Protein AF-A0AAW1UUK9-F1 (afdb_monomer)

Radius of gyration: 45.14 Å; Cα contacts (8 Å, |Δi|>4): 502; chains: 1; bounding box: 124×62×119 Å

Secondary structure (DSSP, 8-state):
-----SS------------------------------------SS---EEE--GGG--S-HHHHHHHHTTS--------EEEE-S---HHHHHHHHTTT--EEEESS--HHHHHHHHTT--------TTT--SS---TT------THHHHTT-EEEEEEE-S-TT---SHHHHHHHHHHHHHT-EEEEEE--TT-GGG-SEEEEE---GGGGGTEEEPPP-EEEEEEEEEEPPPB---TTHHHHTS-HHHHHHHHHHHHHHHHHHHHHHHHH-S---HHHHHHHHHHHHHHHTT--------SHHHHHHHHHHHHHHHHHHHHHHHHHHHHHHS--BSS---SHHHHHHTT-EEEEETTTS-HHHHHTT-S-EEEESSHHHHHHHHHH-TTEEEEEEHHHHHHHGGGSB-TTS-B-EEE-SS-SEEEEEEEEEETT-THHHHHHHHHHHHHHTTHHHHHHHHHS-------------HHHHHHHHHHHHHHHHHHHHHHHHHHHHHHHHHHHTT-

Mean predicted aligned error: 16.41 Å

Foldseek 3Di:
DWDDDQDFDWDWDDDDDDDDDPDDDDDDDDDDDDDDDTDTDGDRDTADEDADDPPPDDDDVVVVVVVVVVPDPDLDQHAEYEDEDDDDPVVVVVVVVRPYAEYAYPADDPPVVVVVVVPDDHDYPDDPPDPPPPDPDDDDDPPPCPLVVQAAAEFEEEEADPDPPDCDDLVSVLVVVLCVVSNHHYDYDYDDVVCPVVHQKYWDWDDDPVCVVWKDWFPFLDKKFKFKKAFQFDQPLDLCVLVVLDDPVVVVVVVVVLVVLLVVVVVVCVVPDVDDDPVVSVVVSVVLVCLLVVHDDPPPDPDPVSVVSVVVSNVVSVVVVVSSVVSVVCPVLDRPGPDDDQDPVSLQVLQAEEEEACVRDDPVVVVVVVGRYDYDPDPLVLLVCSLVDNSYMYTDMPRSCLVNQVVQADPVRDHGIDTHDDTPDMITIIMIGTVPSPCSVVVSVSSVVCSVVCVSVVSVVVSPPPPPVVSPPPPPDCSSCPVVVVVVVVVVVVVVVVVVVVVVVVVVVVVVVVD

Sequence (515 aa):
MEIGGDNLSTVFITGTYEVDYPSLRANNIEFIHDLNFNIRLDYKHSFRVLLINHNEMNPDPLTYLGKLRNIWFLNITAEYIFISQNISLDLIEATEFFGLKHVIFLQPYSELISRLNEKQNLEIIGNFTDNLQTLNTSNYLIEYTYSSYWKNSNITICYRLNCENCLDGPEYKLFEIIFSFLNIKRKYSLLTQQNSTLCDVIYGRVISANYQNYHQYTVPYLDDHTWWFVPLTDPKNNGWFFFKIFSVMLWTLVLLSTAAISLLWLVIHISTSRKCGFTNVFQKTINIFSLAIEQSINLNTAKTSETILSTLVIFLTFMMNTVYKIKLLQVLIGKEYDYSINSLYDMIDRGMILGYPSSDFSPKAMQQMKTKTRACVNSFECLKRAALHHEFGVLVHGNDEKRYRRYLINENGKYLLRKLTPAFFNSKYVAMLYKGHPFYHVLNRYLTYLIEHGFVKHVNTDSDINYELELDNEVLNMDHFRILFALWLIMIILSTLVFIKEYLQVELSKKLKKF

pLDDT: mean 73.15, std 24.08, range [23.27, 98.06]

Structure (mmCIF, N/CA/C/O backbone):
data_AF-A0AAW1UUK9-F1
#
_entry.id   AF-A0AAW1UUK9-F1
#
loop_
_atom_site.group_PDB
_atom_site.id
_atom_site.type_symbol
_atom_site.label_atom_id
_atom_site.label_alt_id
_atom_site.label_comp_id
_atom_site.label_asym_id
_atom_site.label_entity_id
_atom_site.label_seq_id
_atom_site.pdbx_PDB_ins_code
_atom_site.Cartn_x
_atom_site.Cartn_y
_atom_site.Cartn_z
_atom_site.occupancy
_atom_site.B_iso_or_equiv
_atom_site.auth_seq_id
_atom_site.auth_comp_id
_atom_site.auth_asym_id
_atom_site.auth_atom_id
_atom_site.pdbx_PDB_model_num
ATOM 1 N N . MET A 1 1 ? 51.961 21.512 -55.016 1.00 31.84 1 MET A N 1
ATOM 2 C CA . MET A 1 1 ? 50.948 22.267 -55.782 1.00 31.84 1 MET A CA 1
ATOM 3 C C . MET A 1 1 ? 51.337 23.734 -55.704 1.00 31.84 1 MET A C 1
ATOM 5 O O . MET A 1 1 ? 51.616 24.188 -54.602 1.00 31.84 1 MET A O 1
ATOM 9 N N . GLU A 1 2 ? 51.452 24.435 -56.829 1.00 27.52 2 GLU A N 1
ATOM 10 C CA . GLU A 1 2 ? 51.777 25.866 -56.857 1.00 27.52 2 GLU A CA 1
ATOM 11 C C . GLU A 1 2 ? 50.558 26.600 -57.413 1.00 27.52 2 GLU A C 1
ATOM 13 O O . GLU A 1 2 ? 50.066 26.251 -58.485 1.00 27.52 2 GLU A O 1
ATOM 18 N N . ILE A 1 3 ? 50.004 27.529 -56.636 1.00 38.62 3 ILE A N 1
ATOM 19 C CA . ILE A 1 3 ? 48.791 28.264 -56.992 1.00 38.62 3 ILE A CA 1
ATOM 20 C C . ILE A 1 3 ? 49.165 29.743 -57.001 1.00 38.62 3 ILE A C 1
ATOM 22 O O . ILE A 1 3 ? 49.528 30.294 -55.963 1.00 38.62 3 ILE A O 1
ATOM 26 N N . GLY A 1 4 ? 49.123 30.362 -58.180 1.00 29.75 4 GLY A N 1
ATOM 27 C CA . GLY A 1 4 ? 49.391 31.785 -58.375 1.00 29.75 4 GLY A CA 1
ATOM 28 C C . GLY A 1 4 ? 48.144 32.509 -58.873 1.00 29.75 4 GLY A C 1
ATOM 29 O O . GLY A 1 4 ? 47.540 32.086 -59.857 1.00 29.75 4 GLY A O 1
ATOM 30 N N . GLY A 1 5 ? 47.770 33.599 -58.202 1.00 31.72 5 GLY A N 1
ATOM 31 C CA . GLY A 1 5 ? 46.700 34.495 -58.633 1.00 31.72 5 GLY A CA 1
ATOM 32 C C . GLY A 1 5 ? 46.596 35.732 -57.738 1.00 31.72 5 GLY A C 1
ATOM 33 O O . GLY A 1 5 ? 46.407 35.608 -56.533 1.00 31.72 5 GLY A O 1
ATOM 34 N N . ASP A 1 6 ? 46.689 36.923 -58.334 1.00 33.19 6 ASP A N 1
ATOM 35 C CA . ASP A 1 6 ? 46.712 38.224 -57.639 1.00 33.19 6 ASP A CA 1
ATOM 36 C C . ASP A 1 6 ? 45.322 38.773 -57.251 1.00 33.19 6 ASP A C 1
ATOM 38 O O . ASP A 1 6 ? 45.167 39.963 -56.992 1.00 33.19 6 ASP A O 1
ATOM 42 N N . ASN A 1 7 ? 44.288 37.933 -57.166 1.00 32.66 7 ASN A N 1
ATOM 43 C CA . ASN A 1 7 ? 42.964 38.339 -56.686 1.00 32.66 7 ASN A CA 1
ATOM 44 C C . ASN A 1 7 ? 42.383 37.276 -55.751 1.00 32.66 7 ASN A C 1
ATOM 46 O O . ASN A 1 7 ? 42.594 36.091 -55.981 1.00 32.66 7 ASN A O 1
ATOM 50 N N . LEU A 1 8 ? 41.646 37.713 -54.717 1.00 35.03 8 LEU A N 1
ATOM 51 C CA . LEU A 1 8 ? 40.963 36.871 -53.719 1.00 35.03 8 LEU A CA 1
ATOM 52 C C . LEU A 1 8 ? 40.116 35.785 -54.400 1.00 35.03 8 LEU A C 1
ATOM 54 O O . LEU A 1 8 ? 38.946 35.989 -54.719 1.00 35.03 8 LEU A O 1
ATOM 58 N N . SER A 1 9 ? 40.718 34.623 -54.618 1.00 28.83 9 SER A N 1
ATOM 59 C CA . SER A 1 9 ? 40.053 33.424 -55.100 1.00 28.83 9 SER A CA 1
ATOM 60 C C . SER A 1 9 ? 40.040 32.403 -53.977 1.00 28.83 9 SER A C 1
ATOM 62 O O . SER A 1 9 ? 41.090 31.998 -53.480 1.00 28.83 9 SER A O 1
ATOM 64 N N . THR A 1 10 ? 38.846 31.972 -53.587 1.00 30.08 10 THR A N 1
ATOM 65 C CA . THR A 1 10 ? 38.659 30.822 -52.704 1.00 30.08 10 THR A CA 1
ATOM 66 C C . THR A 1 10 ? 39.128 29.577 -53.452 1.00 30.08 10 THR A C 1
ATOM 68 O O . THR A 1 10 ? 38.539 29.211 -54.468 1.00 30.08 10 THR A O 1
ATOM 71 N N . VAL A 1 11 ? 40.200 28.939 -52.986 1.00 29.62 11 VAL A N 1
ATOM 72 C CA . VAL A 1 11 ? 40.704 27.703 -53.593 1.00 29.62 11 VAL A CA 1
ATOM 73 C C . VAL A 1 11 ? 40.195 26.518 -52.786 1.00 29.62 11 VAL A C 1
ATOM 75 O O . VAL A 1 11 ? 40.524 26.368 -51.613 1.00 29.62 11 VAL A O 1
ATOM 78 N N . PHE A 1 12 ? 39.393 25.669 -53.425 1.00 28.12 12 PHE A N 1
ATOM 79 C CA . PHE A 1 12 ? 39.004 24.373 -52.882 1.00 28.12 12 PHE A CA 1
ATOM 80 C C . PHE A 1 12 ? 39.997 23.329 -53.381 1.00 28.12 12 PHE A C 1
ATOM 82 O O . PHE A 1 12 ? 40.020 23.011 -54.568 1.00 28.12 12 PHE A O 1
ATOM 89 N N . ILE A 1 13 ? 40.826 22.802 -52.484 1.00 29.25 13 ILE A N 1
ATOM 90 C CA . ILE A 1 13 ? 41.693 21.668 -52.800 1.00 29.25 13 ILE A CA 1
ATOM 91 C C . ILE A 1 13 ? 40.949 20.411 -52.361 1.00 29.25 13 ILE A C 1
ATOM 93 O O . ILE A 1 13 ? 40.814 20.146 -51.171 1.00 29.25 13 ILE A O 1
ATOM 97 N N . THR A 1 14 ? 40.442 19.658 -53.332 1.00 27.38 14 THR A N 1
ATOM 98 C CA . THR A 1 14 ? 39.965 18.286 -53.132 1.00 27.38 14 THR A CA 1
ATOM 99 C C . THR A 1 14 ? 40.967 17.369 -53.816 1.00 27.38 14 THR A C 1
ATOM 101 O O . THR A 1 14 ? 41.331 17.592 -54.969 1.00 27.38 14 THR A O 1
ATOM 104 N N . GLY A 1 15 ? 41.483 16.391 -53.082 1.00 28.55 15 GLY A N 1
ATOM 105 C CA . GLY A 1 15 ? 42.422 15.410 -53.607 1.00 28.55 15 GLY A CA 1
ATOM 106 C C . GLY A 1 15 ? 41.965 14.018 -53.213 1.00 28.55 15 GLY A C 1
ATOM 107 O O . GLY A 1 15 ? 41.784 13.748 -52.031 1.00 28.55 15 GLY A O 1
ATOM 108 N N . THR A 1 16 ? 41.791 13.153 -54.203 1.00 27.08 16 THR A N 1
ATOM 109 C CA . THR A 1 16 ? 41.654 11.706 -54.035 1.00 27.08 16 THR A CA 1
ATOM 110 C C . THR A 1 16 ? 42.979 11.072 -54.439 1.00 27.08 16 THR A C 1
ATOM 112 O O . THR A 1 16 ? 43.462 11.328 -55.543 1.00 27.08 16 THR A O 1
ATOM 115 N N . TYR A 1 17 ? 43.580 10.275 -53.559 1.00 29.25 17 TYR A N 1
ATOM 116 C CA . TYR A 1 17 ? 44.737 9.452 -53.907 1.00 29.25 17 TYR A CA 1
ATOM 117 C C . TYR A 1 17 ? 44.247 8.049 -54.262 1.00 29.25 17 TYR A C 1
ATOM 119 O O . TYR A 1 17 ? 43.593 7.402 -53.452 1.00 29.25 17 TYR A O 1
ATOM 127 N N . GLU A 1 18 ? 44.575 7.585 -55.464 1.00 25.16 18 GLU A N 1
ATOM 128 C CA . GLU A 1 18 ? 44.408 6.192 -55.869 1.00 25.16 18 GLU A CA 1
ATOM 129 C C . GLU A 1 18 ? 45.808 5.567 -55.897 1.00 25.16 18 GLU A C 1
ATOM 131 O O . GLU A 1 18 ? 46.704 6.068 -56.582 1.00 25.16 18 GLU A O 1
ATOM 136 N N . VAL A 1 19 ? 46.037 4.538 -55.077 1.00 29.16 19 VAL A N 1
ATOM 137 C CA . VAL A 1 19 ? 47.330 3.846 -54.998 1.00 29.16 19 VAL A CA 1
ATOM 138 C C . VAL A 1 19 ? 47.231 2.551 -55.796 1.00 29.16 19 VAL A C 1
ATOM 140 O O . VAL A 1 19 ? 46.575 1.602 -55.373 1.00 29.16 19 VAL A O 1
ATOM 143 N N . ASP A 1 20 ? 47.899 2.509 -56.946 1.00 24.45 20 ASP A N 1
ATOM 144 C CA . ASP A 1 20 ? 48.023 1.303 -57.764 1.00 24.45 20 ASP A CA 1
ATOM 145 C C . ASP A 1 20 ? 49.100 0.375 -57.170 1.00 24.45 20 ASP A C 1
ATOM 147 O O . ASP A 1 20 ? 50.289 0.710 -57.147 1.00 24.45 20 ASP A O 1
ATOM 151 N N . TYR A 1 21 ? 48.701 -0.814 -56.708 1.00 27.50 21 TYR A N 1
ATOM 152 C CA . TYR A 1 21 ? 49.623 -1.892 -56.333 1.00 27.50 21 TYR A CA 1
ATOM 153 C C . TYR A 1 21 ? 49.547 -3.045 -57.342 1.00 27.50 21 TYR A C 1
ATOM 155 O O . TYR A 1 21 ? 48.450 -3.486 -57.694 1.00 27.50 21 TYR A O 1
ATOM 163 N N . PRO A 1 22 ? 50.688 -3.621 -57.771 1.00 28.44 22 PRO A N 1
ATOM 164 C CA . PRO A 1 22 ? 50.668 -4.818 -58.591 1.00 28.44 22 PRO A CA 1
ATOM 165 C C . PRO A 1 22 ? 50.217 -6.021 -57.748 1.00 28.44 22 PRO A C 1
ATOM 167 O O . PRO A 1 22 ? 50.755 -6.318 -56.684 1.00 28.44 22 PRO A O 1
ATOM 170 N N . SER A 1 23 ? 49.201 -6.699 -58.272 1.00 30.91 23 SER A N 1
ATOM 171 C CA . SER A 1 23 ? 48.486 -7.870 -57.760 1.00 30.91 23 SER A CA 1
ATOM 172 C C . SER A 1 23 ? 49.280 -8.878 -56.913 1.00 30.91 23 SER A C 1
ATOM 174 O O . SER A 1 23 ? 50.211 -9.512 -57.411 1.00 30.91 23 SER A O 1
ATOM 176 N N . LEU A 1 24 ? 48.755 -9.195 -55.724 1.00 24.88 24 LEU A N 1
ATOM 177 C CA . LEU A 1 24 ? 48.902 -10.500 -55.069 1.00 24.88 24 LEU A CA 1
ATOM 178 C C . LEU A 1 24 ? 47.555 -10.904 -54.446 1.00 24.88 24 LEU A C 1
ATOM 180 O O . LEU A 1 24 ? 47.022 -10.233 -53.569 1.00 24.88 24 LEU A O 1
ATOM 184 N N . ARG A 1 25 ? 46.977 -11.999 -54.952 1.00 29.59 25 ARG A N 1
ATOM 185 C CA . ARG A 1 25 ? 45.722 -12.591 -54.467 1.00 29.59 25 ARG A CA 1
ATOM 186 C C . ARG A 1 25 ? 45.929 -13.260 -53.105 1.00 29.59 25 ARG A C 1
ATOM 188 O O . ARG A 1 25 ? 46.683 -14.224 -53.040 1.00 29.59 25 ARG A O 1
ATOM 195 N N . ALA A 1 26 ? 45.140 -12.871 -52.105 1.00 25.73 26 ALA A N 1
ATOM 196 C CA . ALA A 1 26 ? 44.414 -13.793 -51.224 1.00 25.73 26 ALA A CA 1
ATOM 197 C C . ALA A 1 26 ? 43.356 -13.028 -50.407 1.00 25.73 26 ALA A C 1
ATOM 199 O O . ALA A 1 26 ? 43.651 -12.015 -49.790 1.00 25.73 26 ALA A O 1
ATOM 200 N N . ASN A 1 27 ? 42.128 -13.543 -50.456 1.00 34.19 27 ASN A N 1
ATOM 201 C CA . ASN A 1 27 ? 40.904 -13.148 -49.755 1.00 34.19 27 ASN A CA 1
ATOM 202 C C . ASN A 1 27 ? 41.082 -12.313 -48.473 1.00 34.19 27 ASN A C 1
ATOM 204 O O . ASN A 1 27 ? 41.494 -12.857 -47.454 1.00 34.19 27 ASN A O 1
ATOM 208 N N . ASN A 1 28 ? 40.655 -11.048 -48.515 1.00 26.53 28 ASN A N 1
ATOM 209 C CA . ASN A 1 28 ? 39.825 -10.385 -47.504 1.00 26.53 28 ASN A CA 1
ATOM 210 C C . ASN A 1 28 ? 39.359 -9.030 -48.059 1.00 26.53 28 ASN A C 1
ATOM 212 O O . ASN A 1 28 ? 40.103 -8.339 -48.746 1.00 26.53 28 ASN A O 1
ATOM 216 N N . ILE A 1 29 ? 38.090 -8.700 -47.824 1.00 27.31 29 ILE A N 1
ATOM 217 C CA . ILE A 1 29 ? 37.471 -7.435 -48.231 1.00 27.31 29 ILE A CA 1
ATOM 218 C C . ILE A 1 29 ? 37.861 -6.391 -47.181 1.00 27.31 29 ILE A C 1
ATOM 220 O O . ILE A 1 29 ? 37.410 -6.490 -46.042 1.00 27.31 29 ILE A O 1
ATOM 224 N N . GLU A 1 30 ? 38.675 -5.406 -47.555 1.00 24.48 30 GLU A N 1
ATOM 225 C CA . GLU A 1 30 ? 38.914 -4.201 -46.753 1.00 24.48 30 GLU A CA 1
ATOM 226 C C . GLU A 1 30 ? 38.158 -3.016 -47.360 1.00 24.48 30 GLU A C 1
ATOM 228 O O . GLU A 1 30 ? 38.200 -2.774 -48.567 1.00 24.48 30 GLU A O 1
ATOM 233 N N . PHE A 1 31 ? 37.424 -2.298 -46.509 1.00 24.17 31 PHE A N 1
ATOM 234 C CA . PHE A 1 31 ? 36.759 -1.050 -46.864 1.00 24.17 31 PHE A CA 1
ATOM 235 C C . PHE A 1 31 ? 37.756 0.105 -46.753 1.00 24.17 31 PHE A C 1
ATOM 237 O O . PHE A 1 31 ? 38.346 0.327 -45.698 1.00 24.17 31 PHE A O 1
ATOM 244 N N . ILE A 1 32 ? 37.896 0.853 -47.844 1.00 23.27 32 ILE A N 1
ATOM 245 C CA . ILE A 1 32 ? 38.636 2.114 -47.912 1.00 23.27 32 ILE A CA 1
ATOM 246 C C . ILE A 1 32 ? 37.775 3.206 -47.259 1.00 23.27 32 ILE A C 1
ATOM 248 O O . ILE A 1 32 ? 36.593 3.342 -47.583 1.00 23.27 32 ILE A O 1
ATOM 252 N N . HIS A 1 33 ? 38.351 3.986 -46.342 1.00 29.19 33 HIS A N 1
ATOM 253 C CA . HIS A 1 33 ? 37.730 5.203 -45.821 1.00 29.19 33 HIS A CA 1
ATOM 254 C C . HIS A 1 33 ? 38.438 6.434 -46.390 1.00 29.19 33 HIS A C 1
ATOM 256 O O . HIS A 1 33 ? 39.578 6.721 -46.032 1.00 29.19 33 HIS A O 1
ATOM 262 N N . ASP A 1 34 ? 37.727 7.179 -47.235 1.00 25.94 34 ASP A N 1
ATOM 263 C CA . ASP A 1 34 ? 38.125 8.510 -47.691 1.00 25.94 34 ASP A CA 1
ATOM 264 C C . ASP A 1 34 ? 38.100 9.504 -46.520 1.00 25.94 34 ASP A C 1
ATOM 266 O O . ASP A 1 34 ? 37.060 9.734 -45.894 1.00 25.94 34 ASP A O 1
ATOM 270 N N . LEU A 1 35 ? 39.239 10.133 -46.230 1.00 27.28 35 LEU A N 1
ATOM 271 C CA . LEU A 1 35 ? 39.322 11.272 -45.317 1.00 27.28 35 LEU A CA 1
ATOM 272 C C . LEU A 1 35 ? 39.309 12.573 -46.127 1.00 27.28 35 LEU A C 1
ATOM 274 O O . LEU A 1 35 ? 40.319 12.974 -46.697 1.00 27.28 35 LEU A O 1
ATOM 278 N N . ASN A 1 36 ? 38.165 13.260 -46.139 1.00 26.92 36 ASN A N 1
ATOM 279 C CA . ASN A 1 36 ? 38.059 14.620 -46.666 1.00 26.92 36 ASN A CA 1
ATOM 280 C C . ASN A 1 36 ? 38.299 15.639 -45.545 1.00 26.92 36 ASN A C 1
ATOM 282 O O . ASN A 1 36 ? 37.525 15.710 -44.589 1.00 26.92 36 ASN A O 1
ATOM 286 N N . PHE A 1 37 ? 39.331 16.470 -45.687 1.00 30.97 37 PHE A N 1
ATOM 287 C CA . PHE A 1 37 ? 39.549 17.637 -44.833 1.00 30.97 37 PHE A CA 1
ATOM 288 C C . PHE A 1 37 ? 39.294 18.916 -45.632 1.00 30.97 37 PHE A C 1
ATOM 290 O O . PHE A 1 37 ? 39.818 19.077 -46.729 1.00 30.97 37 PHE A O 1
ATOM 297 N N . ASN A 1 38 ? 38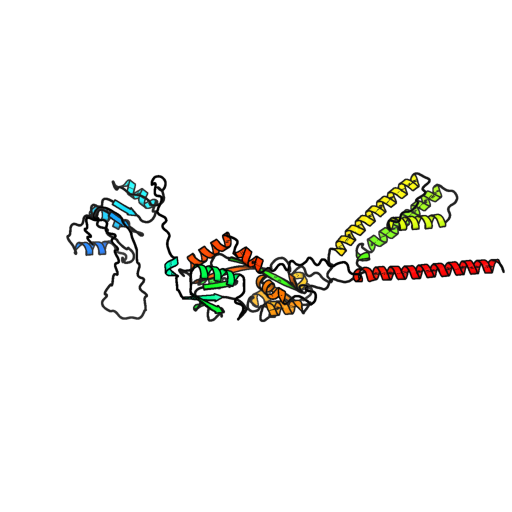.522 19.846 -45.063 1.00 28.03 38 ASN A N 1
ATOM 298 C CA . ASN A 1 38 ? 38.335 21.186 -45.617 1.00 28.03 38 ASN A CA 1
ATOM 299 C C . ASN A 1 38 ? 39.091 22.192 -44.750 1.00 28.03 38 ASN A C 1
ATOM 301 O O . ASN A 1 38 ? 38.718 22.421 -43.601 1.00 28.03 38 ASN A O 1
ATOM 305 N N . ILE A 1 39 ? 40.134 22.807 -45.306 1.00 35.09 39 ILE A N 1
ATOM 306 C CA . ILE A 1 39 ? 40.867 23.901 -44.663 1.00 35.09 39 ILE A CA 1
ATOM 307 C C . ILE A 1 39 ? 40.598 25.173 -45.467 1.00 35.09 39 ILE A C 1
ATOM 309 O O . ILE A 1 39 ? 40.826 25.209 -46.674 1.00 35.09 39 ILE A O 1
ATOM 313 N N . ARG A 1 40 ? 40.100 26.219 -44.801 1.00 33.41 40 ARG A N 1
ATOM 314 C CA . ARG A 1 40 ? 39.884 27.541 -45.397 1.00 33.41 40 ARG A CA 1
ATOM 315 C C . ARG A 1 40 ? 40.982 28.480 -44.906 1.00 33.41 40 ARG A C 1
ATOM 317 O O . ARG A 1 40 ? 41.036 28.769 -43.716 1.00 33.41 40 ARG A O 1
ATOM 324 N N . LEU A 1 41 ? 41.844 28.935 -45.811 1.00 36.94 41 LEU A N 1
ATOM 325 C CA . LEU A 1 41 ? 42.908 29.898 -45.519 1.00 36.94 41 LEU A CA 1
ATOM 326 C C . LEU A 1 41 ? 42.694 31.138 -46.393 1.00 36.94 41 LEU A C 1
ATOM 328 O O . LEU A 1 41 ? 42.700 31.023 -47.615 1.00 36.94 41 LEU A O 1
ATOM 332 N N . ASP A 1 42 ? 42.499 32.302 -45.773 1.00 33.84 42 ASP A N 1
ATOM 333 C CA . ASP A 1 42 ? 42.416 33.595 -46.463 1.00 33.84 42 ASP A CA 1
ATOM 334 C C . ASP A 1 42 ? 43.733 34.350 -46.249 1.00 33.84 42 ASP A C 1
ATOM 336 O O . ASP A 1 42 ? 43.983 34.887 -45.170 1.00 33.84 42 ASP A O 1
ATOM 340 N N . TYR A 1 43 ? 44.590 34.390 -47.271 1.00 39.00 43 TYR A N 1
ATOM 341 C CA . TYR A 1 43 ? 45.859 35.123 -47.233 1.00 39.00 43 TYR A CA 1
ATOM 342 C C . TYR A 1 43 ? 46.185 35.748 -48.594 1.00 39.00 43 TYR A C 1
ATOM 344 O O . TYR A 1 43 ? 45.764 35.261 -49.640 1.00 39.00 43 TYR A O 1
ATOM 352 N N . LYS A 1 44 ? 46.949 36.848 -48.568 1.00 31.88 44 LYS A N 1
ATOM 353 C CA . LYS A 1 44 ? 47.232 37.716 -49.727 1.00 31.88 44 LYS A CA 1
ATOM 354 C C . LYS A 1 44 ? 48.571 37.432 -50.431 1.00 31.88 44 LYS A C 1
ATOM 356 O O . LYS A 1 44 ? 48.948 38.181 -51.327 1.00 31.88 44 LYS A O 1
ATOM 361 N N . HIS A 1 45 ? 49.292 36.383 -50.030 1.00 37.94 45 HIS A N 1
ATOM 362 C CA . HIS A 1 45 ? 50.599 36.004 -50.583 1.00 37.94 45 HIS A CA 1
ATOM 363 C C . HIS A 1 45 ? 50.668 34.498 -50.856 1.00 37.94 45 HIS A C 1
ATOM 365 O O . HIS A 1 45 ? 49.958 33.725 -50.221 1.00 37.94 45 HIS A O 1
ATOM 371 N N . SER A 1 46 ? 51.511 34.087 -51.806 1.00 35.59 46 SER A N 1
ATOM 372 C CA . SER A 1 46 ? 51.728 32.688 -52.189 1.00 35.59 46 SER A CA 1
ATOM 373 C C . SER A 1 46 ? 52.560 31.945 -51.141 1.00 35.59 46 SER A C 1
ATOM 375 O O . SER A 1 46 ? 53.680 32.359 -50.850 1.00 35.59 46 SER A O 1
ATOM 377 N N . PHE A 1 47 ? 52.062 30.824 -50.621 1.00 40.16 47 PHE A N 1
ATOM 378 C CA . PHE A 1 47 ? 52.790 29.948 -49.696 1.00 40.16 47 PHE A CA 1
ATOM 379 C C . PHE A 1 47 ? 52.766 28.500 -50.190 1.00 40.16 47 PHE A C 1
ATOM 381 O O . PHE A 1 47 ? 51.841 28.067 -50.878 1.00 40.16 47 PHE A O 1
ATOM 388 N N . ARG A 1 48 ? 53.803 27.737 -49.832 1.00 43.44 48 ARG A N 1
ATOM 389 C CA . ARG A 1 48 ? 53.885 26.293 -50.081 1.00 43.44 48 ARG A CA 1
ATOM 390 C C . ARG A 1 48 ? 53.664 25.562 -48.764 1.00 43.44 48 ARG A C 1
ATOM 392 O O . ARG A 1 48 ? 54.395 25.796 -47.808 1.00 43.44 48 ARG A O 1
ATOM 399 N N . VAL A 1 49 ? 52.664 24.685 -48.733 1.00 39.91 49 VAL A N 1
ATOM 400 C CA . VAL A 1 49 ? 52.328 23.864 -47.564 1.00 39.91 49 VAL A CA 1
ATOM 401 C C . VAL A 1 49 ? 52.740 22.425 -47.843 1.00 39.91 49 VAL A C 1
ATOM 403 O O . VAL A 1 49 ? 52.342 21.855 -48.861 1.00 39.91 49 VAL A O 1
ATOM 406 N N . LEU A 1 50 ? 53.525 21.842 -46.940 1.00 45.12 50 LEU A N 1
ATOM 407 C CA . LEU A 1 50 ? 53.809 20.412 -46.927 1.00 45.12 50 LEU A CA 1
ATOM 408 C C . LEU A 1 50 ? 52.924 19.756 -45.860 1.00 45.12 50 LEU A C 1
ATOM 410 O O . LEU A 1 50 ? 53.015 20.099 -44.683 1.00 45.12 50 LEU A O 1
ATOM 414 N N . LEU A 1 51 ? 52.060 18.833 -46.281 1.00 44.28 51 LEU A N 1
ATOM 415 C CA . LEU A 1 51 ? 51.220 18.030 -45.393 1.00 44.28 51 LEU A CA 1
ATOM 416 C C . LEU A 1 51 ? 51.818 16.628 -45.307 1.00 44.28 51 LEU A C 1
ATOM 418 O O . LEU A 1 51 ? 51.916 15.939 -46.320 1.00 44.28 51 LEU A O 1
ATOM 422 N N . ILE A 1 52 ? 52.223 16.215 -44.107 1.00 47.94 52 ILE A N 1
ATOM 423 C CA . ILE A 1 52 ? 52.756 14.875 -43.848 1.00 47.94 52 ILE A CA 1
ATOM 424 C C . ILE A 1 52 ? 51.739 14.125 -42.987 1.00 47.94 52 ILE A C 1
ATOM 426 O O . ILE A 1 52 ? 51.411 14.565 -41.885 1.00 47.94 52 ILE A O 1
ATOM 430 N N . ASN A 1 53 ? 51.235 13.000 -43.494 1.00 42.84 53 ASN A N 1
ATOM 431 C CA . ASN A 1 53 ? 50.366 12.091 -42.751 1.00 42.84 53 ASN A CA 1
ATOM 432 C C . ASN A 1 53 ? 51.201 10.908 -42.233 1.00 42.84 53 ASN A C 1
ATOM 434 O O . ASN A 1 53 ? 51.850 10.222 -43.018 1.00 42.84 53 ASN A O 1
ATOM 438 N N . 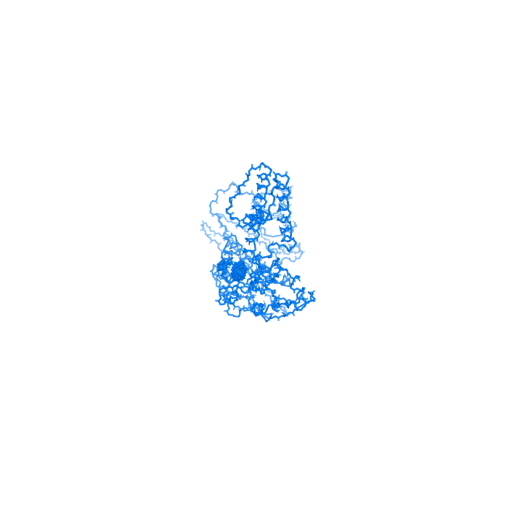HIS A 1 54 ? 51.207 10.680 -40.918 1.00 44.22 54 HIS A N 1
ATOM 439 C CA . HIS A 1 54 ? 52.074 9.685 -40.275 1.00 44.22 54 HIS A CA 1
ATOM 440 C C . HIS A 1 54 ? 51.519 8.244 -40.365 1.00 44.22 54 HIS A C 1
ATOM 442 O O . HIS A 1 54 ? 52.246 7.282 -40.118 1.00 44.22 54 HIS A O 1
ATOM 448 N N . ASN A 1 55 ? 50.254 8.052 -40.755 1.00 40.72 55 ASN A N 1
ATOM 449 C CA . ASN A 1 55 ? 49.602 6.737 -40.669 1.00 40.72 55 ASN A CA 1
ATOM 450 C C . ASN A 1 55 ? 50.072 5.689 -41.702 1.00 40.72 55 ASN A C 1
ATOM 452 O O . ASN A 1 55 ? 49.624 4.550 -41.632 1.00 40.72 55 ASN A O 1
ATOM 456 N N . GLU A 1 56 ? 51.001 6.020 -42.605 1.00 44.56 56 GLU A N 1
ATOM 457 C CA . GLU A 1 56 ? 51.521 5.095 -43.633 1.00 44.56 56 GLU A CA 1
ATOM 458 C C . GLU A 1 56 ? 53.037 4.814 -43.533 1.00 44.56 56 GLU A C 1
ATOM 460 O O . GLU A 1 56 ? 53.633 4.244 -44.448 1.00 44.56 56 GLU A O 1
ATOM 465 N N . MET A 1 57 ? 53.699 5.176 -42.426 1.00 42.16 57 MET A N 1
ATOM 466 C CA . MET A 1 57 ? 55.138 4.919 -42.257 1.00 42.16 57 MET A CA 1
ATOM 467 C C . MET A 1 57 ? 55.427 3.590 -41.536 1.00 42.16 57 MET A C 1
ATOM 469 O O . MET A 1 57 ? 55.082 3.403 -40.372 1.00 42.16 57 MET A O 1
ATOM 473 N N . ASN A 1 58 ? 56.123 2.677 -42.226 1.00 41.16 58 ASN A N 1
ATOM 474 C CA . ASN A 1 58 ? 56.779 1.493 -41.643 1.00 41.16 58 ASN A CA 1
ATOM 475 C C . ASN A 1 58 ? 57.916 1.946 -40.681 1.00 41.16 58 ASN A C 1
ATOM 477 O O . ASN A 1 58 ? 58.459 3.034 -40.884 1.00 41.16 58 ASN A O 1
ATOM 481 N N . PRO A 1 59 ? 58.332 1.165 -39.661 1.00 42.19 59 PRO A N 1
ATOM 482 C CA . PRO A 1 59 ? 58.903 1.693 -38.417 1.00 42.19 59 PRO A CA 1
ATOM 483 C C . PRO A 1 59 ? 60.390 2.089 -38.480 1.00 42.19 59 PRO A C 1
ATOM 485 O O . PRO A 1 59 ? 61.031 2.152 -37.437 1.00 42.19 59 PRO A O 1
ATOM 488 N N . ASP A 1 60 ? 60.955 2.364 -39.660 1.00 47.50 60 ASP A N 1
ATOM 489 C CA . ASP A 1 60 ? 62.370 2.741 -39.788 1.00 47.50 60 ASP A CA 1
ATOM 490 C C . ASP A 1 60 ? 62.554 4.053 -40.592 1.00 47.50 60 ASP A C 1
ATOM 492 O O . ASP A 1 60 ? 62.756 4.030 -41.815 1.00 47.50 60 ASP A O 1
ATOM 496 N N . PRO A 1 61 ? 62.429 5.223 -39.932 1.00 45.25 61 PRO A N 1
ATOM 497 C CA . PRO A 1 61 ? 62.367 6.539 -40.582 1.00 45.25 61 PRO A CA 1
ATOM 498 C C . PRO A 1 61 ? 63.656 6.932 -41.331 1.00 45.25 61 PRO A C 1
ATOM 500 O O . PRO A 1 61 ? 63.598 7.637 -42.343 1.00 45.25 61 PRO A O 1
ATOM 503 N N . LEU A 1 62 ? 64.819 6.418 -40.915 1.00 42.97 62 LEU A N 1
ATOM 504 C CA . LEU A 1 62 ? 66.116 6.674 -41.562 1.00 42.97 62 LEU A CA 1
ATOM 505 C C . LEU A 1 62 ? 66.212 6.053 -42.966 1.00 42.97 62 LEU A C 1
ATOM 507 O O . LEU A 1 62 ? 66.782 6.648 -43.885 1.00 42.97 62 LEU A O 1
ATOM 511 N N . THR A 1 63 ? 65.597 4.887 -43.168 1.00 47.66 63 THR A N 1
ATOM 512 C CA . THR A 1 63 ? 65.613 4.169 -44.452 1.00 47.66 63 THR A CA 1
ATOM 513 C C . THR A 1 63 ? 64.748 4.867 -45.511 1.00 47.66 63 THR A C 1
ATOM 515 O O . THR A 1 63 ? 65.061 4.826 -46.705 1.00 47.66 63 THR A O 1
ATOM 518 N N . TYR A 1 64 ? 63.686 5.563 -45.093 1.00 45.53 64 TYR A N 1
ATOM 519 C CA . TYR A 1 64 ? 62.810 6.324 -45.992 1.00 45.53 64 TYR A CA 1
ATOM 520 C C . TYR A 1 64 ? 63.433 7.668 -46.407 1.00 45.53 64 TYR A C 1
ATOM 522 O O . TYR A 1 64 ? 63.404 8.032 -47.585 1.00 45.53 64 TYR A O 1
ATOM 530 N N . LEU A 1 65 ? 64.112 8.351 -45.479 1.00 42.75 65 LEU A N 1
ATOM 531 C CA . LEU A 1 65 ? 64.888 9.566 -45.765 1.00 42.75 65 LEU A CA 1
ATOM 532 C C . LEU A 1 65 ? 66.085 9.287 -46.692 1.00 42.75 65 LEU A C 1
ATOM 534 O O . LEU A 1 65 ? 66.373 10.076 -47.595 1.00 42.75 65 LEU A O 1
ATOM 538 N N . GLY A 1 66 ? 66.720 8.118 -46.563 1.00 42.00 66 GLY A N 1
ATOM 539 C CA . GLY A 1 66 ? 67.740 7.645 -47.506 1.00 42.00 66 GLY A CA 1
ATOM 540 C C . GLY A 1 66 ? 67.216 7.398 -48.930 1.00 42.00 66 GLY A C 1
ATOM 541 O O . GLY A 1 66 ? 67.956 7.602 -49.892 1.00 42.00 66 GLY A O 1
ATOM 542 N N . LYS A 1 67 ? 65.939 7.017 -49.092 1.00 39.16 67 LYS A N 1
ATOM 543 C CA . LYS A 1 67 ? 65.288 6.869 -50.410 1.00 39.16 67 LYS A CA 1
ATOM 544 C C . LYS A 1 67 ? 64.876 8.208 -51.026 1.00 39.16 67 LYS A C 1
ATOM 546 O O . LYS A 1 67 ? 65.009 8.368 -52.237 1.00 39.16 67 LYS A O 1
ATOM 551 N N . LEU A 1 68 ? 64.460 9.180 -50.212 1.00 37.88 68 LEU A N 1
ATOM 552 C CA . LEU A 1 68 ? 64.185 10.552 -50.662 1.00 37.88 68 LEU A CA 1
ATOM 553 C C . LEU A 1 68 ? 65.459 11.289 -51.108 1.00 37.88 68 LEU A C 1
ATOM 555 O O . LEU A 1 68 ? 65.407 12.102 -52.022 1.00 37.88 68 LEU A O 1
ATOM 559 N N . ARG A 1 69 ? 66.630 10.943 -50.557 1.00 33.78 69 ARG A N 1
ATOM 560 C CA . ARG A 1 69 ? 67.928 11.514 -50.963 1.00 33.78 69 ARG A CA 1
ATOM 561 C C . ARG A 1 69 ? 68.301 11.252 -52.434 1.00 33.78 69 ARG A C 1
ATOM 563 O O . ARG A 1 69 ? 69.073 12.020 -53.000 1.00 33.78 69 ARG A O 1
ATOM 570 N N . ASN A 1 70 ? 67.771 10.195 -53.055 1.00 31.53 70 ASN A N 1
ATOM 571 C CA . ASN A 1 70 ? 68.116 9.816 -54.433 1.00 31.53 70 ASN A CA 1
ATOM 572 C C . ASN A 1 70 ? 67.080 10.239 -55.483 1.00 31.53 70 ASN A C 1
ATOM 574 O O . ASN A 1 70 ? 67.272 9.969 -56.667 1.00 31.53 70 ASN A O 1
ATOM 578 N N . ILE A 1 71 ? 65.997 10.909 -55.085 1.00 34.03 71 ILE A N 1
ATOM 579 C CA . ILE A 1 71 ? 64.954 11.358 -56.005 1.00 34.03 71 ILE A CA 1
ATOM 580 C C . ILE A 1 71 ? 64.657 12.820 -55.642 1.00 34.03 71 ILE A C 1
ATOM 582 O O . ILE A 1 71 ? 64.083 13.081 -54.595 1.00 34.03 71 ILE A O 1
ATOM 586 N N . TRP A 1 72 ? 65.027 13.743 -56.540 1.00 32.16 72 TRP A N 1
ATOM 587 C CA . TRP A 1 72 ? 64.879 15.213 -56.469 1.00 32.16 72 TRP A CA 1
ATOM 588 C C . TRP A 1 72 ? 66.000 15.985 -55.747 1.00 32.16 72 TRP A C 1
ATOM 590 O O . TRP A 1 72 ? 65.889 16.376 -54.592 1.00 32.16 72 TRP A O 1
ATOM 600 N N . PHE A 1 73 ? 67.040 16.359 -56.504 1.00 26.72 73 PHE A N 1
ATOM 601 C CA . PHE A 1 73 ? 67.729 17.633 -56.271 1.00 26.72 73 PHE A CA 1
ATOM 602 C C . PHE A 1 73 ? 66.839 18.754 -56.818 1.00 26.72 73 PHE A C 1
ATOM 604 O O . PHE A 1 73 ? 66.924 19.115 -57.990 1.00 26.72 73 PHE A O 1
ATOM 611 N N . LEU A 1 74 ? 65.959 19.290 -55.980 1.00 30.47 74 LEU A N 1
ATOM 612 C CA . LEU A 1 74 ? 65.294 20.563 -56.230 1.00 30.47 74 LEU A CA 1
ATOM 613 C C . LEU A 1 74 ? 65.245 21.330 -54.913 1.00 30.47 74 LEU A C 1
ATOM 615 O O . LEU A 1 74 ? 64.719 20.854 -53.913 1.00 30.47 74 LEU A O 1
ATOM 619 N N . ASN A 1 75 ? 65.866 22.506 -54.934 1.00 32.81 75 ASN A N 1
ATOM 620 C CA . ASN A 1 75 ? 65.951 23.455 -53.835 1.00 32.81 75 ASN A CA 1
ATOM 621 C C . ASN A 1 75 ? 64.524 23.903 -53.466 1.00 32.81 75 ASN A C 1
ATOM 623 O O . ASN A 1 75 ? 63.938 24.746 -54.148 1.00 32.81 75 ASN A O 1
ATOM 627 N N . ILE A 1 76 ? 63.929 23.300 -52.438 1.00 36.44 76 ILE A N 1
ATOM 628 C CA . ILE A 1 76 ? 62.614 23.690 -51.924 1.00 36.44 76 ILE A CA 1
ATOM 629 C C . ILE A 1 76 ? 62.823 24.304 -50.545 1.00 36.44 76 ILE A C 1
ATOM 631 O O . ILE A 1 76 ? 63.035 23.600 -49.566 1.00 36.44 76 ILE A O 1
ATOM 635 N N . THR A 1 77 ? 62.726 25.627 -50.475 1.00 39.16 77 THR A N 1
ATOM 636 C CA . THR A 1 77 ? 62.512 26.364 -49.229 1.00 39.16 77 THR A CA 1
ATOM 637 C C . THR A 1 77 ? 61.007 26.382 -48.953 1.00 39.16 77 THR A C 1
ATOM 639 O O . THR A 1 77 ? 60.256 27.048 -49.671 1.00 39.16 77 THR A O 1
ATOM 642 N N . ALA A 1 78 ? 60.536 25.617 -47.970 1.00 44.03 78 ALA A N 1
ATOM 643 C CA . ALA A 1 78 ? 59.184 25.771 -47.428 1.00 44.03 78 ALA A CA 1
ATOM 644 C C . ALA A 1 78 ? 59.245 26.732 -46.228 1.00 44.03 78 ALA A C 1
ATOM 646 O O . ALA A 1 78 ? 60.204 26.680 -45.466 1.00 44.03 78 ALA A O 1
ATOM 647 N N . GLU A 1 79 ? 58.262 27.624 -46.061 1.00 46.56 79 GLU A N 1
ATOM 648 C CA . GLU A 1 79 ? 58.235 28.557 -44.915 1.00 46.56 79 GLU A CA 1
ATOM 649 C C . GLU A 1 79 ? 57.435 28.027 -43.712 1.00 46.56 79 GLU A C 1
ATOM 651 O O . GLU A 1 79 ? 57.727 28.432 -42.588 1.00 46.56 79 GLU A O 1
ATOM 656 N N . TYR A 1 80 ? 56.481 27.103 -43.922 1.00 48.38 80 TYR A N 1
ATOM 657 C CA . TYR A 1 80 ? 55.564 26.618 -42.880 1.00 48.38 80 TYR A CA 1
ATOM 658 C C . TYR A 1 80 ? 55.303 25.108 -42.976 1.00 48.38 80 TYR A C 1
ATOM 660 O O . TYR A 1 80 ? 55.059 24.579 -44.065 1.00 48.38 80 TYR A O 1
ATOM 668 N N . ILE A 1 81 ? 55.276 24.427 -41.825 1.00 60.09 81 ILE A N 1
ATOM 669 C CA . ILE A 1 81 ? 54.856 23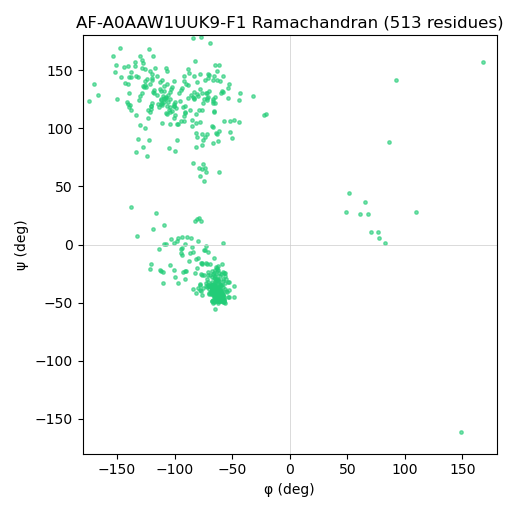.022 -41.690 1.00 60.09 81 ILE A CA 1
ATOM 670 C C . ILE A 1 81 ? 53.760 22.906 -40.626 1.00 60.09 81 ILE A C 1
ATOM 672 O O . ILE A 1 81 ? 53.878 23.467 -39.535 1.00 60.09 81 ILE A O 1
ATOM 676 N N . PHE A 1 82 ? 52.712 22.139 -40.947 1.00 52.25 82 PHE A N 1
ATOM 677 C CA . PHE A 1 82 ? 51.611 21.813 -40.040 1.00 52.25 82 PHE A CA 1
ATOM 678 C C . PHE A 1 82 ? 51.688 20.345 -39.627 1.00 52.25 82 PHE A C 1
ATOM 680 O O . PHE A 1 82 ? 51.658 19.453 -40.478 1.00 52.25 82 PHE A O 1
ATOM 687 N N . ILE A 1 83 ? 51.764 20.097 -38.321 1.00 65.44 83 ILE A N 1
ATOM 688 C CA . ILE A 1 83 ? 51.896 18.751 -37.752 1.00 65.44 83 ILE A CA 1
ATOM 689 C C . ILE A 1 83 ? 50.607 18.394 -37.017 1.00 65.44 83 ILE A C 1
ATOM 691 O O . ILE A 1 83 ? 50.190 19.097 -36.094 1.00 65.44 83 ILE A O 1
ATOM 695 N N . SER A 1 84 ? 49.975 17.299 -37.445 1.00 41.94 84 SER A N 1
ATOM 696 C CA . SER A 1 84 ? 48.655 16.894 -36.954 1.00 41.94 84 SER A CA 1
ATOM 697 C C . SER A 1 84 ? 48.699 15.791 -35.882 1.00 41.94 84 SER A C 1
ATOM 699 O O . SER A 1 84 ? 47.818 15.799 -35.025 1.00 41.94 84 SER A O 1
ATOM 701 N N . GLN A 1 85 ? 49.710 14.900 -35.847 1.00 53.75 85 GLN A N 1
ATOM 702 C CA . GLN A 1 85 ? 49.812 13.803 -34.855 1.00 53.75 85 GLN A CA 1
ATOM 703 C C . GLN A 1 85 ? 51.261 13.339 -34.588 1.00 53.75 85 GLN A C 1
ATOM 705 O O . GLN A 1 85 ? 52.143 13.629 -35.389 1.00 53.75 85 GLN A O 1
ATOM 710 N N . ASN A 1 86 ? 51.468 12.635 -33.456 1.00 46.88 86 ASN A N 1
ATOM 711 C CA . ASN A 1 86 ? 52.731 12.120 -32.883 1.00 46.88 86 ASN A CA 1
ATOM 712 C C . ASN A 1 86 ? 53.884 11.944 -33.886 1.00 46.88 86 ASN A C 1
ATOM 714 O O . ASN A 1 86 ? 53.861 11.034 -34.708 1.00 46.88 86 ASN A O 1
ATOM 718 N N . ILE A 1 87 ? 54.920 12.769 -33.741 1.00 55.38 87 ILE A N 1
ATOM 719 C CA . ILE A 1 87 ? 56.156 12.704 -34.526 1.00 55.38 87 ILE A CA 1
ATOM 720 C C . ILE A 1 87 ? 57.315 12.289 -33.610 1.00 55.38 87 ILE A C 1
ATOM 722 O O . ILE A 1 87 ? 57.389 12.746 -32.467 1.00 55.38 87 ILE A O 1
ATOM 726 N N . SER A 1 88 ? 58.221 11.431 -34.093 1.00 50.75 88 SER A N 1
ATOM 727 C CA . SER A 1 88 ? 59.465 11.101 -33.383 1.00 50.75 88 SER A CA 1
ATOM 728 C C . SER A 1 88 ? 60.451 12.279 -33.404 1.00 50.75 88 SER A C 1
ATOM 730 O O . SER A 1 88 ? 60.515 13.027 -34.379 1.00 50.75 88 SER A O 1
ATOM 732 N N . LEU A 1 89 ? 61.246 12.445 -32.338 1.00 50.94 89 LEU A N 1
ATOM 733 C CA . LEU A 1 89 ? 62.220 13.545 -32.214 1.00 50.94 89 LEU A CA 1
ATOM 734 C C . LEU A 1 89 ? 63.172 13.652 -33.424 1.00 50.94 89 LEU A C 1
ATOM 736 O O . LEU A 1 89 ? 63.532 14.757 -33.822 1.00 50.94 89 LEU A O 1
ATOM 740 N N . ASP A 1 90 ? 63.508 12.521 -34.046 1.00 50.75 90 ASP A N 1
ATOM 741 C CA . ASP A 1 90 ? 64.426 12.441 -35.188 1.00 50.75 90 ASP A CA 1
ATOM 742 C C . ASP A 1 90 ? 63.913 13.193 -36.432 1.00 50.75 90 ASP A C 1
ATOM 744 O O . ASP A 1 90 ? 64.698 13.715 -37.225 1.00 50.75 90 ASP A O 1
ATOM 748 N N . LEU A 1 91 ? 62.588 13.297 -36.609 1.00 52.09 91 LEU A N 1
ATOM 749 C CA . LEU A 1 91 ? 61.998 14.053 -37.720 1.00 52.09 91 LEU A CA 1
ATOM 750 C C . LEU A 1 91 ? 62.098 15.569 -37.492 1.00 52.09 91 LEU A C 1
ATOM 752 O O . LEU A 1 91 ? 62.110 16.336 -38.452 1.00 52.09 91 LEU A O 1
ATOM 756 N N . ILE A 1 92 ? 62.170 16.002 -36.230 1.00 55.03 92 ILE A N 1
ATOM 757 C CA . ILE A 1 92 ? 62.313 17.411 -35.856 1.00 55.03 92 ILE A CA 1
ATOM 758 C C . ILE A 1 92 ? 63.764 17.852 -36.065 1.00 55.03 92 ILE A C 1
ATOM 760 O O . ILE A 1 92 ? 63.986 18.915 -36.638 1.00 55.03 92 ILE A O 1
ATOM 764 N N . GLU A 1 93 ? 64.755 17.020 -35.735 1.00 51.91 93 GLU A N 1
ATOM 765 C CA . GLU A 1 93 ? 66.164 17.315 -36.053 1.00 51.91 93 GLU A CA 1
ATOM 766 C C . GLU A 1 93 ? 66.408 17.414 -37.571 1.00 51.91 93 GLU A C 1
ATOM 768 O O . GLU A 1 93 ? 67.206 18.230 -38.029 1.00 51.91 93 GLU A O 1
ATOM 773 N N . ALA A 1 94 ? 65.637 16.684 -38.386 1.00 51.62 94 ALA A N 1
ATOM 774 C CA . ALA A 1 94 ? 65.686 16.819 -39.841 1.00 51.62 94 ALA A CA 1
ATOM 775 C C . ALA A 1 94 ? 65.166 18.180 -40.359 1.00 51.62 94 ALA A C 1
ATOM 777 O O . ALA A 1 94 ? 65.557 18.594 -41.451 1.00 51.62 94 ALA A O 1
ATOM 778 N N . THR A 1 95 ? 64.326 18.906 -39.606 1.00 52.44 95 THR A N 1
ATOM 779 C CA . THR A 1 95 ? 63.781 20.215 -40.035 1.00 52.44 95 THR A CA 1
ATOM 780 C C . THR A 1 95 ? 64.835 21.326 -40.080 1.00 52.44 95 THR A C 1
ATOM 782 O O . THR A 1 95 ? 64.740 22.229 -40.915 1.00 52.44 95 THR A O 1
ATOM 785 N N . GLU A 1 96 ? 65.895 21.214 -39.275 1.00 48.62 96 GLU A N 1
ATOM 786 C CA . GLU A 1 96 ? 67.037 22.141 -39.259 1.00 48.62 96 GLU A CA 1
ATOM 787 C C . GLU A 1 96 ? 67.826 22.089 -40.582 1.00 48.62 96 GLU A C 1
ATOM 789 O O . GLU A 1 96 ? 68.352 23.097 -41.054 1.00 48.62 96 GLU A O 1
ATOM 794 N N . PHE A 1 97 ? 67.807 20.934 -41.255 1.00 48.09 97 PHE A N 1
ATOM 795 C CA . PHE A 1 97 ? 68.467 20.716 -42.544 1.00 48.09 97 PHE A CA 1
ATOM 796 C C . PHE A 1 97 ? 67.764 21.424 -43.721 1.00 48.09 97 PHE A C 1
ATOM 798 O O . PHE A 1 97 ? 68.368 21.601 -44.779 1.00 48.09 97 PHE A O 1
ATOM 805 N N . PHE A 1 98 ? 66.504 21.852 -43.550 1.00 48.84 98 PHE A N 1
ATOM 806 C CA . PHE A 1 98 ? 65.676 22.451 -44.610 1.00 48.84 98 PHE A CA 1
ATOM 807 C C . PHE A 1 98 ? 65.446 23.968 -44.474 1.00 48.84 98 PHE A C 1
ATOM 809 O O . PHE A 1 98 ? 64.787 24.556 -45.332 1.00 48.84 98 PHE A O 1
ATOM 816 N N . GLY A 1 99 ? 65.993 24.627 -43.443 1.00 48.88 99 GLY A N 1
ATOM 817 C CA . GLY A 1 99 ? 65.931 26.092 -43.302 1.00 48.88 99 GLY A CA 1
ATOM 818 C C . GLY A 1 99 ? 64.519 26.662 -43.085 1.00 48.88 99 GLY A C 1
ATOM 819 O O . GLY A 1 99 ? 64.190 27.720 -43.621 1.00 48.88 99 GLY A O 1
ATOM 820 N N . LEU A 1 100 ? 63.675 25.954 -42.332 1.00 53.16 100 LEU A N 1
ATOM 821 C CA . LEU A 1 100 ? 62.292 26.346 -42.034 1.00 53.16 100 LEU A CA 1
ATOM 822 C C . LEU A 1 100 ? 62.227 27.506 -41.027 1.00 53.16 100 LEU A C 1
ATOM 824 O O . LEU A 1 100 ? 62.994 27.538 -40.068 1.00 53.16 100 LEU A O 1
ATOM 828 N N . LYS A 1 101 ? 61.283 28.440 -41.221 1.00 49.59 101 LYS A N 1
ATOM 829 C CA . LYS A 1 101 ? 61.103 29.604 -40.330 1.00 49.59 101 LYS A CA 1
ATOM 830 C C . LYS A 1 101 ? 60.018 29.416 -39.268 1.00 49.59 101 LYS A C 1
ATOM 832 O O . LYS A 1 101 ? 60.173 29.944 -38.172 1.00 49.59 101 LYS A O 1
ATOM 837 N N . HIS A 1 102 ? 58.946 28.672 -39.561 1.00 53.66 102 HIS A N 1
ATOM 838 C CA . HIS A 1 102 ? 57.800 28.548 -38.654 1.00 53.66 102 HIS A CA 1
ATOM 839 C C . HIS A 1 102 ? 57.188 27.136 -38.658 1.00 53.66 102 HIS A C 1
ATOM 841 O O . HIS A 1 102 ? 57.011 26.513 -39.707 1.00 53.66 102 HIS A O 1
ATOM 847 N N . VAL A 1 103 ? 56.814 26.641 -37.473 1.00 60.16 103 VAL A N 1
ATOM 848 C CA . VAL A 1 103 ? 56.175 25.328 -37.267 1.00 60.16 103 VAL A CA 1
ATOM 849 C C . VAL A 1 103 ? 54.910 25.515 -36.434 1.00 60.16 103 VAL A C 1
ATOM 851 O O . VAL A 1 103 ? 54.954 26.172 -35.394 1.00 60.16 103 VAL A O 1
ATOM 854 N N . ILE A 1 104 ? 53.785 24.950 -36.884 1.00 58.66 104 ILE A N 1
ATOM 855 C CA . ILE A 1 104 ? 52.483 25.085 -36.214 1.00 58.66 104 ILE A CA 1
ATOM 856 C C . ILE A 1 104 ? 51.968 23.699 -35.807 1.00 58.66 104 ILE A C 1
ATOM 858 O O . ILE A 1 104 ? 51.776 22.812 -36.645 1.00 58.66 104 ILE A O 1
ATOM 862 N N . PHE A 1 105 ? 51.719 23.527 -34.507 1.00 58.94 105 PHE A N 1
ATOM 863 C CA . PHE A 1 105 ? 51.191 22.295 -33.922 1.00 58.94 105 PHE A CA 1
ATOM 864 C C . PHE A 1 105 ? 49.672 22.384 -33.764 1.00 58.94 105 PHE A C 1
ATOM 866 O O . PHE A 1 105 ? 49.151 23.349 -33.209 1.00 58.94 105 PHE A O 1
ATOM 873 N N . LEU A 1 106 ? 48.953 21.364 -34.235 1.00 45.62 106 LEU A N 1
ATOM 874 C CA . LEU A 1 106 ? 47.484 21.337 -34.210 1.00 45.62 106 LEU A CA 1
ATOM 875 C C . LEU A 1 106 ? 46.899 20.692 -32.934 1.00 45.62 106 LEU A C 1
ATOM 877 O O . LEU A 1 106 ? 45.680 20.621 -32.792 1.00 45.62 106 LEU A O 1
ATOM 881 N N . GLN A 1 107 ? 47.743 20.245 -31.995 1.00 48.62 107 GLN A N 1
ATOM 882 C CA . GLN A 1 107 ? 47.340 19.711 -30.687 1.00 48.62 107 GLN A CA 1
ATOM 883 C C . GLN A 1 107 ? 48.255 20.225 -29.558 1.00 48.62 107 GLN A C 1
ATOM 885 O O . GLN A 1 107 ? 49.444 20.446 -29.799 1.00 48.62 107 GLN A O 1
ATOM 890 N N . PRO A 1 108 ? 47.737 20.404 -28.326 1.00 45.84 108 PRO A N 1
ATOM 891 C CA . PRO A 1 108 ? 48.509 20.974 -27.226 1.00 45.84 108 PRO A CA 1
ATOM 892 C C . PRO A 1 108 ? 49.498 19.950 -26.650 1.00 45.84 108 PRO A C 1
ATOM 894 O O . PRO A 1 108 ? 49.096 18.950 -26.058 1.00 45.84 108 PRO A O 1
ATOM 897 N N . TYR A 1 109 ? 50.797 20.230 -26.776 1.00 59.47 109 TYR A N 1
ATOM 898 C CA . TYR A 1 109 ? 51.881 19.447 -26.167 1.00 59.47 109 TYR A CA 1
ATOM 899 C C . TYR A 1 109 ? 52.742 20.337 -25.266 1.00 59.47 109 TYR A C 1
ATOM 901 O O . TYR A 1 109 ? 53.735 20.918 -25.699 1.00 59.47 109 TYR A O 1
ATOM 909 N N . SER A 1 110 ? 52.377 20.443 -23.989 1.00 49.00 110 SER A N 1
ATOM 910 C CA . SER A 1 110 ? 53.082 21.298 -23.021 1.00 49.00 110 SER A CA 1
ATOM 911 C C . SER A 1 110 ? 54.524 20.851 -22.739 1.00 49.00 110 SER A C 1
ATOM 913 O O . SER A 1 110 ? 55.392 21.691 -22.513 1.00 49.00 110 SER A O 1
ATOM 915 N N . GLU A 1 111 ? 54.805 19.546 -22.795 1.00 47.66 111 GLU A N 1
ATOM 916 C CA . GLU A 1 111 ? 56.124 18.974 -22.475 1.00 47.66 111 GLU A CA 1
ATOM 917 C C . GLU A 1 111 ? 57.130 19.055 -23.641 1.00 47.66 111 GLU A C 1
ATOM 919 O O . GLU A 1 111 ? 58.340 19.092 -23.426 1.00 47.66 111 GLU A O 1
ATOM 924 N N . LEU A 1 112 ? 56.637 19.128 -24.884 1.00 53.34 112 LEU A N 1
ATOM 925 C CA . LEU A 1 112 ? 57.471 19.250 -26.085 1.00 53.34 112 LEU A CA 1
ATOM 926 C C . LEU A 1 112 ? 57.859 20.715 -26.354 1.00 53.34 112 LEU A C 1
ATOM 928 O O . LEU A 1 112 ? 58.994 21.003 -26.730 1.00 53.34 112 LEU A O 1
ATOM 932 N N . ILE A 1 113 ? 56.927 21.645 -26.107 1.00 54.94 113 ILE A N 1
ATOM 933 C CA . ILE A 1 113 ? 57.120 23.092 -26.299 1.00 54.94 113 ILE A CA 1
ATOM 934 C C . ILE A 1 113 ? 58.194 23.644 -25.346 1.00 54.94 113 ILE A C 1
ATOM 936 O O . ILE A 1 113 ? 59.008 24.473 -25.751 1.00 54.94 113 ILE A O 1
ATOM 940 N N . SER A 1 114 ? 58.251 23.159 -24.100 1.00 51.50 114 SER A N 1
ATOM 941 C CA . SER A 1 114 ? 59.253 23.607 -23.122 1.00 51.50 114 SER A CA 1
ATOM 942 C C . SER A 1 114 ? 60.680 23.191 -23.495 1.00 51.50 114 SER A C 1
ATOM 944 O O . SER A 1 114 ? 61.600 23.991 -23.350 1.00 51.50 114 SER A O 1
ATOM 946 N N . ARG A 1 115 ? 60.866 21.985 -24.049 1.00 52.66 115 ARG A N 1
ATOM 947 C CA 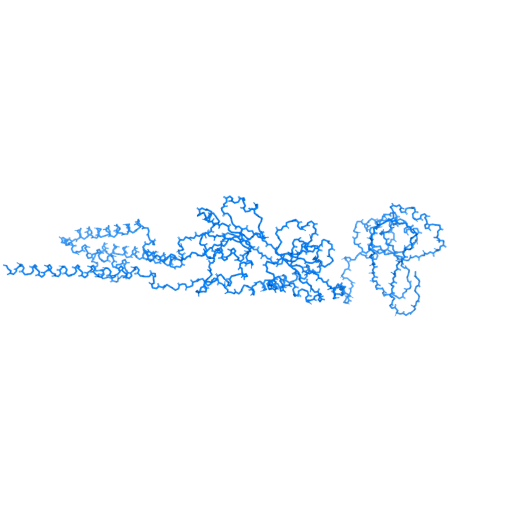. ARG A 1 115 ? 62.182 21.480 -24.483 1.00 52.66 115 ARG A CA 1
ATOM 948 C C . ARG A 1 115 ? 62.671 22.084 -25.803 1.00 52.66 115 ARG A C 1
ATOM 950 O O . ARG A 1 115 ? 63.878 22.152 -26.017 1.00 52.66 115 ARG A O 1
ATOM 957 N N . LEU A 1 116 ? 61.762 22.523 -26.678 1.00 52.38 116 LEU A N 1
ATOM 958 C CA . LEU A 1 116 ? 62.110 23.197 -27.937 1.00 52.38 116 LEU A CA 1
ATOM 959 C C . LEU A 1 116 ? 62.559 24.652 -27.715 1.00 52.38 116 LEU A C 1
ATOM 961 O O . LEU A 1 116 ? 63.526 25.090 -28.338 1.00 52.38 116 LEU A O 1
ATOM 965 N N . ASN A 1 117 ? 61.936 25.368 -26.772 1.00 53.16 117 ASN A N 1
ATOM 966 C CA . ASN A 1 117 ? 62.326 26.741 -26.424 1.00 53.16 117 ASN A CA 1
ATOM 967 C C . ASN A 1 117 ? 63.718 26.848 -25.773 1.00 53.16 117 ASN A C 1
ATOM 969 O O . ASN A 1 117 ? 64.351 27.895 -25.866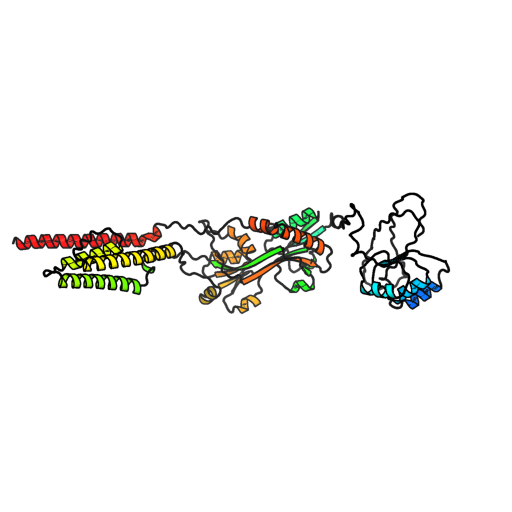 1.00 53.16 117 ASN A O 1
ATOM 973 N N . GLU A 1 118 ? 64.214 25.791 -25.122 1.00 47.34 118 GLU A N 1
ATOM 974 C CA . GLU A 1 118 ? 65.543 25.797 -24.490 1.00 47.34 118 GLU A CA 1
ATOM 975 C C . GLU A 1 118 ? 66.706 25.656 -25.485 1.00 47.34 118 GLU A C 1
ATOM 977 O O . GLU A 1 118 ? 67.848 25.933 -25.114 1.00 47.34 118 GLU A O 1
ATOM 982 N N . LYS A 1 119 ? 66.455 25.234 -26.734 1.00 45.69 119 LYS A N 1
ATOM 983 C CA . LYS A 1 119 ? 67.529 24.913 -27.689 1.00 45.69 119 LYS A CA 1
ATOM 984 C C . LYS A 1 119 ? 67.659 25.835 -28.908 1.00 45.69 119 LYS A C 1
ATOM 986 O O . LYS A 1 119 ? 68.756 25.850 -29.462 1.00 45.69 119 LYS A O 1
ATOM 991 N N . GLN A 1 120 ? 66.646 26.594 -29.355 1.00 50.16 120 GLN A N 1
ATOM 992 C CA . GLN A 1 120 ? 66.713 27.281 -30.669 1.00 50.16 120 GLN A CA 1
ATOM 993 C C . GLN A 1 120 ? 65.910 28.603 -30.793 1.00 50.16 120 GLN A C 1
ATOM 995 O O . GLN A 1 120 ? 64.894 28.798 -30.135 1.00 50.16 120 GLN A O 1
ATOM 1000 N N . ASN A 1 121 ? 66.350 29.485 -31.713 1.00 41.97 121 ASN A N 1
ATOM 1001 C CA . ASN A 1 121 ? 65.695 30.739 -32.151 1.00 41.97 121 ASN A CA 1
ATOM 1002 C C . ASN A 1 121 ? 64.526 30.479 -33.138 1.00 41.97 121 ASN A C 1
ATOM 1004 O O . ASN A 1 121 ? 64.560 30.945 -34.278 1.00 41.97 121 ASN A O 1
ATOM 1008 N N . LEU A 1 122 ? 63.511 29.710 -32.741 1.00 45.53 122 LEU A N 1
ATOM 1009 C CA . LEU A 1 122 ? 62.301 29.480 -33.547 1.00 45.53 122 LEU A CA 1
ATOM 1010 C C . LEU A 1 122 ? 61.119 30.271 -32.975 1.00 45.53 122 LEU A C 1
ATOM 1012 O O . LEU A 1 122 ? 60.817 30.184 -31.787 1.00 45.53 122 LEU A O 1
ATOM 1016 N N . GLU A 1 123 ? 60.429 31.038 -33.821 1.00 42.19 123 GLU A N 1
ATOM 1017 C CA . GLU A 1 123 ? 59.254 31.810 -33.412 1.00 42.19 123 GLU A CA 1
ATOM 1018 C C . GLU A 1 123 ? 58.003 30.917 -33.470 1.00 42.19 123 GLU A C 1
ATOM 1020 O O . GLU A 1 123 ? 57.465 30.628 -34.544 1.00 42.19 123 GLU A O 1
ATOM 1025 N N . ILE A 1 124 ? 57.560 30.435 -32.303 1.00 51.59 124 ILE A N 1
ATOM 1026 C CA . ILE A 1 124 ? 56.349 29.616 -32.159 1.00 51.59 124 ILE A CA 1
ATOM 1027 C C . ILE A 1 124 ? 55.124 30.533 -32.210 1.00 51.59 124 ILE A C 1
ATOM 1029 O O . ILE A 1 124 ? 54.792 31.216 -31.239 1.00 51.59 124 ILE A O 1
ATOM 1033 N N . ILE A 1 125 ? 54.409 30.519 -33.334 1.00 41.94 125 ILE A N 1
ATOM 1034 C CA . ILE A 1 125 ? 53.180 31.297 -33.528 1.00 41.94 125 ILE A CA 1
ATOM 1035 C C . ILE A 1 125 ? 51.988 30.517 -32.935 1.00 41.94 125 ILE A C 1
ATOM 1037 O O . ILE A 1 125 ? 51.134 29.999 -33.647 1.00 41.94 125 ILE A O 1
ATOM 1041 N N . GLY A 1 126 ? 51.943 30.426 -31.603 1.00 43.72 126 GLY A N 1
ATOM 1042 C CA . GLY A 1 126 ? 50.736 30.113 -30.826 1.00 43.72 126 GLY A CA 1
ATOM 1043 C C . GLY A 1 126 ? 50.461 28.643 -30.471 1.00 43.72 126 GLY A C 1
ATOM 1044 O O . GLY A 1 126 ? 50.622 27.727 -31.270 1.00 43.72 126 GLY A O 1
ATOM 1045 N N . ASN A 1 127 ? 49.963 28.451 -29.243 1.00 36.94 127 ASN A N 1
ATOM 1046 C CA . ASN A 1 127 ? 49.336 27.227 -28.739 1.00 36.94 127 ASN A CA 1
ATOM 1047 C C . ASN A 1 127 ? 47.823 27.501 -28.614 1.00 36.94 127 ASN A C 1
ATOM 1049 O O . ASN A 1 127 ? 47.433 28.500 -28.006 1.00 36.94 127 ASN A O 1
ATOM 1053 N N . PHE A 1 128 ? 46.967 26.670 -29.215 1.00 42.22 128 PHE A N 1
ATOM 1054 C CA . PHE A 1 128 ? 45.563 27.020 -29.505 1.00 42.22 128 PHE A CA 1
ATOM 1055 C C . PHE A 1 128 ? 44.597 26.978 -28.299 1.00 42.22 128 PHE A C 1
ATOM 1057 O O . PHE A 1 128 ? 43.385 26.892 -28.486 1.00 42.22 128 PHE A O 1
ATOM 1064 N N . THR A 1 129 ? 45.093 27.053 -27.062 1.00 41.03 129 THR A N 1
ATOM 1065 C CA . THR A 1 129 ? 44.236 27.075 -25.861 1.00 41.03 129 THR A CA 1
ATOM 1066 C C . THR A 1 129 ? 44.405 28.302 -24.967 1.00 41.03 129 THR A C 1
ATOM 1068 O O . THR A 1 129 ? 43.452 28.636 -24.268 1.00 41.03 129 THR A O 1
ATOM 1071 N N . ASP A 1 130 ? 45.525 29.035 -25.024 1.00 35.16 130 ASP A N 1
ATOM 1072 C CA . ASP A 1 130 ? 45.862 29.949 -23.913 1.00 35.16 130 ASP A CA 1
ATOM 1073 C C . ASP A 1 130 ? 45.840 31.451 -24.248 1.00 35.16 130 ASP A C 1
ATOM 1075 O O . ASP A 1 130 ? 45.943 32.272 -23.344 1.00 35.16 130 ASP A O 1
ATOM 1079 N N . ASN A 1 131 ? 45.603 31.854 -25.501 1.00 35.16 131 ASN A N 1
ATOM 1080 C CA . ASN A 1 131 ? 45.472 33.274 -25.868 1.00 35.16 131 ASN A CA 1
ATOM 1081 C C . ASN A 1 131 ? 44.140 33.567 -26.567 1.00 35.16 131 ASN A C 1
ATOM 1083 O O . ASN A 1 131 ? 44.081 33.782 -27.774 1.00 35.16 131 ASN A O 1
ATOM 1087 N N . LEU A 1 132 ? 43.060 33.619 -25.783 1.00 36.75 132 LEU A N 1
ATOM 1088 C CA . LEU A 1 132 ? 41.737 34.081 -26.232 1.00 36.75 132 LEU A CA 1
ATOM 1089 C C . LEU A 1 132 ? 41.329 35.446 -25.646 1.00 36.75 132 LEU A C 1
ATOM 1091 O O . LEU A 1 132 ? 40.159 35.809 -25.705 1.00 36.75 132 LEU A O 1
ATOM 1095 N N . GLN A 1 133 ? 42.265 36.231 -25.096 1.00 32.69 133 GLN A N 1
ATOM 1096 C CA . GLN A 1 133 ? 41.937 37.531 -24.480 1.00 32.69 133 GLN A CA 1
ATOM 1097 C C . GLN A 1 133 ? 42.396 38.786 -25.234 1.00 32.69 133 GLN A C 1
ATOM 1099 O O . GLN A 1 133 ? 42.072 39.887 -24.799 1.00 32.69 133 GLN A O 1
ATOM 1104 N N . THR A 1 134 ? 43.049 38.684 -26.394 1.00 32.84 134 THR A N 1
ATOM 1105 C CA . THR A 1 134 ? 43.468 39.886 -27.151 1.00 32.84 134 THR A CA 1
ATOM 1106 C C . THR A 1 134 ? 43.257 39.795 -28.660 1.00 32.84 134 THR A C 1
ATOM 1108 O O . THR A 1 134 ? 43.978 40.424 -29.427 1.00 32.84 134 THR A O 1
ATOM 1111 N N . LEU A 1 135 ? 42.220 39.087 -29.111 1.00 27.48 135 LEU A N 1
ATOM 1112 C CA . LEU A 1 135 ? 41.742 39.193 -30.491 1.00 27.48 135 LEU A CA 1
ATOM 1113 C C . LEU A 1 135 ? 40.233 39.414 -30.506 1.00 27.48 135 LEU A C 1
ATOM 1115 O O . LEU A 1 135 ? 39.431 38.504 -30.311 1.00 27.48 135 LEU A O 1
ATOM 1119 N N . ASN A 1 136 ? 39.869 40.672 -30.742 1.00 32.69 136 ASN A N 1
ATOM 1120 C CA . ASN A 1 136 ? 38.513 41.134 -30.981 1.00 32.69 136 ASN A CA 1
ATOM 1121 C C . ASN A 1 136 ? 37.986 40.468 -32.265 1.00 32.69 136 ASN A C 1
ATOM 1123 O O . ASN A 1 136 ? 38.188 40.970 -33.367 1.00 32.69 136 ASN A O 1
ATOM 1127 N N . THR A 1 137 ? 37.380 39.290 -32.127 1.00 29.75 137 THR A N 1
ATOM 1128 C CA . THR A 1 137 ? 36.770 38.533 -33.225 1.00 29.75 137 THR A CA 1
ATOM 1129 C C . THR A 1 137 ? 35.388 38.053 -32.798 1.00 29.75 137 THR A C 1
ATOM 1131 O O . THR A 1 137 ? 35.154 36.904 -32.436 1.00 29.75 137 THR A O 1
ATOM 1134 N N . SER A 1 138 ? 34.425 38.968 -32.864 1.00 28.75 138 SER A N 1
ATOM 1135 C CA . SER A 1 138 ? 33.069 38.570 -33.222 1.00 28.75 138 SER A CA 1
ATOM 1136 C C . SER A 1 138 ? 33.136 37.942 -34.623 1.00 28.75 138 SER A C 1
ATOM 1138 O O . SER A 1 138 ? 33.742 38.529 -35.516 1.00 28.75 138 SER A O 1
ATOM 1140 N N . ASN A 1 139 ? 32.538 36.756 -34.796 1.00 28.02 139 ASN A N 1
ATOM 1141 C CA . ASN A 1 139 ? 32.302 36.032 -36.066 1.00 28.02 139 ASN A CA 1
ATOM 1142 C C . ASN A 1 139 ? 33.098 34.746 -36.356 1.00 28.02 139 ASN A C 1
ATOM 1144 O O . ASN A 1 139 ? 33.208 34.378 -37.523 1.00 28.02 139 ASN A O 1
ATOM 1148 N N . TYR A 1 140 ? 33.538 33.980 -35.355 1.00 24.91 140 TYR A N 1
ATOM 1149 C CA . TYR A 1 140 ? 33.925 32.582 -35.607 1.00 24.91 140 TYR A CA 1
ATOM 1150 C C . TYR A 1 140 ? 33.293 31.631 -34.593 1.00 24.91 140 TYR A C 1
ATOM 1152 O O . TYR A 1 140 ? 33.843 31.353 -33.532 1.00 24.91 140 TYR A O 1
ATOM 1160 N N . LEU A 1 141 ? 32.110 31.121 -34.944 1.00 24.17 141 LEU A N 1
ATOM 1161 C CA . LEU A 1 141 ? 31.511 29.949 -34.317 1.00 24.17 141 LEU A CA 1
ATOM 1162 C C . LEU A 1 141 ? 31.826 28.759 -35.232 1.00 24.17 141 LEU A C 1
ATOM 1164 O O . LEU A 1 141 ? 31.248 28.630 -36.310 1.00 24.17 141 LEU A O 1
ATOM 1168 N N . ILE A 1 142 ? 32.794 27.923 -34.848 1.00 27.25 142 ILE A N 1
ATOM 1169 C CA . ILE A 1 142 ? 33.046 26.650 -35.537 1.00 27.25 142 ILE A CA 1
ATOM 1170 C C . ILE A 1 142 ? 31.949 25.684 -35.088 1.00 27.25 142 ILE A C 1
ATOM 1172 O O . ILE A 1 142 ? 32.085 24.947 -34.113 1.00 27.25 142 ILE A O 1
ATOM 1176 N N . GLU A 1 143 ? 30.814 25.736 -35.777 1.00 25.39 143 GLU A N 1
ATOM 1177 C CA . GLU A 1 143 ? 29.733 24.776 -35.617 1.00 25.39 143 GLU A CA 1
ATOM 1178 C C . GLU A 1 143 ? 30.082 23.526 -36.436 1.00 25.39 143 GLU A C 1
ATOM 1180 O O . GLU A 1 143 ? 30.014 23.521 -37.667 1.00 25.39 143 GLU A O 1
ATOM 1185 N N . TYR A 1 144 ? 30.493 22.448 -35.764 1.00 31.31 144 TYR A N 1
ATOM 1186 C CA . TYR A 1 144 ? 30.599 21.140 -36.409 1.00 31.31 144 TYR A CA 1
ATOM 1187 C C . TYR A 1 144 ? 29.192 20.692 -36.830 1.00 31.31 144 TYR A C 1
ATOM 1189 O O . TYR A 1 144 ? 28.427 20.146 -36.030 1.00 31.31 144 TYR A O 1
ATOM 1197 N N . THR A 1 145 ? 28.834 20.933 -38.089 1.00 32.53 145 THR A N 1
ATOM 1198 C CA . THR A 1 145 ? 27.542 20.577 -38.686 1.00 32.53 145 THR A CA 1
ATOM 1199 C C . THR A 1 145 ? 27.480 19.074 -38.977 1.00 32.53 145 THR A C 1
ATOM 1201 O O . THR A 1 145 ? 27.435 18.630 -40.117 1.00 32.53 145 THR A O 1
ATOM 1204 N N . TYR A 1 146 ? 27.421 18.258 -37.921 1.00 37.47 146 TYR A N 1
ATOM 1205 C CA . TYR A 1 146 ? 27.121 16.822 -38.024 1.00 37.47 146 TYR A CA 1
ATOM 1206 C C . TYR A 1 146 ? 25.684 16.545 -38.511 1.00 37.47 146 TYR A C 1
ATOM 1208 O O . TYR A 1 146 ? 25.364 15.405 -38.839 1.00 37.47 146 TYR A O 1
ATOM 1216 N N . SER A 1 147 ? 24.800 17.553 -38.568 1.00 39.34 147 SER A N 1
ATOM 1217 C CA . SER A 1 147 ? 23.390 17.350 -38.944 1.00 39.34 147 SER A CA 1
ATOM 1218 C C . SER A 1 147 ? 23.189 17.015 -40.426 1.00 39.34 147 SER A C 1
ATOM 1220 O O . SER A 1 147 ? 22.198 16.375 -40.773 1.00 39.34 147 SER A O 1
ATOM 1222 N N . SER A 1 148 ? 24.128 17.382 -41.306 1.00 40.53 148 SER A N 1
ATOM 1223 C CA . SER A 1 148 ? 24.033 17.080 -42.739 1.00 40.53 148 SER A CA 1
ATOM 1224 C C . SER A 1 148 ? 24.266 15.597 -43.046 1.00 40.53 148 SER A C 1
ATOM 1226 O O . SER A 1 148 ? 23.614 15.064 -43.939 1.00 40.53 148 SER A O 1
ATOM 1228 N N . TYR A 1 149 ? 25.124 14.918 -42.274 1.00 42.28 149 TYR A N 1
ATOM 1229 C CA . TYR A 1 149 ? 25.498 13.514 -42.497 1.00 42.28 149 TYR A CA 1
ATOM 1230 C C . TYR A 1 149 ? 24.343 12.533 -42.245 1.00 42.28 149 TYR A C 1
ATOM 1232 O O . TYR A 1 149 ? 24.214 11.517 -42.921 1.00 42.28 149 TYR A O 1
ATOM 1240 N N . TRP A 1 150 ? 23.477 12.847 -41.282 1.00 45.75 150 TRP A N 1
ATOM 1241 C CA . TRP A 1 150 ? 22.387 11.958 -40.862 1.00 45.75 150 TRP A CA 1
ATOM 1242 C C . TRP A 1 150 ? 21.062 12.233 -41.573 1.00 45.75 150 TRP A C 1
ATOM 1244 O O . TRP A 1 150 ? 20.114 11.455 -41.463 1.00 45.75 150 TRP A O 1
ATOM 1254 N N . LYS A 1 151 ? 20.980 13.324 -42.338 1.00 48.09 151 LYS A N 1
ATOM 1255 C CA . LYS A 1 151 ? 19.767 13.687 -43.063 1.00 48.09 151 LYS A CA 1
ATOM 1256 C C . LYS A 1 151 ? 19.490 12.629 -44.136 1.00 48.09 151 LYS A C 1
ATOM 1258 O O . LYS A 1 151 ? 20.243 12.511 -45.096 1.00 48.09 151 LYS A O 1
ATOM 1263 N N . ASN A 1 152 ? 18.378 11.904 -43.996 1.00 60.81 152 ASN A N 1
ATOM 1264 C CA . ASN A 1 152 ? 17.949 10.788 -44.859 1.00 60.81 152 ASN A CA 1
ATOM 1265 C C . ASN A 1 152 ? 18.663 9.439 -44.658 1.00 60.81 152 ASN A C 1
ATOM 1267 O O . ASN A 1 152 ? 18.438 8.539 -45.474 1.00 60.81 152 ASN A O 1
ATOM 1271 N N . SER A 1 153 ? 19.461 9.246 -43.603 1.00 59.66 153 SER A N 1
ATOM 1272 C CA . SER A 1 153 ? 19.935 7.897 -43.276 1.00 59.66 153 SER A CA 1
ATOM 1273 C C . SER A 1 153 ? 18.759 7.014 -42.831 1.00 59.66 153 SER A C 1
ATOM 1275 O O . SER A 1 153 ? 17.831 7.471 -42.155 1.00 59.66 153 SER A O 1
ATOM 1277 N N . ASN A 1 154 ? 18.780 5.745 -43.241 1.00 71.00 154 ASN A N 1
ATOM 1278 C CA . ASN A 1 154 ? 17.848 4.735 -42.749 1.00 71.00 154 ASN A CA 1
ATOM 1279 C C . ASN A 1 154 ? 18.489 4.069 -41.531 1.00 71.00 154 ASN A C 1
ATOM 1281 O O . ASN A 1 154 ? 19.503 3.394 -41.685 1.00 71.00 154 ASN A O 1
ATOM 1285 N N . ILE A 1 155 ? 17.905 4.256 -40.350 1.00 76.94 155 ILE A N 1
ATOM 1286 C CA . ILE A 1 155 ? 18.339 3.593 -39.117 1.00 76.94 155 ILE A CA 1
ATOM 1287 C C . ILE A 1 155 ? 17.277 2.567 -38.718 1.00 76.94 155 ILE A C 1
ATOM 1289 O O . ILE A 1 155 ? 16.081 2.876 -38.614 1.00 76.94 155 ILE A O 1
ATOM 1293 N N . THR A 1 156 ? 17.711 1.331 -38.493 1.00 76.94 156 THR A N 1
ATOM 1294 C CA . THR A 1 156 ? 16.871 0.265 -37.949 1.00 76.94 156 THR A CA 1
ATOM 1295 C C . THR A 1 156 ? 16.918 0.339 -36.435 1.00 76.94 156 THR A C 1
ATOM 1297 O O . THR A 1 156 ? 17.960 0.144 -35.809 1.00 76.94 156 THR A O 1
ATOM 1300 N N . ILE A 1 157 ? 15.771 0.632 -35.836 1.00 75.06 157 ILE A N 1
ATOM 1301 C CA . ILE A 1 157 ? 15.664 0.810 -34.398 1.00 75.06 157 ILE A CA 1
ATOM 1302 C C . ILE A 1 157 ? 14.913 -0.373 -33.825 1.00 75.06 157 ILE A C 1
ATOM 1304 O O . ILE A 1 157 ? 13.777 -0.667 -34.209 1.00 75.06 157 ILE A O 1
ATOM 1308 N N . CYS A 1 158 ? 15.544 -1.025 -32.863 1.00 77.31 158 CYS A N 1
ATOM 1309 C CA . CYS A 1 158 ? 14.910 -2.087 -32.121 1.00 77.31 158 CYS A CA 1
ATOM 1310 C C . CYS A 1 158 ? 14.563 -1.617 -30.725 1.00 77.31 158 CYS A C 1
ATOM 1312 O O . CYS A 1 158 ? 15.336 -0.943 -30.046 1.00 77.31 158 CYS A O 1
ATOM 1314 N N . TYR A 1 159 ? 13.382 -2.002 -30.280 1.00 72.94 159 TYR A N 1
ATOM 1315 C CA . TYR A 1 159 ? 12.936 -1.712 -28.934 1.00 72.94 159 TYR A CA 1
ATOM 1316 C C . TYR A 1 159 ? 12.678 -3.022 -28.207 1.00 72.94 159 TYR A C 1
ATOM 1318 O O . TYR A 1 159 ? 12.217 -4.013 -28.783 1.00 72.94 159 TYR A O 1
ATOM 1326 N N . ARG A 1 160 ? 13.004 -3.032 -26.918 1.00 62.81 160 ARG A N 1
ATOM 1327 C CA . ARG A 1 160 ? 12.696 -4.150 -26.029 1.00 62.81 160 ARG A CA 1
ATOM 1328 C C . ARG A 1 160 ? 11.448 -3.791 -25.229 1.00 62.81 160 ARG A C 1
ATOM 1330 O O . ARG A 1 160 ? 11.554 -3.330 -24.098 1.00 62.81 160 ARG A O 1
ATOM 1337 N N . LEU A 1 161 ? 10.273 -3.955 -25.836 1.00 59.53 161 LEU A N 1
ATOM 1338 C CA . LEU A 1 161 ? 8.985 -3.828 -25.146 1.00 59.53 161 LEU A CA 1
ATOM 1339 C C . LEU A 1 161 ? 8.207 -5.134 -25.278 1.00 59.53 161 LEU A C 1
ATOM 1341 O O . LEU A 1 161 ? 8.130 -5.705 -26.356 1.00 59.53 161 LEU A O 1
ATOM 1345 N N . ASN A 1 162 ? 7.575 -5.571 -24.191 1.00 53.66 162 ASN A N 1
ATOM 1346 C CA . ASN A 1 162 ? 6.747 -6.781 -24.155 1.00 53.66 162 ASN A CA 1
ATOM 1347 C C . ASN A 1 162 ? 5.335 -6.579 -24.761 1.00 53.66 162 ASN A C 1
ATOM 1349 O O . ASN A 1 162 ? 4.418 -7.314 -24.407 1.00 53.66 162 ASN A O 1
ATOM 1353 N N . CYS A 1 163 ? 5.122 -5.586 -25.636 1.00 56.38 163 CYS A N 1
ATOM 1354 C CA . CYS A 1 163 ? 3.868 -5.443 -26.385 1.00 56.38 163 CYS A CA 1
ATOM 1355 C C . CYS A 1 163 ? 4.170 -5.433 -27.885 1.00 56.38 163 CYS A C 1
ATOM 1357 O O . CYS A 1 163 ? 4.802 -4.504 -28.378 1.00 56.38 163 CYS A O 1
ATOM 1359 N N . GLU A 1 164 ? 3.676 -6.443 -28.601 1.00 46.34 164 GLU A N 1
ATOM 1360 C CA . GLU A 1 164 ? 3.897 -6.614 -30.044 1.00 46.34 164 GLU A CA 1
ATOM 1361 C C . GLU A 1 164 ? 3.282 -5.487 -30.896 1.00 46.34 164 GLU A C 1
ATOM 1363 O O . GLU A 1 164 ? 3.728 -5.283 -32.018 1.00 46.34 164 GLU A O 1
ATOM 1368 N N . ASN A 1 165 ? 2.320 -4.714 -30.364 1.00 53.38 165 ASN A N 1
ATOM 1369 C CA . ASN A 1 165 ? 1.571 -3.699 -31.124 1.00 53.38 165 ASN A CA 1
ATOM 1370 C C . ASN A 1 165 ? 1.441 -2.325 -30.437 1.00 53.38 165 ASN A C 1
ATOM 1372 O O . ASN A 1 165 ? 0.714 -1.463 -30.925 1.00 53.38 165 ASN A O 1
ATOM 1376 N N . CYS A 1 166 ? 2.122 -2.092 -29.313 1.00 59.59 166 CYS A N 1
ATOM 1377 C CA . CYS A 1 166 ? 2.018 -0.829 -28.580 1.00 59.59 166 CYS A CA 1
ATOM 1378 C C . CYS A 1 166 ? 3.277 0.016 -28.805 1.00 59.59 166 CYS A C 1
ATOM 1380 O O . CYS A 1 166 ? 4.174 0.031 -27.961 1.00 59.59 166 CYS A O 1
ATOM 1382 N N . LEU A 1 167 ? 3.338 0.762 -29.911 1.00 73.31 167 LEU A N 1
ATOM 1383 C CA . LEU A 1 167 ? 4.254 1.907 -30.035 1.00 73.31 167 LEU A CA 1
ATOM 1384 C C . LEU A 1 167 ? 3.713 3.086 -29.209 1.00 73.31 167 LEU A C 1
ATOM 1386 O O . LEU A 1 167 ? 3.461 4.170 -29.721 1.00 73.31 167 LEU A O 1
ATOM 1390 N N . ASP A 1 168 ? 3.457 2.840 -27.928 1.00 75.56 168 ASP A N 1
ATOM 1391 C CA . ASP A 1 168 ? 2.976 3.843 -26.991 1.00 75.56 168 ASP A CA 1
ATOM 1392 C C . ASP A 1 168 ? 3.667 3.632 -25.643 1.00 75.56 168 ASP A C 1
ATOM 1394 O O . ASP A 1 168 ? 3.659 2.547 -25.047 1.00 75.56 168 ASP A O 1
ATOM 1398 N N . GLY A 1 169 ? 4.362 4.672 -25.207 1.00 82.62 169 GLY A N 1
ATOM 1399 C CA . GLY A 1 169 ? 5.235 4.650 -24.046 1.00 82.62 169 GLY A CA 1
ATOM 1400 C C . GLY A 1 169 ? 6.113 5.896 -23.991 1.00 82.62 169 GLY A C 1
ATOM 1401 O O . GLY A 1 169 ? 6.345 6.535 -25.027 1.00 82.62 169 GLY A O 1
ATOM 1402 N N . PRO A 1 170 ? 6.603 6.259 -22.796 1.00 86.19 170 PRO A N 1
ATOM 1403 C CA . PRO A 1 170 ? 7.455 7.428 -22.624 1.00 86.19 170 PRO A CA 1
ATOM 1404 C C . PRO A 1 170 ? 8.750 7.312 -23.439 1.00 86.19 170 PRO A C 1
ATOM 1406 O O . PRO A 1 170 ? 9.222 8.305 -23.987 1.00 86.19 170 PRO A O 1
ATOM 1409 N N . GLU A 1 171 ? 9.285 6.101 -23.600 1.00 88.88 171 GLU A N 1
ATOM 1410 C CA . GLU A 1 171 ? 10.492 5.847 -24.384 1.00 88.88 171 GLU A CA 1
ATOM 1411 C C . GLU A 1 171 ? 10.237 6.093 -25.870 1.00 88.88 171 GLU A C 1
ATOM 1413 O O . GLU A 1 171 ? 10.991 6.814 -26.515 1.00 88.88 171 GLU A O 1
ATOM 1418 N N . TYR A 1 172 ? 9.146 5.543 -26.413 1.00 89.81 172 TYR A N 1
ATOM 1419 C CA . TYR A 1 172 ? 8.791 5.755 -27.815 1.00 89.81 172 TYR A CA 1
ATOM 1420 C C . TYR A 1 172 ? 8.645 7.249 -28.118 1.00 89.81 172 TYR A C 1
ATOM 1422 O O . TYR A 1 172 ? 9.309 7.738 -29.026 1.00 89.81 172 TYR A O 1
ATOM 1430 N N . LYS A 1 173 ? 7.883 7.993 -27.304 1.00 91.06 173 LYS A N 1
ATOM 1431 C CA . LYS A 1 173 ? 7.701 9.448 -27.462 1.00 91.06 173 LYS A CA 1
ATOM 1432 C C . LYS A 1 173 ? 9.024 10.216 -27.390 1.00 91.06 173 LYS A C 1
ATOM 1434 O O . LYS A 1 173 ? 9.252 11.119 -28.191 1.00 91.06 173 LYS A O 1
ATOM 1439 N N . LEU A 1 174 ? 9.909 9.844 -26.464 1.00 92.69 174 LEU A N 1
ATOM 1440 C CA . LEU A 1 174 ? 11.222 10.474 -26.319 1.00 92.69 174 LEU A CA 1
ATOM 1441 C C . LEU A 1 174 ? 12.079 10.290 -27.580 1.00 92.69 174 LEU A C 1
ATOM 1443 O O . LEU A 1 174 ? 12.607 11.258 -28.127 1.00 92.69 174 LEU A O 1
ATOM 1447 N N . PHE A 1 175 ? 12.198 9.053 -28.062 1.00 92.75 175 PHE A N 1
ATOM 1448 C CA . PHE A 1 175 ? 13.004 8.739 -29.241 1.00 92.75 175 PHE A CA 1
ATOM 1449 C C . PHE A 1 175 ? 12.387 9.277 -30.532 1.00 92.75 175 PHE A C 1
ATOM 1451 O O . PHE A 1 175 ? 13.108 9.754 -31.404 1.00 92.75 175 PHE A O 1
ATOM 1458 N N . GLU A 1 176 ? 11.062 9.267 -30.640 1.00 93.00 176 GLU A N 1
ATOM 1459 C CA . GLU A 1 176 ? 10.314 9.884 -31.734 1.00 93.00 176 GLU A CA 1
ATOM 1460 C C . GLU A 1 176 ? 10.701 11.348 -31.939 1.00 93.00 176 GLU A C 1
ATOM 1462 O O . GLU A 1 176 ? 10.984 11.762 -33.067 1.00 93.00 176 GLU A O 1
ATOM 1467 N N . ILE A 1 177 ? 10.792 12.100 -30.842 1.00 93.56 177 ILE A N 1
ATOM 1468 C CA . ILE A 1 177 ? 11.181 13.509 -30.844 1.00 93.56 177 ILE A CA 1
ATOM 1469 C C . ILE A 1 177 ? 12.631 13.666 -31.294 1.00 93.56 177 ILE A C 1
ATOM 1471 O O . ILE A 1 177 ? 12.895 14.422 -32.228 1.00 93.56 177 ILE A O 1
ATOM 1475 N N . ILE A 1 178 ? 13.563 12.906 -30.712 1.00 94.69 178 ILE A N 1
ATOM 1476 C CA . ILE A 1 178 ? 14.982 12.958 -31.101 1.00 94.69 178 ILE A CA 1
ATOM 1477 C C . ILE A 1 178 ? 15.148 12.659 -32.597 1.00 94.69 178 ILE A C 1
ATOM 1479 O O . ILE A 1 178 ? 15.799 13.416 -33.317 1.00 94.69 178 ILE A O 1
ATOM 1483 N N . PHE A 1 179 ? 14.532 11.585 -33.091 1.00 93.44 179 PHE A N 1
ATOM 1484 C CA . PHE A 1 179 ? 14.642 11.199 -34.497 1.00 93.44 179 PHE A CA 1
ATOM 1485 C C . PHE A 1 179 ? 13.960 12.194 -35.438 1.00 93.44 179 PHE A C 1
ATOM 1487 O O . PHE A 1 179 ? 14.460 12.409 -36.542 1.00 93.44 179 PHE A O 1
ATOM 1494 N N . SER A 1 180 ? 12.874 12.839 -35.000 1.00 93.19 180 SER A N 1
ATOM 1495 C CA . SER A 1 180 ? 12.230 13.907 -35.770 1.00 93.19 180 SER A CA 1
ATOM 1496 C C . SER A 1 180 ? 13.133 15.138 -35.917 1.00 93.19 180 SER A C 1
ATOM 1498 O O . SER A 1 180 ? 13.268 15.656 -37.023 1.00 93.19 180 SER A O 1
ATOM 1500 N N . PHE A 1 181 ? 13.839 15.544 -34.853 1.00 93.31 181 PHE A N 1
ATOM 1501 C CA . PHE A 1 181 ? 14.793 16.658 -34.898 1.00 93.31 181 PHE A CA 1
ATOM 1502 C C . PHE A 1 181 ? 15.983 16.375 -35.815 1.00 93.31 181 PHE A C 1
ATOM 1504 O O . PHE A 1 181 ? 16.507 17.280 -36.462 1.00 93.31 181 PHE A O 1
ATOM 1511 N N . LEU A 1 182 ? 16.398 15.113 -35.883 1.00 91.75 182 LEU A N 1
ATOM 1512 C CA . LEU A 1 182 ? 17.521 14.668 -36.701 1.00 91.75 182 LEU A CA 1
ATOM 1513 C C . LEU A 1 182 ? 17.129 14.338 -38.149 1.00 91.75 182 LEU A C 1
ATOM 1515 O O . LEU A 1 182 ? 18.009 14.098 -38.973 1.00 91.75 182 LEU A O 1
ATOM 1519 N N . ASN A 1 183 ? 15.830 14.338 -38.472 1.00 92.94 183 ASN A N 1
ATOM 1520 C CA . ASN A 1 183 ? 15.291 13.962 -39.781 1.00 92.94 183 ASN A CA 1
ATOM 1521 C C . ASN A 1 183 ? 15.812 12.593 -40.279 1.00 92.94 183 ASN A C 1
ATOM 1523 O O . ASN A 1 183 ? 16.220 12.437 -41.437 1.00 92.94 183 ASN A O 1
ATOM 1527 N N . ILE A 1 184 ? 15.821 11.610 -39.375 1.00 91.19 184 ILE A N 1
ATOM 1528 C CA . ILE A 1 184 ? 16.278 10.238 -39.630 1.00 91.19 184 ILE A CA 1
ATOM 1529 C C . ILE A 1 184 ? 15.081 9.361 -40.003 1.00 91.19 184 ILE A C 1
ATOM 1531 O O . ILE A 1 184 ? 14.054 9.362 -39.317 1.00 91.19 184 ILE A O 1
ATOM 1535 N N . LYS A 1 185 ? 15.217 8.566 -41.070 1.00 89.50 185 LYS A N 1
ATOM 1536 C CA . LYS A 1 185 ? 14.212 7.559 -41.427 1.00 89.50 185 LYS A CA 1
ATOM 1537 C C . LYS A 1 185 ? 14.377 6.346 -40.527 1.00 89.50 185 LYS A C 1
ATOM 1539 O O . LYS A 1 185 ? 15.481 5.845 -40.331 1.00 89.50 185 LYS A O 1
ATOM 1544 N N . ARG A 1 186 ? 13.259 5.855 -40.004 1.00 88.19 186 ARG A N 1
ATOM 1545 C CA . ARG A 1 186 ? 13.234 4.836 -38.957 1.00 88.19 186 ARG A CA 1
ATOM 1546 C C . ARG A 1 186 ? 12.392 3.636 -39.338 1.00 88.19 186 ARG A C 1
ATOM 1548 O O . ARG A 1 186 ? 11.279 3.785 -39.840 1.00 88.19 186 ARG A O 1
ATOM 1555 N N . LYS A 1 187 ? 12.912 2.449 -39.032 1.00 88.81 187 LYS A N 1
ATOM 1556 C CA . LYS A 1 187 ? 12.165 1.191 -39.068 1.00 88.81 187 LYS A CA 1
ATOM 1557 C C . LYS A 1 187 ? 12.185 0.567 -37.682 1.00 88.81 187 LYS A C 1
ATOM 1559 O O . LYS A 1 187 ? 13.248 0.200 -37.190 1.00 88.81 187 LYS A O 1
ATOM 1564 N N . TYR A 1 188 ? 11.011 0.438 -37.080 1.00 85.12 188 TYR A N 1
ATOM 1565 C CA . TYR A 1 188 ? 10.847 -0.188 -35.776 1.00 85.12 188 TYR A CA 1
ATOM 1566 C C . TYR A 1 188 ? 10.778 -1.708 -35.917 1.00 85.12 188 TYR A C 1
ATOM 1568 O O . TYR A 1 188 ? 10.026 -2.219 -36.745 1.00 85.12 188 TYR A O 1
ATOM 1576 N N . SER A 1 189 ? 11.560 -2.430 -35.117 1.00 84.31 189 SER A N 1
ATOM 1577 C CA . SER A 1 189 ? 11.503 -3.893 -35.018 1.00 84.31 189 SER A CA 1
ATOM 1578 C C . SER A 1 189 ? 11.513 -4.334 -33.555 1.00 84.31 189 SER A C 1
ATOM 1580 O O . SER A 1 189 ? 12.160 -3.715 -32.710 1.00 84.31 189 SER A O 1
ATOM 1582 N N . LEU A 1 190 ? 10.792 -5.408 -33.239 1.00 80.38 190 LEU A N 1
ATOM 1583 C CA . LEU A 1 190 ? 10.822 -5.990 -31.902 1.00 80.38 190 LEU A CA 1
ATOM 1584 C C . LEU A 1 190 ? 12.166 -6.695 -31.682 1.00 80.38 190 LEU A C 1
ATOM 1586 O O . LEU A 1 190 ? 12.598 -7.495 -32.517 1.00 80.38 190 LEU A O 1
ATOM 1590 N N . LEU A 1 191 ? 12.827 -6.415 -30.556 1.00 77.06 191 LEU A N 1
ATOM 1591 C CA . LEU A 1 191 ? 14.081 -7.079 -30.214 1.00 77.06 191 LEU A CA 1
ATOM 1592 C C . LEU A 1 191 ? 13.826 -8.539 -29.805 1.00 77.06 191 LEU A C 1
ATOM 1594 O O . LEU A 1 191 ? 13.568 -8.840 -28.640 1.00 77.06 191 LEU A O 1
ATOM 1598 N N . THR A 1 192 ? 13.958 -9.462 -30.752 1.00 74.69 192 THR A N 1
ATOM 1599 C CA . THR A 1 192 ? 14.087 -10.898 -30.475 1.00 74.69 192 THR A CA 1
ATOM 1600 C C . THR A 1 192 ? 15.559 -11.261 -30.283 1.00 74.69 192 THR A C 1
ATOM 1602 O O . THR A 1 192 ? 16.439 -10.647 -30.884 1.00 74.69 192 THR A O 1
ATOM 1605 N N . GLN A 1 193 ? 15.858 -12.290 -29.482 1.00 65.00 193 GLN A N 1
ATOM 1606 C CA . GLN A 1 193 ? 17.239 -12.711 -29.187 1.00 65.00 193 GLN A CA 1
ATOM 1607 C C . GLN A 1 193 ? 18.071 -13.030 -30.450 1.00 65.00 193 GLN A C 1
ATOM 1609 O O . GLN A 1 193 ? 19.288 -12.899 -30.424 1.00 65.00 193 GLN A O 1
ATOM 1614 N N . GLN A 1 194 ? 17.418 -13.395 -31.558 1.00 59.44 194 GLN A N 1
ATOM 1615 C CA . GLN A 1 194 ? 18.047 -13.636 -32.863 1.00 59.44 194 GLN A CA 1
ATOM 1616 C C . GLN A 1 194 ? 18.346 -12.364 -33.678 1.00 59.44 194 GLN A C 1
ATOM 1618 O O . GLN A 1 194 ? 19.201 -12.404 -34.553 1.00 59.44 194 GLN A O 1
ATOM 1623 N N . ASN A 1 195 ? 17.684 -11.238 -33.393 1.00 66.44 195 ASN A N 1
ATOM 1624 C CA . ASN A 1 195 ? 17.739 -10.034 -34.231 1.00 66.44 195 ASN A CA 1
ATOM 1625 C C . ASN A 1 195 ? 18.645 -8.938 -33.668 1.00 66.44 195 ASN A C 1
ATOM 1627 O O . ASN A 1 195 ? 18.708 -7.862 -34.252 1.00 66.44 195 ASN A O 1
ATOM 1631 N N . SER A 1 196 ? 19.364 -9.173 -32.565 1.00 69.12 196 SER A N 1
ATOM 1632 C CA . SER A 1 196 ? 20.186 -8.121 -31.952 1.00 69.12 196 SER A CA 1
ATOM 1633 C C . SER A 1 196 ? 21.259 -7.564 -32.891 1.00 69.12 196 SER A C 1
ATOM 1635 O O . SER A 1 196 ? 21.638 -6.416 -32.726 1.00 69.12 196 SER A O 1
ATOM 1637 N N . THR A 1 197 ? 21.709 -8.344 -33.881 1.00 78.75 197 THR A N 1
ATOM 1638 C CA . THR A 1 197 ? 22.689 -7.925 -34.901 1.00 78.75 197 THR A CA 1
ATOM 1639 C C . THR A 1 197 ? 22.118 -7.085 -36.036 1.00 78.75 197 THR A C 1
ATOM 1641 O O . THR A 1 197 ? 22.884 -6.536 -36.817 1.00 78.75 197 THR A O 1
ATOM 1644 N N . LEU A 1 198 ? 20.794 -6.995 -36.153 1.00 84.38 198 LEU A N 1
ATOM 1645 C CA . LEU A 1 198 ? 20.107 -6.265 -37.225 1.00 84.38 198 LEU A CA 1
ATOM 1646 C C . LEU A 1 198 ? 19.659 -4.861 -36.790 1.00 84.38 198 LEU A C 1
ATOM 1648 O O . LEU A 1 198 ? 18.971 -4.172 -37.539 1.00 84.38 198 LEU A O 1
ATOM 1652 N N . CYS A 1 199 ? 19.998 -4.465 -35.565 1.00 88.06 199 CYS A N 1
ATOM 1653 C CA . CYS A 1 199 ? 19.532 -3.245 -34.928 1.00 88.06 199 CYS A CA 1
ATOM 1654 C C . CYS A 1 199 ? 20.693 -2.264 -34.770 1.00 88.06 199 CYS A C 1
ATOM 1656 O O . CYS A 1 199 ? 21.682 -2.589 -34.118 1.00 88.06 199 CYS A O 1
ATOM 1658 N N . ASP A 1 200 ? 20.544 -1.049 -35.287 1.00 91.44 200 ASP A N 1
ATOM 1659 C CA . ASP A 1 200 ? 21.560 0.003 -35.152 1.00 91.44 200 ASP A CA 1
ATOM 1660 C C . ASP A 1 200 ? 21.484 0.666 -33.769 1.00 91.44 200 ASP A C 1
ATOM 1662 O O . ASP A 1 200 ? 22.493 0.994 -33.140 1.00 91.44 200 ASP A O 1
ATOM 1666 N N . VAL A 1 201 ? 20.255 0.842 -33.272 1.00 92.06 201 VAL A N 1
ATOM 1667 C CA . VAL A 1 201 ? 19.962 1.402 -31.951 1.00 92.06 201 VAL A CA 1
ATOM 1668 C C . VAL A 1 201 ? 18.989 0.482 -31.234 1.00 92.06 201 VAL A C 1
ATOM 1670 O O . VAL A 1 201 ? 17.919 0.166 -31.758 1.00 92.06 201 VAL A O 1
ATOM 1673 N N . ILE A 1 202 ? 19.341 0.081 -30.015 1.00 91.50 202 ILE A N 1
ATOM 1674 C CA . ILE A 1 202 ? 18.467 -0.682 -29.129 1.00 91.50 202 ILE A CA 1
ATOM 1675 C C . ILE A 1 202 ? 18.129 0.187 -27.928 1.00 91.50 202 ILE A C 1
ATOM 1677 O O . ILE A 1 202 ? 19.022 0.530 -27.164 1.00 91.50 202 ILE A O 1
ATOM 1681 N N . TYR A 1 203 ? 16.863 0.522 -27.703 1.00 90.75 203 TYR A N 1
ATOM 1682 C CA . TYR A 1 203 ? 16.468 1.262 -26.501 1.00 90.75 203 TYR A CA 1
ATOM 1683 C C . TYR A 1 203 ? 15.465 0.482 -25.651 1.00 90.75 203 TYR A C 1
ATOM 1685 O O . TYR A 1 203 ? 14.645 -0.296 -26.149 1.00 90.75 203 TYR A O 1
ATOM 1693 N N . GLY A 1 204 ? 15.559 0.678 -24.338 1.00 89.00 204 GLY A N 1
ATOM 1694 C CA . GLY A 1 204 ? 14.639 0.104 -23.366 1.00 89.00 204 GLY A CA 1
ATOM 1695 C C . GLY A 1 204 ? 15.317 -0.175 -22.032 1.00 89.00 204 GLY A C 1
ATOM 1696 O O . GLY A 1 204 ? 16.389 0.348 -21.717 1.00 89.00 204 GLY A O 1
ATOM 1697 N N . ARG A 1 205 ? 14.683 -1.040 -21.244 1.00 87.62 205 ARG A N 1
ATOM 1698 C CA . ARG A 1 205 ? 15.217 -1.491 -19.962 1.00 87.62 205 ARG A CA 1
ATOM 1699 C C . ARG A 1 205 ? 16.347 -2.494 -20.187 1.00 87.62 205 ARG A C 1
ATOM 1701 O O . ARG A 1 205 ? 16.141 -3.552 -20.787 1.00 87.62 205 ARG A O 1
ATOM 1708 N N . VAL A 1 206 ? 17.537 -2.190 -19.677 1.00 78.44 206 VAL A N 1
ATOM 1709 C CA . VAL A 1 206 ? 18.700 -3.080 -19.790 1.00 78.44 206 VAL A CA 1
ATOM 1710 C C . VAL A 1 206 ? 18.950 -3.759 -18.453 1.00 78.44 206 VAL A C 1
ATOM 1712 O O . VAL A 1 206 ? 19.244 -3.113 -17.455 1.00 78.44 206 VAL A O 1
ATOM 1715 N N . ILE A 1 207 ? 18.805 -5.085 -18.444 1.00 65.25 207 ILE A N 1
ATOM 1716 C CA . ILE A 1 207 ? 18.866 -5.911 -17.227 1.00 65.25 207 ILE A CA 1
ATOM 1717 C C . ILE A 1 207 ? 20.209 -6.659 -17.121 1.00 65.25 207 ILE A C 1
ATOM 1719 O O . ILE A 1 207 ? 20.583 -7.120 -16.048 1.00 65.25 207 ILE A O 1
ATOM 1723 N N . SER A 1 208 ? 20.972 -6.784 -18.215 1.00 73.69 208 SER A N 1
ATOM 1724 C CA . SER A 1 208 ? 22.156 -7.652 -18.252 1.00 73.69 208 SER A CA 1
ATOM 1725 C C . SER A 1 208 ? 23.453 -6.893 -18.514 1.00 73.69 208 SER A C 1
ATOM 1727 O O . SER A 1 208 ? 23.577 -6.169 -19.502 1.00 73.69 208 SER A O 1
ATOM 1729 N N . ALA A 1 209 ? 24.456 -7.152 -17.671 1.00 76.00 209 ALA A N 1
ATOM 1730 C CA . ALA A 1 209 ? 25.835 -6.715 -17.876 1.00 76.00 209 ALA A CA 1
ATOM 1731 C C . ALA A 1 209 ? 26.475 -7.328 -19.138 1.00 76.00 209 ALA A C 1
ATOM 1733 O O . ALA A 1 209 ? 27.416 -6.761 -19.683 1.00 76.00 209 ALA A O 1
ATOM 1734 N N . ASN A 1 210 ? 25.937 -8.437 -19.662 1.00 79.81 210 ASN A N 1
ATOM 1735 C CA . ASN A 1 210 ? 26.540 -9.163 -20.784 1.00 79.81 210 ASN A CA 1
ATOM 1736 C C . ASN A 1 210 ? 26.595 -8.341 -22.084 1.00 79.81 210 ASN A C 1
ATOM 1738 O O . ASN A 1 210 ? 27.462 -8.583 -22.923 1.00 79.81 210 ASN A O 1
ATOM 1742 N N . TYR A 1 211 ? 25.711 -7.351 -22.257 1.00 81.62 211 TYR A N 1
ATOM 1743 C CA . TYR A 1 211 ? 25.716 -6.502 -23.452 1.00 81.62 211 TYR A CA 1
ATOM 1744 C C . TYR A 1 211 ? 26.827 -5.441 -23.443 1.00 81.62 211 TYR A C 1
ATOM 1746 O O . TYR A 1 211 ? 27.180 -4.955 -24.517 1.00 81.62 211 TYR A O 1
ATOM 1754 N N . GLN A 1 212 ? 27.450 -5.152 -22.290 1.00 85.31 212 GLN A N 1
ATOM 1755 C CA . GLN A 1 212 ? 28.522 -4.148 -22.156 1.00 85.31 212 GLN A CA 1
ATOM 1756 C C . GLN A 1 212 ? 29.784 -4.493 -22.954 1.00 85.31 212 GLN A C 1
ATOM 1758 O O . GLN A 1 212 ? 30.581 -3.613 -23.286 1.00 85.31 212 GLN A O 1
ATOM 1763 N N . ASN A 1 213 ? 29.989 -5.770 -23.282 1.00 89.12 213 ASN A N 1
ATOM 1764 C CA . ASN A 1 213 ? 31.155 -6.187 -24.055 1.00 89.12 213 ASN A CA 1
ATOM 1765 C C . ASN A 1 213 ? 31.074 -5.705 -25.509 1.00 89.12 213 ASN A C 1
ATOM 1767 O O . ASN A 1 213 ? 32.092 -5.284 -26.056 1.00 89.12 213 ASN A O 1
ATOM 1771 N N . TYR A 1 214 ? 29.871 -5.669 -26.087 1.00 90.00 214 TYR A N 1
ATOM 1772 C CA . TYR A 1 214 ? 29.647 -5.375 -27.509 1.00 90.00 214 TYR A CA 1
ATOM 1773 C C . TYR A 1 214 ? 28.982 -4.017 -27.757 1.00 90.00 214 TYR A C 1
ATOM 1775 O O . TYR A 1 214 ? 29.144 -3.437 -28.829 1.00 90.00 214 TYR A O 1
ATOM 1783 N N . HIS A 1 215 ? 28.262 -3.499 -26.762 1.00 92.75 215 HIS A N 1
ATOM 1784 C CA . HIS A 1 215 ? 27.490 -2.270 -26.875 1.00 92.75 215 HIS A CA 1
ATOM 1785 C C . HIS A 1 215 ? 28.009 -1.199 -25.921 1.00 92.75 215 HIS A C 1
ATOM 1787 O O . HIS A 1 215 ? 28.550 -1.486 -24.851 1.00 92.75 215 HIS A O 1
ATOM 1793 N N . GLN A 1 216 ? 27.809 0.048 -26.321 1.00 93.94 216 GLN A N 1
ATOM 1794 C CA . GLN A 1 216 ? 27.992 1.233 -25.509 1.00 93.94 216 GLN A CA 1
ATOM 1795 C C . GLN A 1 216 ? 26.622 1.749 -25.063 1.00 93.94 216 GLN A C 1
ATOM 1797 O O . GLN A 1 216 ? 25.687 1.825 -25.863 1.00 93.94 216 GLN A O 1
ATOM 1802 N N . TYR A 1 217 ? 26.503 2.076 -23.777 1.00 95.38 217 TYR A N 1
ATOM 1803 C CA . TYR A 1 217 ? 25.273 2.595 -23.186 1.00 95.38 217 TYR A CA 1
ATOM 1804 C C . TYR A 1 217 ? 25.284 4.115 -23.180 1.00 95.38 217 TYR A C 1
ATOM 1806 O O . TYR A 1 217 ? 26.286 4.720 -22.804 1.00 95.38 217 TYR A O 1
ATOM 1814 N N . THR A 1 218 ? 24.170 4.724 -23.574 1.00 96.44 218 THR A N 1
ATOM 1815 C CA . THR A 1 218 ? 23.946 6.159 -23.386 1.00 96.44 218 THR A CA 1
ATOM 1816 C C . THR A 1 218 ? 23.753 6.488 -21.907 1.00 96.44 218 THR A C 1
ATOM 1818 O O . THR A 1 218 ? 23.602 5.600 -21.061 1.00 96.44 218 THR A O 1
ATOM 1821 N N . VAL A 1 219 ? 23.673 7.782 -21.596 1.00 96.25 219 VAL A N 1
ATOM 1822 C CA . VAL A 1 219 ? 23.177 8.256 -20.305 1.00 96.25 219 VAL A CA 1
ATOM 1823 C C . VAL A 1 219 ? 21.807 7.628 -20.016 1.00 96.25 219 VAL A C 1
ATOM 1825 O O . VAL A 1 219 ? 20.983 7.497 -20.934 1.00 96.25 219 VAL A O 1
ATOM 1828 N N . PRO A 1 220 ? 21.563 7.186 -18.769 1.00 95.56 220 PRO A N 1
ATOM 1829 C CA . PRO A 1 220 ? 20.262 6.675 -18.386 1.00 95.56 220 PRO A CA 1
ATOM 1830 C C . PRO A 1 220 ? 19.249 7.810 -18.431 1.00 95.56 220 PRO A C 1
ATOM 1832 O O . PRO A 1 220 ? 19.443 8.837 -17.784 1.00 95.56 220 PRO A O 1
ATOM 1835 N N . TYR A 1 221 ? 18.188 7.624 -19.209 1.00 94.81 221 TYR A N 1
ATOM 1836 C CA . TYR A 1 221 ? 17.187 8.668 -19.416 1.00 94.81 221 TYR A CA 1
ATOM 1837 C C . TYR A 1 221 ? 15.935 8.469 -18.568 1.00 94.81 221 TYR A C 1
ATOM 1839 O O . TYR A 1 221 ? 15.245 9.443 -18.316 1.00 94.81 221 TYR A O 1
ATOM 1847 N N . LEU A 1 222 ? 15.640 7.254 -18.098 1.00 93.31 222 LEU A N 1
ATOM 1848 C CA . LEU A 1 222 ? 14.487 6.985 -17.237 1.00 93.31 222 LEU A CA 1
ATOM 1849 C C . LEU A 1 222 ? 14.869 5.993 -16.135 1.00 93.31 222 LEU A C 1
ATOM 1851 O O . LEU A 1 222 ? 15.450 4.942 -16.410 1.00 93.31 222 LEU A O 1
ATOM 1855 N N . ASP A 1 223 ? 14.532 6.328 -14.893 1.00 92.06 223 ASP A N 1
ATOM 1856 C CA . ASP A 1 223 ? 14.670 5.423 -13.756 1.00 92.06 223 ASP A CA 1
ATOM 1857 C C . ASP A 1 223 ? 13.402 4.577 -13.612 1.00 92.06 223 ASP A C 1
ATOM 1859 O O . ASP A 1 223 ? 12.280 5.073 -13.728 1.00 92.06 223 ASP A O 1
ATOM 1863 N N . ASP A 1 224 ? 13.578 3.288 -13.346 1.00 92.38 224 ASP A N 1
ATOM 1864 C CA . ASP A 1 224 ? 12.485 2.353 -13.113 1.00 92.38 224 ASP A CA 1
ATOM 1865 C C . ASP A 1 224 ? 12.848 1.416 -11.980 1.00 92.38 224 ASP A C 1
ATOM 1867 O O . ASP A 1 224 ? 13.987 0.993 -11.799 1.00 92.38 224 ASP A O 1
ATOM 1871 N N . HIS A 1 225 ? 11.856 1.059 -11.198 1.00 93.81 225 HIS A N 1
ATOM 1872 C CA . HIS A 1 225 ? 12.057 0.312 -9.980 1.00 93.81 225 HIS A CA 1
ATOM 1873 C C . HIS A 1 225 ? 11.203 -0.936 -10.050 1.00 93.81 225 HIS A C 1
ATOM 1875 O O . HIS A 1 225 ? 10.036 -0.890 -10.430 1.00 93.81 225 HIS A O 1
ATOM 1881 N N . THR A 1 226 ? 11.789 -2.058 -9.667 1.00 94.25 226 THR A N 1
ATOM 1882 C CA . THR A 1 226 ? 11.064 -3.314 -9.538 1.00 94.25 226 THR A CA 1
ATOM 1883 C C . THR A 1 226 ? 10.499 -3.393 -8.133 1.00 94.25 226 THR A C 1
ATOM 1885 O O . THR A 1 226 ? 11.248 -3.258 -7.163 1.00 94.25 226 THR A O 1
ATOM 1888 N N . TRP A 1 227 ? 9.197 -3.617 -8.014 1.00 96.62 227 TRP A N 1
ATOM 1889 C CA . TRP A 1 227 ? 8.507 -3.687 -6.732 1.00 96.62 227 TRP A CA 1
ATOM 1890 C C . TRP A 1 227 ? 7.711 -4.975 -6.624 1.00 96.62 227 TRP A C 1
ATOM 1892 O O . TRP A 1 227 ? 7.307 -5.569 -7.626 1.00 96.62 227 TRP A O 1
ATOM 1902 N N . TRP A 1 228 ? 7.467 -5.377 -5.383 1.00 96.94 228 TRP A N 1
ATOM 1903 C CA . TRP A 1 228 ? 6.457 -6.375 -5.093 1.00 96.94 228 TRP A CA 1
ATOM 1904 C C . TRP A 1 228 ? 5.086 -5.709 -5.080 1.00 96.94 228 TRP A C 1
ATOM 1906 O O . TRP A 1 228 ? 4.884 -4.695 -4.412 1.00 96.94 228 TRP A O 1
ATOM 1916 N N . PHE A 1 229 ? 4.153 -6.300 -5.809 1.00 96.62 229 PHE A N 1
ATOM 1917 C CA . PHE A 1 229 ? 2.745 -5.957 -5.787 1.00 96.62 229 PHE A CA 1
ATOM 1918 C C . PHE A 1 229 ? 1.971 -7.118 -5.184 1.00 96.62 229 PHE A C 1
ATOM 1920 O O . PHE A 1 229 ? 2.190 -8.279 -5.531 1.00 96.62 229 PHE A O 1
ATOM 1927 N N . VAL A 1 230 ? 1.070 -6.803 -4.268 1.00 96.12 230 VAL A N 1
ATOM 1928 C CA . VAL A 1 230 ? 0.215 -7.779 -3.594 1.00 96.12 230 VAL A CA 1
ATOM 1929 C C . VAL A 1 230 ? -1.241 -7.377 -3.762 1.00 96.12 230 VAL A C 1
ATOM 1931 O O . VAL A 1 230 ? -1.511 -6.186 -3.885 1.00 96.12 230 VAL A O 1
ATOM 1934 N N . PRO A 1 231 ? -2.185 -8.323 -3.778 1.00 94.62 231 PRO A N 1
ATOM 1935 C CA . PRO A 1 231 ? -3.606 -8.009 -3.774 1.00 94.62 231 PRO A CA 1
ATOM 1936 C C . PRO A 1 231 ? -3.942 -7.090 -2.607 1.00 94.62 231 PRO A C 1
ATOM 1938 O O . PRO A 1 231 ? -3.492 -7.313 -1.477 1.00 94.62 231 PRO A O 1
ATOM 1941 N N . LEU A 1 232 ? -4.735 -6.058 -2.886 1.00 90.06 232 LEU A N 1
ATOM 1942 C CA . LEU A 1 232 ? -5.364 -5.280 -1.837 1.00 90.06 232 LEU A CA 1
ATOM 1943 C C . LEU A 1 232 ? -6.332 -6.213 -1.108 1.00 90.06 232 LEU A C 1
ATOM 1945 O O . LEU A 1 232 ? -7.139 -6.908 -1.726 1.00 90.06 232 LEU A O 1
ATOM 1949 N N . THR A 1 233 ? -6.203 -6.280 0.207 1.00 84.62 233 THR A N 1
ATOM 1950 C CA . THR A 1 233 ? -7.197 -6.940 1.038 1.00 84.62 233 THR A CA 1
ATOM 1951 C C . THR A 1 233 ? -8.395 -6.040 1.206 1.00 84.62 233 THR A C 1
ATOM 1953 O O . THR A 1 233 ? -8.249 -4.820 1.289 1.00 84.62 233 THR A O 1
ATOM 1956 N N . ASP A 1 234 ? -9.574 -6.642 1.306 1.00 80.56 234 ASP A N 1
ATOM 1957 C CA . ASP A 1 234 ? -10.745 -5.883 1.705 1.00 80.56 234 ASP A CA 1
ATOM 1958 C C . ASP A 1 234 ? -10.518 -5.301 3.112 1.00 80.56 234 ASP A C 1
ATOM 1960 O O . ASP A 1 234 ? -9.892 -5.942 3.975 1.00 80.56 234 ASP A O 1
ATOM 1964 N N . PRO A 1 235 ? -10.965 -4.057 3.358 1.00 73.81 235 PRO A N 1
ATOM 1965 C CA . PRO A 1 235 ? -10.930 -3.496 4.694 1.00 73.81 235 PRO A CA 1
ATOM 1966 C C . PRO A 1 235 ? -11.756 -4.399 5.605 1.00 73.81 235 PRO A C 1
ATOM 1968 O O . PRO A 1 235 ? -12.885 -4.783 5.283 1.00 73.81 235 PRO A O 1
ATOM 1971 N N . LYS A 1 236 ? -11.196 -4.746 6.764 1.00 77.00 236 LYS A N 1
ATOM 1972 C CA . LYS A 1 236 ? -11.897 -5.589 7.722 1.00 77.00 236 LYS A CA 1
ATOM 1973 C C . LYS A 1 236 ? -13.086 -4.806 8.268 1.00 77.00 236 LYS A C 1
ATOM 1975 O O . LYS A 1 236 ? -12.921 -3.972 9.158 1.00 77.00 236 LYS A O 1
ATOM 1980 N N . ASN A 1 237 ? -14.293 -5.087 7.780 1.00 70.25 237 ASN A N 1
ATOM 1981 C CA . ASN A 1 237 ? -15.517 -4.464 8.284 1.00 70.25 237 ASN A CA 1
ATOM 1982 C C . ASN A 1 237 ? -15.928 -5.073 9.635 1.00 70.25 237 ASN A C 1
ATOM 1984 O O . ASN A 1 237 ? -16.952 -5.741 9.784 1.00 70.25 237 ASN A O 1
ATOM 1988 N N . ASN A 1 238 ? -15.094 -4.867 10.648 1.00 72.31 238 ASN A N 1
ATOM 1989 C CA . ASN A 1 238 ? -15.382 -5.284 12.005 1.00 72.31 238 ASN A CA 1
ATOM 1990 C C . ASN A 1 238 ? -15.926 -4.090 12.780 1.00 72.31 238 ASN A C 1
ATOM 1992 O O . ASN A 1 238 ? -15.161 -3.440 13.482 1.00 72.31 238 ASN A O 1
ATOM 1996 N N . GLY A 1 239 ? -17.244 -3.868 12.789 1.00 79.50 239 GLY A N 1
ATOM 1997 C CA . GLY A 1 239 ? -17.884 -2.848 13.648 1.00 79.50 239 GLY A CA 1
ATOM 1998 C C . GLY A 1 239 ? -17.641 -3.022 15.166 1.00 79.50 239 GLY A C 1
ATOM 1999 O O . GLY A 1 239 ? -18.113 -2.234 15.977 1.00 79.50 239 GLY A O 1
ATOM 2000 N N . TRP A 1 240 ? -16.867 -4.034 15.569 1.00 85.25 240 TRP A N 1
ATOM 2001 C CA . TRP A 1 240 ? -16.269 -4.183 16.897 1.00 85.25 240 TRP A CA 1
ATOM 2002 C C . TRP A 1 240 ? -15.071 -3.254 17.161 1.00 85.25 240 TRP A C 1
ATOM 2004 O O . TRP A 1 240 ? -14.554 -3.248 18.281 1.00 85.25 240 TRP A O 1
ATOM 2014 N N . PHE A 1 241 ? -14.604 -2.477 16.178 1.00 85.38 241 PHE A N 1
ATOM 2015 C CA . PHE A 1 241 ? -13.431 -1.611 16.342 1.00 85.38 241 PHE A CA 1
ATOM 2016 C C . PHE A 1 241 ? -13.591 -0.589 17.486 1.00 85.38 241 PHE A C 1
ATOM 2018 O O . PHE A 1 241 ? -12.615 -0.300 18.176 1.00 85.38 241 PHE A O 1
ATOM 2025 N N . PHE A 1 242 ? -14.818 -0.143 17.795 1.00 87.12 242 PHE A N 1
ATOM 2026 C CA . PHE A 1 242 ? -15.107 0.751 18.930 1.00 87.12 242 PHE A CA 1
ATOM 2027 C C . PHE A 1 242 ? -14.672 0.192 20.293 1.00 87.12 242 PHE A C 1
ATOM 2029 O O . PHE A 1 242 ? -14.294 0.956 21.184 1.00 87.12 242 PHE A O 1
ATOM 2036 N N . PHE A 1 243 ? -14.702 -1.133 20.459 1.00 88.38 243 PHE A N 1
ATOM 2037 C CA . PHE A 1 243 ? -14.274 -1.799 21.692 1.00 88.38 243 PHE A CA 1
ATOM 2038 C C . PHE A 1 243 ? -12.792 -2.166 21.680 1.00 88.38 243 PHE A C 1
ATOM 2040 O O . PHE A 1 243 ? -12.196 -2.294 22.747 1.00 88.38 243 PHE A O 1
ATOM 2047 N N . LYS A 1 244 ? -12.184 -2.294 20.492 1.00 87.38 244 LYS A N 1
ATOM 2048 C CA . LYS A 1 244 ? -10.761 -2.626 20.329 1.00 87.38 244 LYS A CA 1
ATOM 2049 C C . LYS A 1 244 ? -9.809 -1.482 20.680 1.00 87.38 244 LYS A C 1
ATOM 2051 O O . LYS A 1 244 ? -8.627 -1.737 20.880 1.00 87.38 244 LYS A O 1
ATOM 2056 N N . ILE A 1 245 ? -10.309 -0.248 20.769 1.00 90.44 245 ILE A N 1
ATOM 2057 C CA . ILE A 1 245 ? -9.502 0.942 21.091 1.00 90.44 245 ILE A CA 1
ATOM 2058 C C . ILE A 1 245 ? -8.741 0.779 22.407 1.00 90.44 245 ILE A C 1
ATOM 2060 O O . ILE A 1 245 ? -7.580 1.175 22.511 1.00 90.44 245 ILE A O 1
ATOM 2064 N N . PHE A 1 246 ? -9.388 0.182 23.405 1.00 91.88 246 PHE A N 1
ATOM 2065 C CA . PHE A 1 246 ? -8.758 -0.160 24.667 1.00 91.88 246 PHE A CA 1
ATOM 2066 C C . PHE A 1 246 ? -8.625 -1.670 24.790 1.00 91.88 246 PHE A C 1
ATOM 2068 O O . PHE A 1 246 ? -9.513 -2.433 24.411 1.00 91.88 246 PHE A O 1
ATOM 2075 N N . SER A 1 247 ? -7.500 -2.107 25.356 1.00 93.12 247 SER A N 1
ATOM 2076 C CA . SER A 1 247 ? -7.332 -3.505 25.725 1.00 93.12 247 SER A CA 1
ATOM 2077 C C . SER A 1 247 ? -8.391 -3.898 26.759 1.00 93.12 247 SER A C 1
ATOM 2079 O O . SER A 1 247 ? -8.864 -3.067 27.536 1.00 93.12 247 SER A O 1
ATOM 2081 N N . VAL A 1 248 ? -8.738 -5.186 26.816 1.00 93.81 248 VAL A N 1
ATOM 2082 C CA . VAL A 1 248 ? -9.658 -5.712 27.841 1.00 93.81 248 VAL A CA 1
ATOM 2083 C C . VAL A 1 248 ? -9.182 -5.322 29.244 1.00 93.81 248 VAL A C 1
ATOM 2085 O O . VAL A 1 248 ? -9.982 -4.907 30.075 1.00 93.81 248 VAL A O 1
ATOM 2088 N N . MET A 1 249 ? -7.866 -5.350 29.472 1.00 96.25 249 MET A N 1
ATOM 2089 C CA . MET A 1 249 ? -7.255 -4.902 30.722 1.00 96.25 249 MET A CA 1
ATOM 2090 C C . MET A 1 249 ? -7.570 -3.429 31.030 1.00 96.25 249 MET A C 1
ATOM 2092 O O . MET A 1 249 ? -7.973 -3.113 32.147 1.00 96.25 249 MET A O 1
ATOM 2096 N N . LEU A 1 250 ? -7.457 -2.527 30.052 1.00 93.75 250 LEU A N 1
ATOM 2097 C CA . LEU A 1 250 ? -7.807 -1.116 30.239 1.00 93.75 250 LEU A CA 1
ATOM 2098 C C . LEU A 1 250 ? -9.298 -0.932 30.541 1.00 93.75 250 LEU A C 1
ATOM 2100 O O . LEU A 1 250 ? -9.630 -0.212 31.479 1.00 93.75 250 LEU A O 1
ATOM 2104 N N . TRP A 1 251 ? -10.191 -1.630 29.835 1.00 94.06 251 TRP A N 1
ATOM 2105 C CA . TRP A 1 251 ? -11.624 -1.607 30.152 1.00 94.06 251 TRP A CA 1
ATOM 2106 C C . TRP A 1 251 ? -11.902 -2.072 31.585 1.00 94.06 251 TRP A C 1
ATOM 2108 O O . TRP A 1 251 ? -12.652 -1.421 32.313 1.00 94.06 251 TRP A O 1
ATOM 2118 N N . THR A 1 252 ? -11.250 -3.149 32.029 1.00 94.75 252 THR A N 1
ATOM 2119 C CA . THR A 1 252 ? -11.390 -3.623 33.413 1.00 94.75 252 THR A CA 1
ATOM 2120 C C . THR A 1 252 ? -10.842 -2.626 34.431 1.00 94.75 252 THR A C 1
ATOM 2122 O O . THR A 1 252 ? -11.462 -2.437 35.472 1.00 94.75 252 THR A O 1
ATOM 2125 N N . LEU A 1 253 ? -9.743 -1.927 34.130 1.00 94.69 253 LEU A N 1
ATOM 2126 C CA . LEU A 1 253 ? -9.194 -0.879 34.998 1.00 94.69 253 LEU A CA 1
ATOM 2127 C C . LEU A 1 253 ? -10.112 0.346 35.083 1.00 94.69 253 LEU A C 1
ATOM 2129 O O . LEU A 1 253 ? -10.228 0.949 36.148 1.00 94.69 253 LEU A O 1
ATOM 2133 N N . VAL A 1 254 ? -10.804 0.704 33.999 1.00 91.38 254 VAL A N 1
ATOM 2134 C CA . VAL A 1 254 ? -11.827 1.763 34.012 1.00 91.38 254 VAL A CA 1
ATOM 2135 C C . VAL A 1 254 ? -13.016 1.356 34.890 1.00 91.38 254 VAL A C 1
ATOM 2137 O O . VAL A 1 254 ? -13.468 2.138 35.727 1.00 91.38 254 VAL A O 1
ATOM 2140 N N . LEU A 1 255 ? -13.489 0.113 34.784 1.00 91.31 255 LEU A N 1
ATOM 2141 C CA . LEU A 1 255 ? -14.553 -0.399 35.658 1.00 91.31 255 LEU A CA 1
ATOM 2142 C C . LEU A 1 255 ? -14.109 -0.476 37.129 1.00 91.31 255 LEU A C 1
ATOM 2144 O O . LEU A 1 255 ? -14.861 -0.111 38.031 1.00 91.31 255 LEU A O 1
ATOM 2148 N N . LEU A 1 256 ? -12.869 -0.892 37.388 1.00 93.75 256 LEU A N 1
ATOM 2149 C CA . LEU A 1 256 ? -12.327 -0.962 38.743 1.00 93.75 256 LEU A CA 1
ATOM 2150 C C . LEU A 1 256 ? -12.145 0.437 39.352 1.00 93.75 256 LEU A C 1
ATOM 2152 O O . LEU A 1 256 ? -12.472 0.650 40.519 1.00 93.75 256 LEU A O 1
ATOM 2156 N N . SER A 1 257 ? -11.654 1.404 38.573 1.00 92.19 257 SER A N 1
ATOM 2157 C CA . SER A 1 257 ? -11.442 2.775 39.048 1.00 92.19 257 SER A CA 1
ATOM 2158 C C . SER A 1 257 ? -12.763 3.487 39.338 1.00 92.19 257 SER A C 1
ATOM 2160 O O . SER A 1 257 ? -12.888 4.127 40.380 1.00 92.19 257 SER A O 1
ATOM 2162 N N . THR A 1 258 ? -13.787 3.309 38.499 1.00 90.06 258 THR A N 1
ATOM 2163 C CA . THR A 1 258 ? -15.139 3.843 38.757 1.00 90.06 258 THR A CA 1
ATOM 2164 C C . THR A 1 258 ? -15.771 3.243 40.018 1.00 90.06 258 THR A C 1
ATOM 2166 O O . THR A 1 258 ? -16.372 3.978 40.813 1.00 90.06 258 THR A O 1
ATOM 2169 N N . ALA A 1 259 ? -15.576 1.944 40.270 1.00 90.44 259 ALA A N 1
ATOM 2170 C CA . ALA A 1 259 ? -15.989 1.301 41.516 1.00 90.44 259 ALA A CA 1
ATOM 2171 C C . ALA A 1 259 ? -15.225 1.856 42.734 1.00 90.44 259 ALA A C 1
ATOM 2173 O O . ALA A 1 259 ? -15.845 2.210 43.738 1.00 90.44 259 ALA A O 1
ATOM 2174 N N . ALA A 1 260 ? -13.901 2.010 42.636 1.00 92.19 260 ALA A N 1
ATOM 2175 C CA . ALA A 1 260 ? -13.072 2.570 43.704 1.00 92.19 260 ALA A CA 1
ATOM 2176 C C . ALA A 1 260 ? -13.454 4.023 44.040 1.00 92.19 260 ALA A C 1
ATOM 2178 O O . ALA A 1 260 ? -13.588 4.370 45.212 1.00 92.19 260 ALA A O 1
ATOM 2179 N N . ILE A 1 261 ? -13.706 4.861 43.030 1.00 91.62 261 ILE A N 1
ATOM 2180 C CA . ILE A 1 261 ? -14.179 6.241 43.215 1.00 91.62 261 ILE A CA 1
ATOM 2181 C C . ILE A 1 261 ? -15.551 6.252 43.901 1.00 91.62 261 ILE A C 1
ATOM 2183 O O . ILE A 1 261 ? -15.764 7.032 44.829 1.00 91.62 261 ILE A O 1
ATOM 2187 N N . SER A 1 262 ? -16.469 5.369 43.494 1.00 88.25 262 SER A N 1
ATOM 2188 C CA . SER A 1 262 ? -17.791 5.243 44.129 1.00 88.25 262 SER A CA 1
ATOM 2189 C C . SER A 1 262 ? -17.680 4.836 45.606 1.00 88.25 262 SER A C 1
ATOM 2191 O O . SER A 1 262 ? -18.394 5.373 46.454 1.00 88.25 262 SER A O 1
ATOM 2193 N N . LEU A 1 263 ? -16.747 3.935 45.936 1.00 88.62 263 LEU A N 1
ATOM 2194 C CA . LEU A 1 263 ? -16.450 3.539 47.316 1.00 88.62 263 LEU A CA 1
ATOM 2195 C C . LEU A 1 263 ? -15.821 4.679 48.125 1.00 88.62 263 LEU A C 1
ATOM 2197 O O . LEU A 1 263 ? -16.212 4.895 49.269 1.00 88.62 263 LEU A O 1
ATOM 2201 N N . LEU A 1 264 ? -14.897 5.450 47.545 1.00 90.38 264 LEU A N 1
ATOM 2202 C CA . LEU A 1 264 ? -14.324 6.630 48.203 1.00 90.38 264 LEU A CA 1
ATOM 2203 C C . LEU A 1 264 ? -15.397 7.675 48.517 1.00 90.38 264 LEU A C 1
ATOM 2205 O O . LEU A 1 264 ? -15.424 8.213 49.623 1.00 90.38 264 LEU A O 1
ATOM 2209 N N . TRP A 1 265 ? -16.323 7.914 47.586 1.00 87.31 265 TRP A N 1
ATOM 2210 C CA . TRP A 1 265 ? -17.495 8.759 47.824 1.00 87.31 265 TRP A CA 1
ATOM 2211 C C . TRP A 1 265 ? -18.344 8.246 48.985 1.00 87.31 265 TRP A C 1
ATOM 2213 O O . TRP A 1 265 ? -18.753 9.033 49.834 1.00 87.31 265 TRP A O 1
ATOM 2223 N N . LEU A 1 266 ? -18.586 6.936 49.049 1.00 85.50 266 LEU A N 1
ATOM 2224 C CA . LEU A 1 266 ? -19.314 6.305 50.147 1.00 85.50 266 LEU A CA 1
ATOM 2225 C C . LEU A 1 266 ? -18.598 6.534 51.485 1.00 85.50 266 LEU A C 1
ATOM 2227 O O . LEU A 1 266 ? -19.242 6.942 52.448 1.00 85.50 266 LEU A O 1
ATOM 2231 N N . VAL A 1 267 ? -17.278 6.336 51.546 1.00 88.44 267 VAL A N 1
ATOM 2232 C CA . VAL A 1 267 ? -16.476 6.549 52.764 1.00 88.44 267 VAL A CA 1
ATOM 2233 C C . VAL A 1 267 ? -16.530 8.008 53.211 1.00 88.44 267 VAL A C 1
ATOM 2235 O O . VAL A 1 267 ? -16.831 8.271 54.376 1.00 88.44 267 VAL A O 1
ATOM 2238 N N . ILE A 1 268 ? -16.309 8.951 52.288 1.00 86.38 268 ILE A N 1
ATOM 2239 C CA . ILE A 1 268 ? -16.421 10.389 52.566 1.00 86.38 268 ILE A CA 1
ATOM 2240 C C . ILE A 1 268 ? -17.833 10.715 53.044 1.00 86.38 268 ILE A C 1
ATOM 2242 O O . ILE A 1 268 ? -17.998 11.503 53.967 1.00 86.38 268 ILE A O 1
ATOM 2246 N N . HIS A 1 269 ? -18.869 10.110 52.469 1.00 82.31 269 HIS A N 1
ATOM 2247 C CA . HIS A 1 269 ? -20.239 10.393 52.869 1.00 82.31 269 HIS A CA 1
ATOM 2248 C C . HIS A 1 269 ? -20.564 9.845 54.269 1.00 82.31 269 HIS A C 1
ATOM 2250 O O . HIS A 1 269 ? -21.153 10.573 55.073 1.00 82.31 269 HIS A O 1
ATOM 2256 N N . ILE A 1 270 ? -20.121 8.621 54.593 1.00 84.06 270 ILE A N 1
ATOM 2257 C CA . ILE A 1 270 ? -20.274 7.996 55.920 1.00 84.06 270 ILE A CA 1
ATOM 2258 C C . ILE A 1 270 ? -19.544 8.797 56.995 1.00 84.06 270 ILE A C 1
ATOM 2260 O O . ILE A 1 270 ? -20.123 9.059 58.049 1.00 84.06 270 ILE A O 1
ATOM 2264 N N . SER A 1 271 ? -18.303 9.228 56.741 1.00 85.00 271 SER A N 1
ATOM 2265 C CA . SER A 1 271 ? -17.523 9.999 57.725 1.00 85.00 271 SER A CA 1
ATOM 2266 C C . SER A 1 271 ? -18.178 11.335 58.079 1.00 85.00 271 SER A C 1
ATOM 2268 O O . SER A 1 271 ? -17.860 11.959 59.087 1.00 85.00 271 SER A O 1
ATOM 2270 N N . THR A 1 272 ? -19.088 11.785 57.225 1.00 80.75 272 THR A N 1
ATOM 2271 C CA . THR A 1 272 ? -19.503 13.177 57.135 1.00 80.75 272 THR A CA 1
ATOM 2272 C C . THR A 1 272 ? -21.001 13.366 57.387 1.00 80.75 272 THR A C 1
ATOM 2274 O O . THR A 1 272 ? -21.431 14.491 57.668 1.00 80.75 272 THR A O 1
ATOM 2277 N N . SER A 1 273 ? -21.789 12.287 57.318 1.00 72.00 273 SER A N 1
ATOM 2278 C CA . SER A 1 273 ? -23.254 12.287 57.410 1.00 72.00 273 SER A CA 1
ATOM 2279 C C . SER A 1 273 ? -23.740 11.070 58.210 1.00 72.00 273 SER A C 1
ATOM 2281 O O . SER A 1 273 ? -23.495 9.932 57.826 1.00 72.00 273 SER A O 1
ATOM 2283 N N . ARG A 1 274 ? -24.498 11.278 59.300 1.00 64.44 274 ARG A N 1
ATOM 2284 C CA . ARG A 1 274 ? -24.994 10.187 60.179 1.00 64.44 274 ARG A CA 1
ATOM 2285 C C . ARG A 1 274 ? -26.096 9.302 59.570 1.00 64.44 274 ARG A C 1
ATOM 2287 O O . ARG A 1 274 ? -26.492 8.323 60.191 1.00 64.44 274 ARG A O 1
ATOM 2294 N N . LYS A 1 275 ? -26.623 9.637 58.389 1.00 66.12 275 LYS A N 1
ATOM 2295 C CA . LYS A 1 275 ? -27.654 8.855 57.691 1.00 66.12 275 LYS A CA 1
ATOM 2296 C C . LYS A 1 275 ? -27.171 8.547 56.276 1.00 66.12 275 LYS A C 1
ATOM 2298 O O . LYS A 1 275 ? -27.251 9.408 55.409 1.00 66.12 275 LYS A O 1
ATOM 2303 N N . CYS A 1 276 ? -26.668 7.335 56.055 1.00 58.53 276 CYS A N 1
ATOM 2304 C CA . CYS A 1 276 ? -26.343 6.841 54.718 1.00 58.53 276 CYS A CA 1
ATOM 2305 C C . CYS A 1 276 ? -27.453 5.911 54.224 1.00 58.53 276 CYS A C 1
ATOM 2307 O O . CYS A 1 276 ? -27.739 4.895 54.852 1.00 58.53 276 CYS A O 1
ATOM 2309 N N . GLY A 1 277 ? -28.070 6.261 53.094 1.00 64.69 277 GLY A N 1
ATOM 2310 C CA . GLY A 1 277 ? -28.927 5.361 52.327 1.00 64.69 277 GLY A CA 1
ATOM 2311 C C . GLY A 1 277 ? -28.161 4.788 51.135 1.00 64.69 277 GLY A C 1
ATOM 2312 O O . GLY A 1 277 ? -27.417 5.512 50.475 1.00 64.69 277 GLY A O 1
ATOM 2313 N N . PHE A 1 278 ? -28.367 3.505 50.830 1.00 68.31 278 PHE A N 1
ATOM 2314 C CA . PHE A 1 278 ? -27.784 2.823 49.662 1.00 68.31 278 PHE A CA 1
ATOM 2315 C C . PHE A 1 278 ? -28.102 3.537 48.331 1.00 68.31 278 PHE A C 1
ATOM 2317 O O . PHE A 1 278 ? -27.290 3.555 47.409 1.00 68.31 278 PHE A O 1
ATOM 2324 N N . THR A 1 279 ? -29.251 4.217 48.268 1.00 73.56 279 THR A N 1
ATOM 2325 C CA . THR A 1 279 ? -29.698 5.045 47.137 1.00 73.56 279 THR A CA 1
ATOM 2326 C C . THR A 1 279 ? -28.706 6.147 46.765 1.00 73.56 279 THR A C 1
ATOM 2328 O O . THR A 1 279 ? -28.545 6.449 45.585 1.00 73.56 279 THR A O 1
ATOM 2331 N N . ASN A 1 280 ? -27.989 6.715 47.742 1.00 76.75 280 ASN A N 1
ATOM 2332 C CA . ASN A 1 280 ? -27.024 7.781 47.478 1.00 76.75 280 ASN A CA 1
ATOM 2333 C C . ASN A 1 280 ? -25.802 7.253 46.723 1.00 76.75 280 ASN A C 1
ATOM 2335 O O . ASN A 1 280 ? -25.311 7.928 45.829 1.00 76.75 280 ASN A O 1
ATOM 2339 N N . VAL A 1 281 ? -25.332 6.043 47.034 1.00 78.44 281 VAL A N 1
ATOM 2340 C CA . VAL A 1 281 ? -24.152 5.447 46.383 1.00 78.44 281 VAL A CA 1
ATOM 2341 C C . VAL A 1 281 ? -24.452 5.170 44.914 1.00 78.44 281 VAL A C 1
ATOM 2343 O O . VAL A 1 281 ? -23.703 5.601 44.042 1.00 78.44 281 VAL A O 1
ATOM 2346 N N . PHE A 1 282 ? -25.598 4.543 44.640 1.00 83.44 282 PHE A N 1
ATOM 2347 C CA . PHE A 1 282 ? -26.037 4.244 43.279 1.00 83.44 282 PHE A CA 1
ATOM 2348 C C . PHE A 1 282 ? -26.203 5.515 42.431 1.00 83.44 282 PHE A C 1
ATOM 2350 O O . PHE A 1 282 ? -25.699 5.576 41.311 1.00 83.44 282 PHE A O 1
ATOM 2357 N N . GLN A 1 283 ? -26.809 6.569 42.994 1.00 85.31 283 GLN A N 1
ATOM 2358 C CA . GLN A 1 283 ? -26.929 7.874 42.334 1.00 85.31 283 GLN A CA 1
ATOM 2359 C C . GLN A 1 283 ? -25.556 8.453 41.957 1.00 85.31 283 GLN A C 1
ATOM 2361 O O . GLN A 1 283 ? -25.383 8.994 40.867 1.00 85.31 283 GLN A O 1
ATOM 2366 N N . LYS A 1 284 ? -24.559 8.351 42.844 1.00 84.06 284 LYS A N 1
ATOM 2367 C CA . LYS A 1 284 ? -23.213 8.879 42.577 1.00 84.06 284 LYS A CA 1
ATOM 2368 C C . LYS A 1 284 ? -22.461 8.048 41.544 1.00 84.06 284 LYS A C 1
ATOM 2370 O O . LYS A 1 284 ? -21.789 8.633 40.701 1.00 84.06 284 LYS A O 1
ATOM 2375 N N . THR A 1 285 ? -22.625 6.728 41.540 1.00 86.31 285 THR A N 1
ATOM 2376 C CA . THR A 1 285 ? -22.083 5.874 40.476 1.00 86.31 285 THR A CA 1
ATOM 2377 C C . THR A 1 285 ? -22.702 6.220 39.121 1.00 86.31 285 THR A C 1
ATOM 2379 O O . THR A 1 285 ? -21.961 6.392 38.155 1.00 86.31 285 THR A O 1
ATOM 2382 N N . ILE A 1 286 ? -24.026 6.422 39.049 1.00 89.25 286 ILE A N 1
ATOM 2383 C CA . ILE A 1 286 ? -24.695 6.904 37.827 1.00 89.25 286 ILE A CA 1
ATOM 2384 C C . ILE A 1 286 ? -24.101 8.240 37.379 1.00 89.25 286 ILE A C 1
ATOM 2386 O O . ILE A 1 286 ? -23.769 8.385 36.209 1.00 89.25 286 ILE A O 1
ATOM 2390 N N . ASN A 1 287 ? -23.893 9.186 38.298 1.00 89.38 287 ASN A N 1
ATOM 2391 C CA . ASN A 1 287 ? -23.283 10.469 37.954 1.00 89.38 287 ASN A CA 1
ATOM 2392 C C . ASN A 1 287 ? -21.871 10.298 37.359 1.00 89.38 287 ASN A C 1
ATOM 2394 O O . ASN A 1 287 ? -21.537 10.968 36.390 1.00 89.38 287 ASN A O 1
ATOM 2398 N N . ILE A 1 288 ? -21.041 9.391 37.883 1.00 89.12 288 ILE A N 1
ATOM 2399 C CA . ILE A 1 288 ? -19.709 9.126 37.307 1.00 89.12 288 ILE A CA 1
ATOM 2400 C C . ILE A 1 288 ? -19.835 8.583 35.877 1.00 89.12 288 ILE A C 1
ATOM 2402 O O . ILE A 1 288 ? -19.120 9.040 34.987 1.00 89.12 288 ILE A O 1
ATOM 2406 N N . PHE A 1 289 ? -20.762 7.652 35.634 1.00 89.56 289 PHE A N 1
ATOM 2407 C CA . PHE A 1 289 ? -21.022 7.150 34.281 1.00 89.56 289 PHE A CA 1
ATOM 2408 C C . PHE A 1 289 ? -21.550 8.241 33.347 1.00 89.56 289 PHE A C 1
ATOM 2410 O O . PHE A 1 289 ? -21.095 8.342 32.211 1.00 89.56 289 PHE A O 1
ATOM 2417 N N . SER A 1 290 ? -22.448 9.102 33.819 1.00 92.00 290 SER A N 1
ATOM 2418 C CA . SER A 1 290 ? -22.936 10.242 33.044 1.00 92.00 290 SER A CA 1
ATOM 2419 C C . SER A 1 290 ? -21.805 11.229 32.708 1.00 92.00 290 SER A C 1
ATOM 2421 O O . SER A 1 290 ? -21.773 11.721 31.583 1.00 92.00 290 SER A O 1
ATOM 2423 N N . LEU A 1 291 ? -20.833 11.454 33.608 1.00 90.88 291 LEU A N 1
ATOM 2424 C CA . LEU A 1 291 ? -19.640 12.268 33.318 1.00 90.88 291 LEU A CA 1
ATOM 2425 C C . LEU A 1 291 ? -18.764 11.606 32.254 1.00 90.88 291 LEU A C 1
ATOM 2427 O O . LEU A 1 291 ? -18.282 12.283 31.350 1.00 90.88 291 LEU A O 1
ATOM 2431 N N . ALA A 1 292 ? -18.587 10.284 32.330 1.00 89.56 292 ALA A N 1
ATOM 2432 C CA . ALA A 1 292 ? -17.850 9.531 31.320 1.00 89.56 292 ALA A CA 1
ATOM 2433 C C . ALA A 1 292 ? -18.511 9.628 29.931 1.00 89.56 292 ALA A C 1
ATOM 2435 O O . ALA A 1 292 ? -17.807 9.656 28.929 1.00 89.56 292 ALA A O 1
ATOM 2436 N N . ILE A 1 293 ? -19.840 9.758 29.859 1.00 90.94 293 ILE A N 1
ATOM 2437 C CA . ILE A 1 293 ? -20.595 9.975 28.607 1.00 90.94 293 ILE A CA 1
ATOM 2438 C C . ILE A 1 293 ? -20.674 11.476 28.236 1.00 90.94 293 ILE A C 1
ATOM 2440 O O . ILE A 1 293 ? -21.331 11.850 27.271 1.00 90.94 293 ILE A O 1
ATOM 2444 N N . GLU A 1 294 ? -19.990 12.356 28.975 1.00 92.50 294 GLU A N 1
ATOM 2445 C CA . GLU A 1 294 ? -19.989 13.815 28.771 1.00 92.50 294 GLU A CA 1
ATOM 2446 C C . GLU A 1 294 ? -21.377 14.462 28.913 1.00 92.50 294 GLU A C 1
ATOM 2448 O O . GLU A 1 294 ? -21.650 15.525 28.355 1.00 92.50 294 GLU A O 1
ATOM 2453 N N . GLN A 1 295 ? -22.270 13.845 29.690 1.00 92.94 295 GLN A N 1
ATOM 2454 C CA . GLN A 1 295 ? -23.559 14.442 30.018 1.00 92.94 295 GLN A CA 1
ATOM 2455 C C . GLN A 1 295 ? -23.417 15.455 31.153 1.00 92.94 295 GLN A C 1
ATOM 2457 O O . GLN A 1 295 ? -22.724 15.229 32.148 1.00 92.94 295 GLN A O 1
ATOM 2462 N N . SER A 1 296 ? -24.133 16.573 31.028 1.00 88.56 296 SER A N 1
ATOM 2463 C CA . SER A 1 296 ? -24.223 17.572 32.088 1.00 88.56 296 SER A CA 1
ATOM 2464 C C . SER A 1 296 ? -24.969 16.999 33.291 1.00 88.56 296 SER A C 1
ATOM 2466 O O . SER A 1 296 ? -26.115 16.564 33.164 1.00 88.56 296 SER A O 1
ATOM 2468 N N . ILE A 1 297 ? -24.352 17.047 34.468 1.00 87.94 297 ILE A N 1
ATOM 2469 C CA . ILE A 1 297 ? -24.965 16.588 35.716 1.00 87.94 297 ILE A CA 1
ATOM 2470 C C . ILE A 1 297 ? -24.899 17.712 36.728 1.00 87.94 297 ILE A C 1
ATOM 2472 O O . ILE A 1 297 ? -23.881 18.389 36.868 1.00 87.94 297 ILE A O 1
ATOM 2476 N N . ASN A 1 298 ? -25.971 17.860 37.495 1.00 83.56 298 ASN A N 1
ATOM 2477 C CA . ASN A 1 298 ? -25.968 18.748 38.637 1.00 83.56 298 ASN A CA 1
ATOM 2478 C C . ASN A 1 298 ? -25.291 18.060 39.836 1.00 83.56 298 ASN A C 1
ATOM 2480 O O . ASN A 1 298 ? -25.913 17.309 40.594 1.00 83.56 298 ASN A O 1
ATOM 2484 N N . LEU A 1 299 ? -23.986 18.282 39.981 1.00 79.44 299 LEU A N 1
ATOM 2485 C CA . LEU A 1 299 ? -23.217 17.849 41.143 1.00 79.44 299 LEU A CA 1
ATOM 2486 C C . LEU A 1 299 ? -23.420 18.853 42.278 1.00 79.44 299 LEU A C 1
ATOM 2488 O O . LEU A 1 299 ? -22.607 19.744 42.497 1.00 79.44 299 LEU A O 1
ATOM 2492 N N . ASN A 1 300 ? -24.510 18.695 43.025 1.00 78.31 300 ASN A N 1
ATOM 2493 C CA . ASN A 1 300 ? -24.681 19.445 44.262 1.00 78.31 300 ASN A CA 1
ATOM 2494 C C . ASN A 1 300 ? -23.737 18.865 45.333 1.00 78.31 300 ASN A C 1
ATOM 2496 O O . ASN A 1 300 ? -24.059 17.863 45.982 1.00 78.31 300 ASN A O 1
ATOM 2500 N N . THR A 1 301 ? -22.533 19.432 45.444 1.00 78.25 301 THR A N 1
ATOM 2501 C CA . THR A 1 301 ? -21.548 19.106 46.486 1.00 78.25 301 THR A CA 1
ATOM 2502 C C . THR A 1 301 ? -21.590 20.177 47.563 1.00 78.25 301 THR A C 1
ATOM 2504 O O . THR A 1 301 ? -21.308 21.339 47.282 1.00 78.25 301 THR A O 1
ATOM 2507 N N . ALA A 1 302 ? -21.910 19.796 48.798 1.00 75.25 302 ALA A N 1
ATOM 2508 C CA . ALA A 1 302 ? -22.002 20.747 49.907 1.00 75.25 302 ALA A CA 1
ATOM 2509 C C . ALA A 1 302 ? -20.656 20.978 50.619 1.00 75.25 302 ALA A C 1
ATOM 2511 O O . ALA A 1 302 ? -20.541 21.894 51.430 1.00 75.25 302 ALA A O 1
ATOM 2512 N N . LYS A 1 303 ? -19.653 20.119 50.381 1.00 83.88 303 LYS A N 1
ATOM 2513 C CA . LYS A 1 303 ? -18.411 20.070 51.167 1.00 83.88 303 LYS A CA 1
ATOM 2514 C C . LYS A 1 303 ? -17.174 20.052 50.281 1.00 83.88 303 LYS A C 1
ATOM 2516 O O . LYS A 1 303 ? -17.143 19.367 49.264 1.00 83.88 303 LYS A O 1
ATOM 2521 N N . THR A 1 304 ? -16.121 20.724 50.745 1.00 87.94 304 THR A N 1
ATOM 2522 C CA . THR A 1 304 ? -14.858 20.904 50.016 1.00 87.94 304 THR A CA 1
ATOM 2523 C C . THR A 1 304 ? -14.211 19.582 49.592 1.00 87.94 304 THR A C 1
ATOM 2525 O O . THR A 1 304 ? -13.691 19.493 48.486 1.00 87.94 304 THR A O 1
ATOM 2528 N N . SER A 1 305 ? -14.271 18.533 50.422 1.00 88.19 305 SER A N 1
ATOM 2529 C CA . SER A 1 305 ? -13.721 17.208 50.089 1.00 88.19 305 SER A CA 1
ATOM 2530 C C . SER A 1 305 ? -14.449 16.539 48.918 1.00 88.19 305 SER A C 1
ATOM 2532 O O . SER A 1 305 ? -13.805 15.994 48.023 1.00 88.19 305 SER A O 1
ATOM 2534 N N . GLU A 1 306 ? -15.781 16.619 48.887 1.00 85.69 306 GLU A N 1
ATOM 2535 C CA . GLU A 1 306 ? -16.600 16.116 47.778 1.00 85.69 306 GLU A CA 1
ATOM 2536 C C . GLU A 1 306 ? -16.367 16.935 46.506 1.00 85.69 306 GLU A C 1
ATOM 2538 O O . GLU A 1 306 ? -16.311 16.368 45.414 1.00 85.69 306 GLU A O 1
ATOM 2543 N N . THR A 1 307 ? -16.183 18.253 46.635 1.00 89.25 307 THR A N 1
ATOM 2544 C CA . THR A 1 307 ? -15.849 19.133 45.509 1.00 89.25 307 THR A CA 1
ATOM 2545 C C . THR A 1 307 ? -14.489 18.779 44.912 1.00 89.25 307 THR A C 1
ATOM 2547 O O . THR A 1 307 ? -14.404 18.584 43.705 1.00 89.25 307 THR A O 1
ATOM 2550 N N . ILE A 1 308 ? -13.442 18.612 45.731 1.00 92.06 308 ILE A N 1
ATOM 2551 C CA . ILE A 1 308 ? -12.100 18.224 45.255 1.00 92.06 308 ILE A CA 1
ATOM 2552 C C . ILE A 1 308 ? -12.156 16.882 44.521 1.00 92.06 308 ILE A C 1
ATOM 2554 O O . ILE A 1 308 ? -11.627 16.761 43.415 1.00 92.06 308 ILE A O 1
ATOM 2558 N N . LEU A 1 309 ? -12.828 15.883 45.105 1.00 91.25 309 LEU A N 1
ATOM 2559 C CA . LEU A 1 309 ? -12.969 14.573 44.476 1.00 91.25 309 LEU A CA 1
ATOM 2560 C C . LEU A 1 309 ? -13.761 14.661 43.166 1.00 91.25 309 LEU A C 1
ATOM 2562 O O . LEU A 1 309 ? -13.358 14.060 42.176 1.00 91.25 309 LEU A O 1
ATOM 2566 N N . SER A 1 310 ? -14.845 15.438 43.132 1.00 90.50 310 SER A N 1
ATOM 2567 C CA . SER A 1 310 ? -15.628 15.670 41.911 1.00 90.50 310 SER A CA 1
ATOM 2568 C C . SER A 1 310 ? -14.780 16.309 40.813 1.00 90.50 310 SER A C 1
ATOM 2570 O O . SER A 1 310 ? -14.785 15.819 39.689 1.00 90.50 310 SER A O 1
ATOM 2572 N N . THR A 1 311 ? -13.999 17.342 41.136 1.00 92.12 311 THR A N 1
ATOM 2573 C CA . THR A 1 311 ? -13.086 17.997 40.188 1.00 92.12 311 THR A CA 1
ATOM 2574 C C . THR A 1 311 ? -12.049 17.019 39.641 1.00 92.12 311 THR A C 1
ATOM 2576 O O . THR A 1 311 ? -11.806 16.996 38.435 1.00 92.12 311 THR A O 1
ATOM 2579 N N . LEU A 1 312 ? -11.474 16.165 40.495 1.00 93.88 312 LEU A N 1
ATOM 2580 C CA . LEU A 1 312 ? -10.508 15.149 40.074 1.00 93.88 312 LEU A CA 1
ATOM 2581 C C . LEU A 1 312 ? -11.148 14.116 39.137 1.00 93.88 312 LEU A C 1
ATOM 2583 O O . LEU A 1 312 ? -10.563 13.769 38.113 1.00 93.88 312 LEU A O 1
ATOM 2587 N N . VAL A 1 313 ? -12.362 13.657 39.450 1.00 93.06 313 VAL A N 1
ATOM 2588 C CA . VAL A 1 313 ? -13.115 12.718 38.603 1.00 93.06 313 VAL A CA 1
ATOM 2589 C C . VAL A 1 313 ? -13.470 13.348 37.257 1.00 93.06 313 VAL A C 1
ATOM 2591 O O . VAL A 1 313 ? -13.306 12.696 36.226 1.00 93.06 313 VAL A O 1
ATOM 2594 N N . ILE A 1 314 ? -13.907 14.610 37.237 1.00 93.75 314 ILE A N 1
ATOM 2595 C CA . ILE A 1 314 ? -14.180 15.355 35.998 1.00 93.75 314 ILE A CA 1
ATOM 2596 C C . ILE A 1 314 ? -12.909 15.449 35.150 1.00 93.75 314 ILE A C 1
ATOM 2598 O O . ILE A 1 314 ? -12.936 15.139 33.963 1.00 93.75 314 ILE A O 1
ATOM 2602 N N . PHE A 1 315 ? -11.777 15.812 35.755 1.00 95.00 315 PHE A N 1
ATOM 2603 C CA . PHE A 1 315 ? -10.508 15.904 35.037 1.00 95.00 315 PHE A CA 1
ATOM 2604 C C . PHE A 1 315 ? -10.062 14.546 34.469 1.00 95.00 315 PHE A C 1
ATOM 2606 O O . PHE A 1 315 ? -9.675 14.452 33.305 1.00 95.00 315 PHE A O 1
ATOM 2613 N N . LEU A 1 316 ? -10.166 13.474 35.259 1.00 93.81 316 LEU A N 1
ATOM 2614 C CA . LEU A 1 316 ? -9.790 12.126 34.830 1.00 93.81 316 LEU A CA 1
ATOM 2615 C C . LEU A 1 316 ? -10.693 11.601 33.704 1.00 93.81 316 LEU A C 1
ATOM 2617 O O . LEU A 1 316 ? -10.189 11.066 32.718 1.00 93.81 316 LEU A O 1
ATOM 2621 N N . THR A 1 317 ? -12.011 11.776 33.820 1.00 93.12 317 THR A N 1
ATOM 2622 C CA . THR A 1 317 ? -12.969 11.380 32.771 1.00 93.12 317 THR A CA 1
ATOM 2623 C C . THR A 1 317 ? -12.752 12.176 31.486 1.00 93.12 317 THR A C 1
ATOM 2625 O O . THR A 1 317 ? -12.699 11.582 30.411 1.00 93.12 317 THR A O 1
ATOM 2628 N N . PHE A 1 318 ? -12.500 13.484 31.584 1.00 94.38 318 PHE A N 1
ATOM 2629 C CA . PHE A 1 318 ? -12.148 14.327 30.441 1.00 94.38 318 PHE A CA 1
ATOM 2630 C C . PHE A 1 318 ? -10.881 13.843 29.716 1.00 94.38 318 PHE A C 1
ATOM 2632 O O . PHE A 1 318 ? -10.874 13.705 28.488 1.00 94.38 318 PHE A O 1
ATOM 2639 N N . MET A 1 319 ? -9.817 13.531 30.464 1.00 95.31 319 MET A N 1
ATOM 2640 C CA . MET A 1 319 ? -8.574 13.002 29.893 1.00 95.31 319 MET A CA 1
ATOM 2641 C C . MET A 1 319 ? -8.800 11.649 29.209 1.00 95.31 319 MET A C 1
ATOM 2643 O O . MET A 1 319 ? -8.366 11.455 28.072 1.00 95.31 319 MET A O 1
ATOM 2647 N N . MET A 1 320 ? -9.525 10.732 29.857 1.00 93.00 320 MET A N 1
ATOM 2648 C CA . MET A 1 320 ? -9.833 9.414 29.292 1.00 93.00 320 MET A CA 1
ATOM 2649 C C . MET A 1 320 ? -10.664 9.513 28.011 1.00 93.00 320 MET A C 1
ATOM 2651 O O . MET A 1 320 ? -10.342 8.843 27.029 1.00 93.00 320 MET A O 1
ATOM 2655 N N . ASN A 1 321 ? -11.672 10.385 27.978 1.00 94.00 321 ASN A N 1
ATOM 2656 C CA . ASN A 1 321 ? -12.493 10.611 26.790 1.00 94.00 321 ASN A CA 1
ATOM 2657 C C . ASN A 1 321 ? -11.691 11.225 25.647 1.00 94.00 321 ASN A C 1
ATOM 2659 O O . ASN A 1 321 ? -11.840 10.812 24.499 1.00 94.00 321 ASN A O 1
ATOM 2663 N N . THR A 1 322 ? -10.803 12.169 25.953 1.00 95.62 322 THR A N 1
ATOM 2664 C CA . THR A 1 322 ? -9.919 12.776 24.952 1.00 95.62 322 THR A CA 1
ATOM 2665 C C . THR A 1 322 ? -8.994 11.725 24.337 1.00 95.62 322 THR A C 1
ATOM 2667 O O . THR A 1 322 ? -8.911 11.616 23.114 1.00 95.62 322 THR A O 1
ATOM 2670 N N . VAL A 1 323 ? -8.360 10.887 25.164 1.00 94.94 323 VAL A N 1
ATOM 2671 C CA . VAL A 1 323 ? -7.506 9.786 24.689 1.00 94.94 323 VAL A CA 1
ATOM 2672 C C . VAL A 1 323 ? -8.310 8.781 23.864 1.00 94.94 323 VAL A C 1
ATOM 2674 O O . VAL A 1 323 ? -7.863 8.388 22.785 1.00 94.94 323 VAL A O 1
ATOM 2677 N N . TYR A 1 324 ? -9.504 8.400 24.329 1.00 93.81 324 TYR A N 1
ATOM 2678 C CA . TYR A 1 324 ? -10.393 7.496 23.601 1.00 93.81 324 TYR A CA 1
ATOM 2679 C C . TYR A 1 324 ? -10.761 8.060 22.225 1.00 93.81 324 TYR A C 1
ATOM 2681 O O . TYR A 1 324 ? -10.601 7.367 21.226 1.00 93.81 324 TYR A O 1
ATOM 2689 N N . LYS A 1 325 ? -11.182 9.329 22.149 1.00 94.00 325 LYS A N 1
ATOM 2690 C CA . LYS A 1 325 ? -11.551 10.004 20.894 1.00 94.00 325 LYS A CA 1
ATOM 2691 C C . LYS A 1 325 ? -10.380 10.093 19.918 1.00 94.00 325 LYS A C 1
ATOM 2693 O O . LYS A 1 325 ? -10.562 9.808 18.738 1.00 94.00 325 LYS A O 1
ATOM 2698 N N . ILE A 1 326 ? -9.178 10.430 20.392 1.00 94.12 326 ILE A N 1
ATOM 2699 C CA . ILE A 1 326 ? -7.972 10.467 19.546 1.00 94.12 326 ILE A CA 1
ATOM 2700 C C . ILE A 1 326 ? -7.674 9.075 18.985 1.00 94.12 326 ILE A C 1
ATOM 2702 O O . ILE A 1 326 ? -7.392 8.933 17.797 1.00 94.12 326 ILE A O 1
ATOM 2706 N N . LYS A 1 327 ? -7.754 8.035 19.819 1.00 91.31 327 LYS A N 1
ATOM 2707 C CA . LYS A 1 327 ? -7.510 6.657 19.382 1.00 91.31 327 LYS A CA 1
ATOM 2708 C C . LYS A 1 327 ? -8.592 6.147 18.437 1.00 91.31 327 LYS A C 1
ATOM 2710 O O . LYS A 1 327 ? -8.260 5.515 17.442 1.00 91.31 327 LYS A O 1
ATOM 2715 N N . LEU A 1 328 ? -9.854 6.474 18.699 1.00 90.06 328 LEU A N 1
ATOM 2716 C CA . LEU A 1 328 ? -10.964 6.203 17.791 1.00 90.06 328 LEU A CA 1
ATOM 2717 C C . LEU A 1 328 ? -10.713 6.852 16.430 1.00 90.06 328 LEU A C 1
ATOM 2719 O O . LEU A 1 328 ? -10.821 6.178 15.415 1.00 90.06 328 LEU A O 1
ATOM 2723 N N . LEU A 1 329 ? -10.315 8.125 16.404 1.00 89.12 329 LEU A N 1
ATOM 2724 C CA . LEU A 1 329 ? -9.996 8.831 15.166 1.00 89.12 329 LEU A CA 1
ATOM 2725 C C . LEU A 1 329 ? -8.821 8.172 14.427 1.00 89.12 329 LEU A C 1
ATOM 2727 O O . LEU A 1 329 ? -8.890 7.996 13.217 1.00 89.12 329 LEU A O 1
ATOM 2731 N N . GLN A 1 330 ? -7.775 7.749 15.143 1.00 86.25 330 GLN A N 1
ATOM 2732 C CA . GLN A 1 330 ? -6.656 7.007 14.551 1.00 86.25 330 GLN A CA 1
ATOM 2733 C C . GLN A 1 330 ? -7.102 5.691 13.908 1.00 86.25 330 GLN A C 1
ATOM 2735 O O . GLN A 1 330 ? -6.606 5.364 12.839 1.00 86.25 330 GLN A O 1
ATOM 2740 N N . VAL A 1 331 ? -8.030 4.958 14.528 1.00 84.75 331 VAL A N 1
ATOM 2741 C CA . VAL A 1 331 ? -8.581 3.708 13.976 1.00 84.75 331 VAL A CA 1
ATOM 2742 C C . VAL A 1 331 ? -9.525 3.977 12.801 1.00 84.75 331 VAL A C 1
ATOM 2744 O O . VAL A 1 331 ? -9.543 3.215 11.845 1.00 84.75 331 VAL A O 1
ATOM 2747 N N . LEU A 1 332 ? -10.292 5.068 12.840 1.00 82.19 332 LEU A N 1
ATOM 2748 C CA . LEU A 1 332 ? -11.185 5.450 11.742 1.00 82.19 332 LEU A CA 1
ATOM 2749 C C . LEU A 1 332 ? -10.420 5.939 10.506 1.00 82.19 332 LEU A C 1
ATOM 2751 O O . LEU A 1 332 ? -10.853 5.692 9.387 1.00 82.19 332 LEU A O 1
ATOM 2755 N N . ILE A 1 333 ? -9.290 6.622 10.702 1.00 81.75 333 ILE A N 1
ATOM 2756 C CA . ILE A 1 333 ? -8.410 7.071 9.612 1.00 81.75 333 ILE A CA 1
ATOM 2757 C C . ILE A 1 333 ? -7.495 5.928 9.150 1.00 81.75 333 ILE A C 1
ATOM 2759 O O . ILE A 1 333 ? -7.239 5.749 7.960 1.00 81.75 333 ILE A O 1
ATOM 2763 N N . GLY A 1 334 ? -6.960 5.160 10.097 1.00 73.56 334 GLY A N 1
ATOM 2764 C CA . GLY A 1 334 ? -6.055 4.051 9.848 1.00 73.56 334 GLY A CA 1
ATOM 2765 C C . GLY A 1 334 ? -6.830 2.809 9.450 1.00 73.56 334 GLY A C 1
ATOM 2766 O O . GLY A 1 334 ? -7.269 2.056 10.311 1.00 73.56 334 GLY A O 1
ATOM 2767 N N . LYS A 1 335 ? -6.963 2.567 8.144 1.00 67.25 335 LYS A N 1
ATOM 2768 C CA . LYS A 1 335 ? -7.594 1.346 7.633 1.00 67.25 335 LYS A CA 1
ATOM 2769 C C . LYS A 1 335 ? -6.879 0.105 8.175 1.00 67.25 335 LYS A C 1
ATOM 2771 O O . LYS A 1 335 ? -5.776 -0.237 7.741 1.00 67.25 335 LYS A O 1
ATOM 2776 N N . GLU A 1 336 ? -7.521 -0.587 9.112 1.00 64.25 336 GLU A N 1
ATOM 2777 C CA . GLU A 1 336 ? -7.127 -1.939 9.491 1.00 64.25 336 GLU A CA 1
ATOM 2778 C C . GLU A 1 336 ? -7.603 -2.898 8.399 1.00 64.25 336 GLU A C 1
ATOM 2780 O O . GLU A 1 336 ? -8.747 -3.352 8.363 1.00 64.25 336 GLU A O 1
ATOM 2785 N N . TYR A 1 337 ? -6.705 -3.196 7.469 1.00 68.19 337 TYR A N 1
ATOM 2786 C CA . TYR A 1 337 ? -6.888 -4.313 6.557 1.00 68.19 337 TYR A CA 1
ATOM 2787 C C . TYR A 1 337 ? -6.844 -5.626 7.337 1.00 68.19 337 TYR A C 1
ATOM 2789 O O . TYR A 1 337 ? -6.064 -5.753 8.286 1.00 68.19 337 TYR A O 1
ATOM 2797 N N . ASP A 1 338 ? -7.640 -6.613 6.915 1.00 65.62 338 ASP A N 1
ATOM 2798 C CA . ASP A 1 338 ? -7.734 -7.926 7.573 1.00 65.62 338 ASP A CA 1
ATOM 2799 C C . ASP A 1 338 ? -6.367 -8.546 7.851 1.00 65.62 338 ASP A C 1
ATOM 2801 O O . ASP A 1 338 ? -6.122 -9.161 8.893 1.00 65.62 338 ASP A O 1
ATOM 2805 N N . TYR A 1 339 ? -5.458 -8.298 6.919 1.00 72.25 339 TYR A N 1
ATOM 2806 C CA . TYR A 1 339 ? -4.051 -8.524 7.081 1.00 72.25 339 TYR A CA 1
ATOM 2807 C C . TYR A 1 339 ? -3.281 -7.513 6.232 1.00 72.25 339 TYR A C 1
ATOM 2809 O O . TYR A 1 339 ? -3.481 -7.411 5.022 1.00 72.25 339 TYR A O 1
ATOM 2817 N N . SER A 1 340 ? -2.374 -6.759 6.854 1.00 77.12 340 SER A N 1
ATOM 2818 C CA . SER A 1 340 ? -1.416 -5.960 6.090 1.00 77.12 340 SER A CA 1
ATOM 2819 C C . SER A 1 340 ? -0.238 -6.854 5.704 1.00 77.12 340 SER A C 1
ATOM 2821 O O . SER A 1 340 ? 0.300 -7.588 6.535 1.00 77.12 340 SER A O 1
ATOM 2823 N N . ILE A 1 341 ? 0.083 -6.877 4.414 1.00 88.31 341 ILE A N 1
ATOM 2824 C CA . ILE A 1 341 ? 1.352 -7.387 3.896 1.00 88.31 341 ILE A CA 1
ATOM 2825 C C . ILE A 1 341 ? 2.176 -6.134 3.649 1.00 88.31 341 ILE A C 1
ATOM 2827 O O . ILE A 1 341 ? 1.799 -5.318 2.806 1.00 88.31 341 ILE A O 1
ATOM 2831 N N . ASN A 1 342 ? 3.229 -5.932 4.431 1.00 90.62 342 ASN A N 1
ATOM 2832 C CA . ASN A 1 342 ? 4.077 -4.748 4.312 1.00 90.62 342 ASN A CA 1
ATOM 2833 C C . ASN A 1 342 ? 5.466 -5.115 3.790 1.00 90.62 342 ASN A C 1
ATOM 2835 O O . ASN A 1 342 ? 6.140 -4.263 3.214 1.00 90.62 342 ASN A O 1
ATOM 2839 N N . SER A 1 343 ? 5.879 -6.373 3.958 1.00 93.31 343 SER A N 1
ATOM 2840 C CA . SER A 1 343 ? 7.194 -6.857 3.561 1.00 93.31 343 SER A CA 1
ATOM 2841 C C . SER A 1 343 ? 7.130 -8.144 2.736 1.00 93.31 343 SER A C 1
ATOM 2843 O O . SER A 1 343 ? 6.142 -8.878 2.752 1.00 93.31 343 SER A O 1
ATOM 2845 N N . LEU A 1 344 ? 8.229 -8.439 2.035 1.00 93.44 344 LEU A N 1
ATOM 2846 C CA . LEU A 1 344 ? 8.427 -9.730 1.374 1.00 93.44 344 LEU A CA 1
ATOM 2847 C C . LEU A 1 344 ? 8.412 -10.891 2.382 1.00 93.44 344 LEU A C 1
ATOM 2849 O O . LEU A 1 344 ? 7.908 -11.963 2.066 1.00 93.44 344 LEU A O 1
ATOM 2853 N N . TYR A 1 345 ? 8.927 -10.683 3.597 1.00 93.06 345 TYR A N 1
ATOM 2854 C CA . TYR A 1 345 ? 8.922 -11.709 4.640 1.00 93.06 345 TYR A CA 1
ATOM 2855 C C . TYR A 1 345 ? 7.495 -12.084 5.044 1.00 93.06 345 TYR A C 1
ATOM 2857 O O . TYR A 1 345 ? 7.187 -13.267 5.108 1.00 93.06 345 TYR A O 1
ATOM 2865 N N . ASP A 1 346 ? 6.590 -11.105 5.159 1.00 92.81 346 ASP A N 1
ATOM 2866 C CA . ASP A 1 346 ? 5.174 -11.366 5.454 1.00 92.81 346 ASP A CA 1
ATOM 2867 C C . ASP A 1 346 ? 4.521 -12.251 4.376 1.00 92.81 346 ASP A C 1
ATOM 2869 O O . ASP A 1 346 ? 3.655 -13.071 4.680 1.00 92.81 346 ASP A O 1
ATOM 2873 N N . MET A 1 347 ? 4.924 -12.092 3.108 1.00 93.94 347 MET A N 1
ATOM 2874 C CA . MET A 1 347 ? 4.439 -12.924 1.999 1.00 93.94 347 MET A CA 1
ATOM 2875 C C . MET A 1 347 ? 4.943 -14.363 2.130 1.00 93.94 347 MET A C 1
ATOM 2877 O O . MET A 1 347 ? 4.185 -15.311 1.921 1.00 93.94 347 MET A O 1
ATOM 2881 N N . ILE A 1 348 ? 6.219 -14.520 2.488 1.00 93.19 348 ILE A N 1
ATOM 2882 C CA . ILE A 1 348 ? 6.878 -15.818 2.658 1.00 93.19 348 ILE A CA 1
ATOM 2883 C C . ILE A 1 348 ? 6.296 -16.567 3.857 1.00 93.19 348 ILE A C 1
ATOM 2885 O O . ILE A 1 348 ? 5.913 -17.728 3.711 1.00 93.19 348 ILE A O 1
ATOM 2889 N N . ASP A 1 349 ? 6.169 -15.902 5.003 1.00 93.25 349 ASP A N 1
ATOM 2890 C CA . ASP A 1 349 ? 5.657 -16.486 6.247 1.00 93.25 349 ASP A CA 1
ATOM 2891 C C . ASP A 1 349 ? 4.210 -16.964 6.097 1.00 93.25 349 ASP A C 1
ATOM 2893 O O . ASP A 1 349 ? 3.800 -17.959 6.694 1.00 93.25 349 ASP A O 1
ATOM 2897 N N . ARG A 1 350 ? 3.437 -16.296 5.236 1.00 90.38 350 ARG A N 1
ATOM 2898 C CA . ARG A 1 350 ? 2.062 -16.690 4.899 1.00 90.38 350 ARG A CA 1
ATOM 2899 C C . ARG A 1 350 ? 1.970 -17.741 3.802 1.00 90.38 350 ARG A C 1
ATOM 2901 O O . ARG A 1 350 ? 0.870 -18.169 3.465 1.00 90.38 350 ARG A O 1
ATOM 2908 N N . GLY A 1 351 ? 3.098 -18.159 3.236 1.00 93.50 351 GLY A N 1
ATOM 2909 C CA . GLY A 1 351 ? 3.140 -19.161 2.178 1.00 93.50 351 GLY A CA 1
ATOM 2910 C C . GLY A 1 351 ? 2.544 -18.686 0.852 1.00 93.50 351 GLY A C 1
ATOM 2911 O O . GLY A 1 351 ? 2.093 -19.526 0.069 1.00 93.50 351 GLY A O 1
ATOM 2912 N N . MET A 1 352 ? 2.543 -17.373 0.593 1.00 95.12 352 MET A N 1
ATOM 2913 C CA . MET A 1 352 ? 2.079 -16.818 -0.679 1.00 95.12 352 MET A CA 1
ATOM 2914 C C . MET A 1 352 ? 2.954 -17.291 -1.842 1.00 95.12 352 MET A C 1
ATOM 2916 O O . MET A 1 352 ? 4.159 -17.519 -1.704 1.00 95.12 352 MET A O 1
ATOM 2920 N N . ILE A 1 353 ? 2.344 -17.408 -3.018 1.00 96.00 353 ILE A N 1
ATOM 2921 C CA . ILE A 1 353 ? 3.050 -17.738 -4.252 1.00 96.00 353 ILE A CA 1
ATOM 2922 C C . ILE A 1 353 ? 3.657 -16.456 -4.826 1.00 96.00 353 ILE A C 1
ATOM 2924 O O . ILE A 1 353 ? 2.951 -15.476 -5.064 1.00 96.00 353 ILE A O 1
ATOM 2928 N N . LEU A 1 354 ? 4.963 -16.489 -5.082 1.00 96.50 354 LEU A N 1
ATOM 2929 C CA . LEU A 1 354 ? 5.724 -15.376 -5.641 1.00 96.50 354 LEU A CA 1
ATOM 2930 C C . LEU A 1 354 ? 5.774 -15.463 -7.175 1.00 96.50 354 LEU A C 1
ATOM 2932 O O . LEU A 1 354 ? 6.462 -16.308 -7.755 1.00 96.50 354 LEU A O 1
ATOM 2936 N N . GLY A 1 355 ? 5.024 -14.594 -7.838 1.00 96.12 355 GLY A N 1
ATOM 2937 C CA . GLY A 1 355 ? 4.949 -14.445 -9.283 1.00 96.12 355 GLY A CA 1
ATOM 2938 C C . GLY A 1 355 ? 6.061 -13.584 -9.872 1.00 96.12 355 GLY A C 1
ATOM 2939 O O . GLY A 1 355 ? 6.446 -12.580 -9.277 1.00 96.12 355 GLY A O 1
ATOM 2940 N N . TYR A 1 356 ? 6.529 -13.926 -11.071 1.00 95.56 356 TYR A N 1
ATOM 2941 C CA . TYR A 1 356 ? 7.426 -13.070 -11.853 1.00 95.56 356 TYR A CA 1
ATOM 2942 C C . TYR A 1 356 ? 7.257 -13.311 -13.365 1.00 95.56 356 TYR A C 1
ATOM 2944 O O . TYR A 1 356 ? 6.963 -14.438 -13.774 1.00 95.56 356 TYR A O 1
ATOM 2952 N N . PRO A 1 357 ? 7.449 -12.292 -14.218 1.00 93.31 357 PRO A N 1
ATOM 2953 C CA . PRO A 1 357 ? 7.454 -12.474 -15.668 1.00 93.31 357 PRO A CA 1
ATOM 2954 C C . PRO A 1 357 ? 8.727 -13.203 -16.124 1.00 93.31 357 PRO A C 1
ATOM 2956 O O . PRO A 1 357 ? 9.846 -12.771 -15.828 1.00 93.31 357 PRO A O 1
ATOM 2959 N N . SER A 1 358 ? 8.577 -14.303 -16.870 1.00 90.06 358 SER A N 1
ATOM 2960 C CA . SER A 1 358 ? 9.715 -15.128 -17.320 1.00 90.06 358 SER A CA 1
ATOM 2961 C C . SER A 1 358 ? 10.666 -14.412 -18.282 1.00 90.06 358 SER A C 1
ATOM 2963 O O . SER A 1 358 ? 11.816 -14.819 -18.417 1.00 90.06 358 SER A O 1
ATOM 2965 N N . SER A 1 359 ?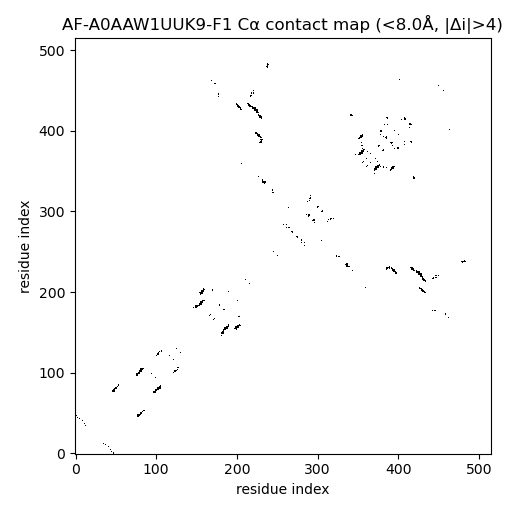 10.195 -13.366 -18.964 1.00 83.50 359 SER A N 1
ATOM 2966 C CA . SER A 1 359 ? 10.993 -12.559 -19.896 1.00 83.50 359 SER A CA 1
ATOM 2967 C C . SER A 1 359 ? 12.041 -11.686 -19.202 1.00 83.50 359 SER A C 1
ATOM 2969 O O . SER A 1 359 ? 13.054 -11.333 -19.813 1.00 83.50 359 SER A O 1
ATOM 2971 N N . ASP A 1 360 ? 11.788 -11.321 -17.942 1.00 82.06 360 ASP A N 1
ATOM 2972 C CA . ASP A 1 360 ? 12.523 -10.252 -17.261 1.00 82.06 360 ASP A CA 1
ATOM 2973 C C . ASP A 1 360 ? 13.436 -10.803 -16.163 1.00 82.06 360 ASP A C 1
ATOM 2975 O O . ASP A 1 360 ? 14.529 -10.276 -15.946 1.00 82.06 360 ASP A O 1
ATOM 2979 N N . PHE A 1 361 ? 13.025 -11.894 -15.506 1.00 85.25 361 PHE A N 1
ATOM 2980 C CA . PHE A 1 361 ? 13.761 -12.490 -14.394 1.00 85.25 361 PHE A CA 1
ATOM 2981 C C . PHE A 1 361 ? 14.209 -13.915 -14.707 1.00 85.25 361 PHE A C 1
ATOM 2983 O O . PHE A 1 361 ? 13.435 -14.763 -15.149 1.00 85.25 361 PHE A O 1
ATOM 2990 N N . SER A 1 362 ? 15.479 -14.201 -14.411 1.00 83.75 362 SER A N 1
ATOM 2991 C CA . SER A 1 362 ? 16.020 -15.553 -14.527 1.00 83.75 362 SER A CA 1
ATOM 2992 C C . SER A 1 362 ? 15.426 -16.463 -13.445 1.00 83.75 362 SER A C 1
ATOM 2994 O O . SER A 1 362 ? 15.504 -16.115 -12.260 1.00 83.75 362 SER A O 1
ATOM 2996 N N . PRO A 1 363 ? 14.945 -17.672 -13.795 1.00 81.56 363 PRO A N 1
ATOM 2997 C CA . PRO A 1 363 ? 14.473 -18.649 -12.817 1.00 81.56 363 PRO A CA 1
ATOM 2998 C C . PRO A 1 363 ? 15.507 -18.954 -11.730 1.00 81.56 363 PRO A C 1
ATOM 3000 O O . PRO A 1 363 ? 15.143 -19.169 -10.579 1.00 81.56 363 PRO A O 1
ATOM 3003 N N . LYS A 1 364 ? 16.807 -18.907 -12.062 1.00 83.38 364 LYS A N 1
ATOM 3004 C CA . LYS A 1 364 ? 17.897 -19.136 -11.101 1.00 83.38 364 LYS A CA 1
ATOM 3005 C C . LYS A 1 364 ? 17.948 -18.067 -10.009 1.00 83.38 364 LYS A C 1
ATOM 3007 O O . LYS A 1 364 ? 18.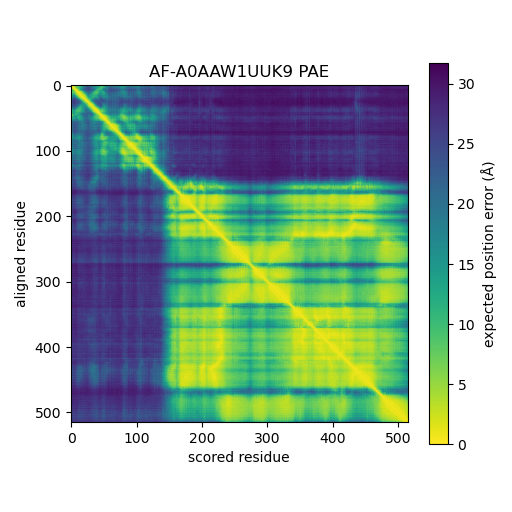179 -18.404 -8.854 1.00 83.38 364 LYS A O 1
ATOM 3012 N N . ALA A 1 365 ? 17.713 -16.802 -10.364 1.00 78.88 365 ALA A N 1
ATOM 3013 C CA . ALA A 1 365 ? 17.676 -15.708 -9.393 1.00 78.88 365 ALA A CA 1
ATOM 3014 C C . ALA A 1 365 ? 16.483 -15.863 -8.438 1.00 78.88 365 ALA A C 1
ATOM 3016 O O . ALA A 1 365 ? 16.599 -15.598 -7.248 1.00 78.88 365 ALA A O 1
ATOM 3017 N N . MET A 1 366 ? 15.349 -16.357 -8.944 1.00 82.94 366 MET A N 1
ATOM 3018 C CA . MET A 1 366 ? 14.141 -16.563 -8.140 1.00 82.94 366 MET A CA 1
ATOM 3019 C C . MET A 1 366 ? 14.215 -17.831 -7.275 1.00 82.94 366 MET A C 1
ATOM 3021 O O . MET A 1 366 ? 13.747 -17.827 -6.140 1.00 82.94 366 MET A O 1
ATOM 3025 N N . GLN A 1 367 ? 14.863 -18.899 -7.753 1.00 80.44 367 GLN A N 1
ATOM 3026 C CA . GLN A 1 367 ? 15.074 -20.140 -6.990 1.00 80.44 367 GLN A CA 1
ATOM 3027 C C . GLN A 1 367 ? 15.878 -19.926 -5.700 1.00 80.44 367 GLN A C 1
ATOM 3029 O O . GLN A 1 367 ? 15.683 -20.657 -4.728 1.00 80.44 367 GLN A O 1
ATOM 3034 N N . GLN A 1 368 ? 16.736 -18.904 -5.653 1.00 80.88 368 GLN A N 1
ATOM 3035 C CA . GLN A 1 368 ? 17.490 -18.558 -4.445 1.00 80.88 368 GLN A CA 1
ATOM 3036 C C . GLN A 1 368 ? 16.590 -18.149 -3.272 1.00 80.88 368 GLN A C 1
ATOM 3038 O O . GLN A 1 368 ? 17.000 -18.303 -2.124 1.00 80.88 368 GLN A O 1
ATOM 3043 N N . MET A 1 369 ? 15.350 -17.713 -3.528 1.00 77.44 369 MET A N 1
ATOM 3044 C CA . MET A 1 369 ? 14.404 -17.343 -2.471 1.00 77.44 369 MET A CA 1
ATOM 3045 C C . MET A 1 369 ? 13.813 -18.549 -1.717 1.00 77.44 369 MET A C 1
ATOM 3047 O O . MET A 1 369 ? 13.099 -18.334 -0.744 1.00 77.44 369 MET A O 1
ATOM 3051 N N . LYS A 1 370 ? 14.108 -19.802 -2.119 1.00 78.81 370 LYS A N 1
ATOM 3052 C CA . LYS A 1 370 ? 13.649 -21.058 -1.469 1.00 78.81 370 LYS A CA 1
ATOM 3053 C C . LYS A 1 370 ? 12.137 -21.118 -1.178 1.00 78.81 370 LYS A C 1
ATOM 3055 O O . LYS A 1 370 ? 11.698 -21.801 -0.257 1.00 78.81 370 LYS A O 1
ATOM 3060 N N . THR A 1 371 ? 11.333 -20.417 -1.966 1.00 84.50 371 THR A N 1
ATOM 3061 C CA . THR A 1 371 ? 9.888 -20.246 -1.768 1.00 84.50 371 THR A CA 1
ATOM 3062 C C . THR A 1 371 ? 9.108 -20.735 -2.981 1.00 84.50 371 THR A C 1
ATOM 3064 O O . THR A 1 371 ? 9.674 -21.022 -4.041 1.00 84.50 371 THR A O 1
ATOM 3067 N N . LYS A 1 372 ? 7.785 -20.863 -2.830 1.00 91.38 372 LYS A N 1
ATOM 3068 C CA . LYS A 1 372 ? 6.892 -21.213 -3.938 1.00 91.38 372 LYS A CA 1
ATOM 3069 C C . LYS A 1 372 ? 6.880 -20.060 -4.939 1.00 91.38 372 LYS A C 1
ATOM 3071 O O . LYS A 1 372 ? 6.208 -19.057 -4.725 1.00 91.38 372 LYS A O 1
ATOM 3076 N N . THR A 1 373 ? 7.625 -20.205 -6.030 1.00 94.12 373 THR A N 1
ATOM 3077 C CA . THR A 1 373 ? 7.664 -19.218 -7.113 1.00 94.12 373 THR A CA 1
ATOM 3078 C C . THR A 1 373 ? 6.906 -19.729 -8.333 1.00 94.12 373 THR A C 1
ATOM 3080 O O . THR A 1 373 ? 6.837 -20.936 -8.579 1.00 94.12 373 THR A O 1
ATOM 3083 N N . ARG A 1 374 ? 6.315 -18.819 -9.109 1.00 94.81 374 ARG A N 1
ATOM 3084 C CA . ARG A 1 374 ? 5.602 -19.156 -10.344 1.00 94.81 374 ARG A CA 1
ATOM 3085 C C . ARG A 1 374 ? 5.902 -18.130 -11.426 1.00 94.81 374 ARG A C 1
ATOM 3087 O O . ARG A 1 374 ? 5.558 -16.962 -11.292 1.00 94.81 374 ARG A O 1
ATOM 3094 N N . ALA A 1 375 ? 6.497 -18.583 -12.521 1.00 94.69 375 ALA A N 1
ATOM 3095 C CA . ALA A 1 375 ? 6.658 -17.745 -13.698 1.00 94.69 375 ALA A CA 1
ATOM 3096 C C . ALA A 1 375 ? 5.296 -17.508 -14.382 1.00 94.69 375 ALA A C 1
ATOM 3098 O O . ALA A 1 375 ? 4.463 -18.421 -14.430 1.00 94.69 375 ALA A O 1
ATOM 3099 N N . CYS A 1 376 ? 5.075 -16.313 -14.924 1.00 94.56 376 CYS A N 1
ATOM 3100 C CA . CYS A 1 376 ? 3.985 -16.034 -15.865 1.00 94.56 376 CYS A CA 1
ATOM 3101 C C . CYS A 1 376 ? 4.543 -15.567 -17.208 1.00 94.56 376 CYS A C 1
ATOM 3103 O O . CYS A 1 376 ? 5.708 -15.170 -17.299 1.00 94.56 376 CYS A O 1
ATOM 3105 N N . VAL A 1 377 ? 3.702 -15.628 -18.244 1.00 92.62 377 VAL A N 1
ATOM 3106 C CA . VAL A 1 377 ? 4.119 -15.373 -19.627 1.00 92.62 377 VAL A CA 1
ATOM 3107 C C . VAL A 1 377 ? 4.563 -13.922 -19.802 1.00 92.62 377 VAL A C 1
ATOM 3109 O O . VAL A 1 377 ? 5.574 -13.655 -20.445 1.00 92.62 377 VAL A O 1
ATOM 3112 N N . ASN A 1 378 ? 3.835 -12.982 -19.198 1.00 91.44 378 ASN A N 1
ATOM 3113 C CA . ASN A 1 378 ? 4.152 -11.560 -19.233 1.00 91.44 378 ASN A CA 1
ATOM 3114 C C . ASN A 1 378 ? 3.731 -10.846 -17.937 1.00 91.44 378 ASN A C 1
ATOM 3116 O O . ASN A 1 378 ? 3.008 -11.393 -17.098 1.00 91.44 378 ASN A O 1
ATOM 3120 N N . SER A 1 379 ? 4.185 -9.600 -17.783 1.00 93.62 379 SER A N 1
ATOM 3121 C CA . SER A 1 379 ? 3.903 -8.762 -16.612 1.00 93.62 379 SER A CA 1
ATOM 3122 C C . SER A 1 379 ? 2.403 -8.552 -16.385 1.00 93.62 379 SER A C 1
ATOM 3124 O O . SER A 1 379 ? 1.952 -8.562 -15.242 1.00 93.62 379 SER A O 1
ATOM 3126 N N . PHE A 1 380 ? 1.615 -8.422 -17.459 1.00 94.81 380 PHE A N 1
ATOM 3127 C CA . PHE A 1 380 ? 0.167 -8.228 -17.366 1.00 94.81 380 PHE A CA 1
ATOM 3128 C C . PHE A 1 380 ? -0.542 -9.435 -16.752 1.00 94.81 380 PHE A C 1
ATOM 3130 O O . PHE A 1 380 ? -1.334 -9.277 -15.827 1.00 94.81 380 PHE A O 1
ATOM 3137 N N . GLU A 1 381 ? -0.241 -10.645 -17.225 1.00 96.00 381 GLU A N 1
ATOM 3138 C CA . GLU A 1 381 ? -0.827 -11.876 -16.699 1.00 96.00 381 GLU A CA 1
ATOM 3139 C C . GLU A 1 381 ? -0.468 -12.061 -15.223 1.00 96.00 381 GLU A C 1
ATOM 3141 O O . GLU A 1 381 ? -1.327 -12.434 -14.421 1.00 96.00 381 GLU A O 1
ATOM 3146 N N . CYS A 1 382 ? 0.775 -11.750 -14.841 1.00 96.62 382 CYS A N 1
ATOM 3147 C CA . CYS A 1 382 ? 1.164 -11.827 -13.442 1.00 96.62 382 CYS A CA 1
ATOM 3148 C C . CYS A 1 382 ? 0.416 -10.814 -12.562 1.00 96.62 382 CYS A C 1
ATOM 3150 O O . CYS A 1 382 ? -0.066 -11.192 -11.494 1.00 96.62 382 CYS A O 1
ATOM 3152 N N . LEU A 1 383 ? 0.299 -9.554 -12.996 1.00 97.06 383 LEU A N 1
ATOM 3153 C CA . LEU A 1 383 ? -0.454 -8.526 -12.266 1.00 97.06 383 LEU A CA 1
ATOM 3154 C C . LEU A 1 383 ? -1.937 -8.889 -12.166 1.00 97.06 383 LEU A C 1
ATOM 3156 O O . LEU A 1 383 ? -2.518 -8.816 -11.088 1.00 97.06 383 LEU A O 1
ATOM 3160 N N . LYS A 1 384 ? -2.538 -9.358 -13.264 1.00 96.75 384 LYS A N 1
ATOM 3161 C CA . LYS A 1 384 ? -3.928 -9.824 -13.290 1.00 96.75 384 LYS A CA 1
ATOM 3162 C C . LYS A 1 384 ? -4.139 -10.995 -12.332 1.00 96.75 384 LYS A C 1
ATOM 3164 O O . LYS A 1 384 ? -5.127 -11.020 -11.605 1.00 96.75 384 LYS A O 1
ATOM 3169 N N . ARG A 1 385 ? -3.211 -11.957 -12.293 1.00 96.62 385 ARG A N 1
ATOM 3170 C CA . ARG A 1 385 ? -3.275 -13.084 -11.353 1.00 96.62 385 ARG A CA 1
ATOM 3171 C C . ARG A 1 385 ? -3.147 -12.610 -9.904 1.00 96.62 385 ARG A C 1
ATOM 3173 O O . ARG A 1 385 ? -3.914 -13.081 -9.074 1.00 96.62 385 ARG A O 1
ATOM 3180 N N . ALA A 1 386 ? -2.236 -11.682 -9.613 1.00 96.50 386 ALA A N 1
ATOM 3181 C CA . ALA A 1 386 ? -2.109 -11.085 -8.283 1.00 96.50 386 ALA A CA 1
ATOM 3182 C C . ALA A 1 386 ? -3.391 -10.352 -7.862 1.00 96.50 386 ALA A C 1
ATOM 3184 O O . ALA A 1 386 ? -3.796 -10.458 -6.714 1.00 96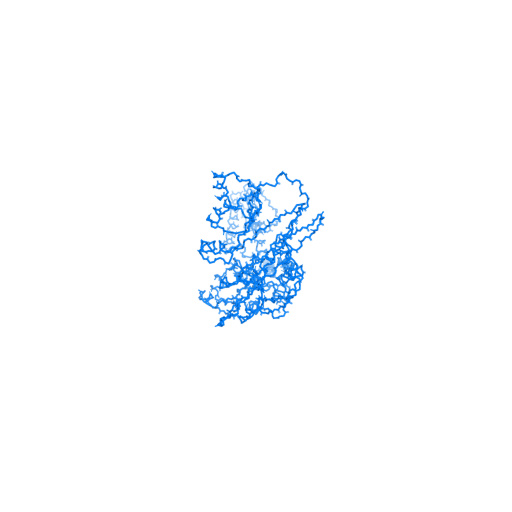.50 386 ALA A O 1
ATOM 3185 N N . ALA A 1 387 ? -4.059 -9.665 -8.793 1.00 95.56 387 ALA A N 1
ATOM 3186 C CA . ALA A 1 387 ? -5.288 -8.927 -8.511 1.00 95.56 387 ALA A CA 1
ATOM 3187 C C . ALA A 1 387 ? -6.487 -9.851 -8.237 1.00 95.56 387 ALA A C 1
ATOM 3189 O O . ALA A 1 387 ? -7.357 -9.504 -7.448 1.00 95.56 387 ALA A O 1
ATOM 3190 N N . LEU A 1 388 ? -6.535 -11.023 -8.880 1.00 94.56 388 LEU A N 1
ATOM 3191 C CA . LEU A 1 388 ? -7.643 -11.979 -8.752 1.00 94.56 388 LEU A CA 1
ATOM 3192 C C . LEU A 1 388 ? -7.442 -13.017 -7.639 1.00 94.56 388 LEU A C 1
ATOM 3194 O O . LEU A 1 388 ? -8.415 -13.607 -7.175 1.00 94.56 388 LEU A O 1
ATOM 3198 N N . HIS A 1 389 ? -6.200 -13.288 -7.232 1.00 94.38 389 HIS A N 1
ATOM 3199 C CA . HIS A 1 389 ? -5.883 -14.338 -6.266 1.00 94.38 389 HIS A CA 1
ATOM 3200 C C . HIS A 1 389 ? -5.137 -13.772 -5.057 1.00 94.38 389 HIS A C 1
ATOM 3202 O O . HIS A 1 389 ? -3.944 -13.482 -5.136 1.00 94.38 389 HIS A O 1
ATOM 3208 N N . HIS A 1 390 ? -5.818 -13.721 -3.908 1.00 91.12 390 HIS A N 1
ATOM 3209 C CA . HIS A 1 390 ? -5.291 -13.174 -2.650 1.00 91.12 390 HIS A CA 1
ATOM 3210 C C . HIS A 1 390 ? -4.013 -13.850 -2.115 1.00 91.12 390 HIS A C 1
ATOM 3212 O O . HIS A 1 390 ? -3.314 -13.270 -1.288 1.00 91.12 390 HIS A O 1
ATOM 3218 N N . GLU A 1 391 ? -3.683 -15.050 -2.597 1.00 92.88 391 GLU A N 1
ATOM 3219 C CA . GLU A 1 391 ? -2.490 -15.825 -2.218 1.00 92.88 391 GLU A CA 1
ATOM 3220 C C . GLU A 1 391 ? -1.288 -15.590 -3.151 1.00 92.88 391 GLU A C 1
ATOM 3222 O O . GLU A 1 391 ? -0.278 -16.291 -3.058 1.00 92.88 391 GLU A O 1
ATOM 3227 N N . PHE A 1 392 ? -1.388 -14.641 -4.085 1.00 95.69 392 PHE A N 1
ATOM 3228 C CA . PHE A 1 392 ? -0.394 -14.429 -5.132 1.00 95.69 392 PHE A CA 1
ATOM 3229 C C . PHE A 1 392 ? 0.188 -13.021 -5.053 1.00 95.69 392 PHE A C 1
ATOM 3231 O O . PHE A 1 392 ? -0.525 -12.038 -5.207 1.00 95.69 392 PHE A O 1
ATOM 3238 N N . GLY A 1 393 ? 1.494 -12.910 -4.841 1.00 96.50 393 GLY A N 1
ATOM 3239 C CA . GLY A 1 393 ? 2.200 -11.634 -4.910 1.00 96.50 393 GLY A CA 1
ATOM 3240 C C . GLY A 1 393 ? 3.189 -11.646 -6.059 1.00 96.50 393 GLY A C 1
ATOM 3241 O O . GLY A 1 393 ? 3.753 -12.688 -6.366 1.00 96.50 393 GLY A O 1
ATOM 3242 N N . VAL A 1 394 ? 3.395 -10.518 -6.725 1.00 97.12 394 VAL A N 1
ATOM 3243 C CA . VAL A 1 394 ? 4.141 -10.468 -7.983 1.00 97.12 394 VAL A CA 1
ATOM 3244 C C . VAL A 1 394 ? 5.258 -9.434 -7.955 1.00 97.12 394 VAL A C 1
ATOM 3246 O O . VAL A 1 394 ? 5.061 -8.309 -7.509 1.00 97.12 394 VAL A O 1
ATOM 3249 N N . LEU A 1 395 ? 6.425 -9.808 -8.473 1.00 96.62 395 LEU A N 1
ATOM 3250 C CA . LEU A 1 395 ? 7.539 -8.908 -8.735 1.00 96.62 395 LEU A CA 1
ATOM 3251 C C . LEU A 1 395 ? 7.439 -8.354 -10.161 1.00 96.62 395 LEU A C 1
ATOM 3253 O O . LEU A 1 395 ? 7.571 -9.103 -11.131 1.00 96.62 395 LEU A O 1
ATOM 3257 N N . VAL A 1 396 ? 7.204 -7.048 -10.292 1.00 95.88 396 VAL A N 1
ATOM 3258 C CA . VAL A 1 396 ? 7.059 -6.376 -11.594 1.00 95.88 396 VAL A CA 1
ATOM 3259 C C . VAL A 1 396 ? 7.743 -5.016 -11.563 1.00 95.88 396 VAL A C 1
ATOM 3261 O O . VAL A 1 396 ? 7.900 -4.388 -10.515 1.00 95.88 396 VAL A O 1
ATOM 3264 N N . HIS A 1 397 ? 8.164 -4.554 -12.731 1.00 93.94 397 HIS A N 1
ATOM 3265 C CA . HIS A 1 397 ? 8.680 -3.209 -12.917 1.00 93.94 397 HIS A CA 1
ATOM 3266 C C . HIS A 1 397 ? 7.575 -2.154 -12.803 1.00 93.94 397 HIS A C 1
ATOM 3268 O O . HIS A 1 397 ? 6.434 -2.382 -13.209 1.00 93.94 397 HIS A O 1
ATOM 3274 N N . GLY A 1 398 ? 7.919 -0.986 -12.264 1.00 92.50 398 GLY A N 1
ATOM 3275 C CA . GLY A 1 398 ? 6.979 0.101 -12.016 1.00 92.50 398 GLY A CA 1
ATOM 3276 C C . GLY A 1 398 ? 6.329 0.603 -13.300 1.00 92.50 398 GLY A C 1
ATOM 3277 O O . GLY A 1 398 ? 5.119 0.800 -13.323 1.00 92.50 398 GLY A O 1
ATOM 3278 N N . ASN A 1 399 ? 7.093 0.732 -14.386 1.00 89.81 399 ASN A N 1
ATOM 3279 C CA . ASN A 1 399 ? 6.539 1.169 -15.673 1.00 89.81 399 ASN A CA 1
ATOM 3280 C C . ASN A 1 399 ? 5.568 0.151 -16.289 1.00 89.81 399 ASN A C 1
ATOM 3282 O O . ASN A 1 399 ? 4.567 0.543 -16.890 1.00 89.81 399 ASN A O 1
ATOM 3286 N N . ASP A 1 400 ? 5.824 -1.149 -16.116 1.00 91.19 400 ASP A N 1
ATOM 3287 C CA . ASP A 1 400 ? 4.895 -2.188 -16.571 1.00 91.19 400 ASP A CA 1
ATOM 3288 C C . ASP A 1 400 ? 3.600 -2.148 -15.749 1.00 91.19 400 ASP A C 1
ATOM 3290 O O . ASP A 1 400 ? 2.510 -2.220 -16.314 1.00 91.19 400 ASP A O 1
ATOM 3294 N N . GLU A 1 401 ? 3.695 -1.963 -14.429 1.00 93.19 401 GLU A N 1
ATOM 3295 C CA . GLU A 1 401 ? 2.514 -1.784 -13.583 1.00 93.19 401 GLU A CA 1
ATOM 3296 C C . GLU A 1 401 ? 1.704 -0.546 -13.976 1.00 93.19 401 GLU A C 1
ATOM 3298 O O . GLU A 1 401 ? 0.503 -0.669 -14.211 1.00 93.19 401 GLU A O 1
ATOM 3303 N N . LYS A 1 402 ? 2.349 0.613 -14.143 1.00 89.81 402 LYS A N 1
ATOM 3304 C CA . LYS A 1 402 ? 1.703 1.850 -14.611 1.00 89.81 402 LYS A CA 1
ATOM 3305 C C . LYS A 1 402 ? 0.950 1.640 -15.926 1.00 89.81 402 LYS A C 1
ATOM 3307 O O . LYS A 1 402 ? -0.211 2.030 -16.041 1.00 89.81 402 LYS A O 1
ATOM 3312 N N . ARG A 1 403 ? 1.569 0.955 -16.897 1.00 87.81 403 ARG A N 1
ATOM 3313 C CA . ARG A 1 403 ? 0.960 0.652 -18.205 1.00 87.81 403 ARG A CA 1
ATOM 3314 C C . ARG A 1 403 ? -0.314 -0.188 -18.077 1.00 87.81 403 ARG A C 1
ATOM 3316 O O . ARG A 1 403 ? -1.272 0.031 -18.821 1.00 87.81 403 ARG A O 1
ATOM 3323 N N . TYR A 1 404 ? -0.328 -1.158 -17.164 1.00 91.38 404 TYR A N 1
ATOM 3324 C CA . TYR A 1 404 ? -1.459 -2.073 -16.992 1.00 91.38 404 TYR A CA 1
ATOM 3325 C C . TYR A 1 404 ? -2.460 -1.643 -15.920 1.00 91.38 404 TYR A C 1
ATOM 3327 O O . TYR A 1 404 ? -3.536 -2.238 -15.842 1.00 91.38 404 TYR A O 1
ATOM 3335 N N . ARG A 1 405 ? -2.158 -0.596 -15.146 1.00 90.62 405 ARG A N 1
ATOM 3336 C CA . ARG A 1 405 ? -2.958 -0.123 -14.011 1.00 90.62 405 ARG A CA 1
ATOM 3337 C C . ARG A 1 405 ? -4.440 0.028 -14.340 1.00 90.62 405 ARG A C 1
ATOM 3339 O O . ARG A 1 405 ? -5.268 -0.478 -13.595 1.00 90.62 405 ARG A O 1
ATOM 3346 N N . ARG A 1 406 ? -4.774 0.626 -15.491 1.00 89.88 406 ARG A N 1
ATOM 3347 C CA . ARG A 1 406 ? -6.164 0.838 -15.951 1.00 89.88 406 ARG A CA 1
ATOM 3348 C C . ARG A 1 406 ? -7.006 -0.438 -16.072 1.00 89.88 406 ARG A C 1
ATOM 3350 O O . ARG A 1 406 ? -8.225 -0.366 -16.026 1.00 89.88 406 ARG A O 1
ATOM 3357 N N . TYR A 1 407 ? -6.369 -1.594 -16.248 1.00 92.12 407 TYR A N 1
ATOM 3358 C CA . TYR A 1 407 ? -7.040 -2.891 -16.387 1.00 92.12 407 TYR A CA 1
ATOM 3359 C C . TYR A 1 407 ? -7.170 -3.649 -15.060 1.00 92.12 407 TYR A C 1
ATOM 3361 O O . TYR A 1 407 ? -7.709 -4.752 -15.032 1.00 92.12 407 TYR A O 1
ATOM 3369 N N . LEU A 1 408 ? -6.623 -3.091 -13.981 1.00 93.56 408 LEU A N 1
ATOM 3370 C CA . LEU A 1 408 ? -6.545 -3.691 -12.647 1.00 93.56 408 LEU A CA 1
ATOM 3371 C C . LEU A 1 408 ? -7.361 -2.868 -11.640 1.00 93.56 408 LEU A C 1
ATOM 3373 O O . LEU A 1 408 ? -7.057 -2.826 -10.447 1.00 93.56 408 LEU A O 1
ATOM 3377 N N . ILE A 1 409 ? -8.375 -2.180 -12.155 1.00 92.00 409 ILE A N 1
ATOM 3378 C CA . ILE A 1 409 ? -9.333 -1.385 -11.405 1.00 92.00 409 ILE A CA 1
ATOM 3379 C C . ILE A 1 409 ? -10.620 -2.207 -11.302 1.00 92.00 409 ILE A C 1
ATOM 3381 O O . ILE A 1 409 ? -11.037 -2.829 -12.280 1.00 92.00 409 ILE A O 1
ATOM 3385 N N . ASN A 1 410 ? -11.222 -2.258 -10.117 1.00 90.19 410 ASN A N 1
ATOM 3386 C CA . ASN A 1 410 ? -12.498 -2.937 -9.915 1.00 90.19 410 ASN A CA 1
ATOM 3387 C C . ASN A 1 410 ? -13.684 -2.107 -10.438 1.00 90.19 410 ASN A C 1
ATOM 3389 O O . ASN A 1 410 ? -13.529 -0.976 -10.892 1.00 90.19 410 ASN A O 1
ATOM 3393 N N . GLU A 1 411 ? -14.894 -2.658 -10.334 1.00 90.12 411 GLU A N 1
ATOM 3394 C CA . GLU A 1 411 ? -16.136 -1.978 -10.738 1.00 90.12 411 GLU A CA 1
ATOM 3395 C C . GLU A 1 411 ? -16.360 -0.640 -10.007 1.00 90.12 411 GLU A C 1
ATOM 3397 O O . GLU A 1 411 ? -17.010 0.254 -10.540 1.00 90.12 411 GLU A O 1
ATOM 3402 N N . ASN A 1 412 ? -15.763 -0.474 -8.821 1.00 84.38 412 ASN A N 1
ATOM 3403 C CA . ASN A 1 412 ? -15.855 0.731 -7.996 1.00 84.38 412 ASN A CA 1
ATOM 3404 C C . ASN A 1 412 ? -14.765 1.770 -8.308 1.00 84.38 412 ASN A C 1
ATOM 3406 O O . ASN A 1 412 ? -14.623 2.734 -7.561 1.00 84.38 412 ASN A O 1
ATOM 3410 N N . GLY A 1 413 ? -13.948 1.570 -9.347 1.00 86.31 413 GLY A N 1
ATOM 3411 C CA . GLY A 1 413 ? -12.854 2.491 -9.662 1.00 86.31 413 GLY A CA 1
ATOM 3412 C C . GLY A 1 413 ? -11.618 2.341 -8.762 1.00 86.31 413 GLY A C 1
ATOM 3413 O O . GLY A 1 413 ? -10.664 3.102 -8.910 1.00 86.31 413 GLY A O 1
ATOM 3414 N N . LYS A 1 414 ? -11.581 1.346 -7.864 1.00 85.94 414 LYS A N 1
ATOM 3415 C CA . LYS A 1 414 ? -10.460 1.119 -6.940 1.00 85.94 414 LYS A CA 1
ATOM 3416 C C . LYS A 1 414 ? -9.417 0.185 -7.527 1.00 85.94 414 LYS A C 1
ATOM 3418 O O . LYS A 1 414 ? -9.731 -0.855 -8.107 1.00 85.94 414 LYS A O 1
ATOM 3423 N N . TYR A 1 415 ? -8.157 0.537 -7.312 1.00 89.88 415 TYR A N 1
ATOM 3424 C CA . TYR A 1 415 ? -7.028 -0.276 -7.730 1.00 89.88 415 TYR A CA 1
ATOM 3425 C C . TYR A 1 415 ? -6.884 -1.532 -6.856 1.00 89.88 415 TYR A C 1
ATOM 3427 O O . TYR A 1 415 ? -6.893 -1.453 -5.628 1.00 89.88 415 TYR A O 1
ATOM 3435 N N . LEU A 1 416 ? -6.746 -2.696 -7.494 1.00 92.31 416 LEU A N 1
ATOM 3436 C CA . LEU A 1 416 ? -6.787 -4.007 -6.832 1.00 92.31 416 LEU A CA 1
ATOM 3437 C C . LEU A 1 416 ? -5.456 -4.462 -6.226 1.00 92.31 416 LEU A C 1
ATOM 3439 O O . LEU A 1 416 ? -5.405 -5.505 -5.576 1.00 92.31 416 LEU A O 1
ATOM 3443 N N . LEU A 1 417 ? -4.367 -3.729 -6.453 1.00 94.12 417 LEU A N 1
ATOM 3444 C CA . LEU A 1 417 ? -3.038 -4.108 -5.986 1.00 94.12 417 LEU A CA 1
ATOM 3445 C C . LEU A 1 417 ? -2.448 -3.038 -5.072 1.00 94.12 417 LEU A C 1
ATOM 3447 O O . LEU A 1 417 ? -2.654 -1.840 -5.233 1.00 94.12 417 LEU A O 1
ATOM 3451 N N . ARG A 1 418 ? -1.629 -3.474 -4.127 1.00 92.81 418 ARG A N 1
ATOM 3452 C CA . ARG A 1 418 ? -0.800 -2.628 -3.284 1.00 92.81 418 ARG A CA 1
ATOM 3453 C C . ARG A 1 418 ? 0.661 -2.845 -3.632 1.00 92.81 418 ARG A C 1
ATOM 3455 O O . ARG A 1 418 ? 1.142 -3.973 -3.686 1.00 92.81 418 ARG A O 1
ATOM 3462 N N . LYS A 1 419 ? 1.379 -1.744 -3.802 1.00 94.50 419 LYS A N 1
ATOM 3463 C CA . LYS A 1 419 ? 2.834 -1.715 -3.941 1.00 94.50 419 LYS A CA 1
ATOM 3464 C C . LYS A 1 419 ? 3.497 -1.830 -2.564 1.00 94.50 419 LYS A C 1
ATOM 3466 O O . LYS A 1 419 ? 3.174 -1.049 -1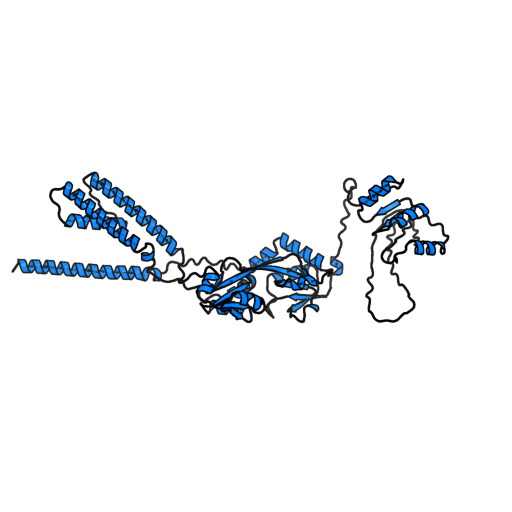.668 1.00 94.50 419 LYS A O 1
ATOM 3471 N N . LEU A 1 420 ? 4.428 -2.764 -2.398 1.00 94.19 420 LEU A N 1
ATOM 3472 C CA . LEU A 1 420 ? 5.243 -2.897 -1.186 1.00 94.19 420 LEU A CA 1
ATOM 3473 C C . LEU A 1 420 ? 6.494 -2.031 -1.276 1.00 94.19 420 LEU A C 1
ATOM 3475 O O . LEU A 1 420 ? 7.044 -1.867 -2.357 1.00 94.19 420 LEU A O 1
ATOM 3479 N N . THR A 1 421 ? 6.964 -1.513 -0.144 1.00 91.19 421 THR A N 1
ATOM 3480 C CA . THR A 1 421 ? 8.206 -0.734 -0.035 1.00 91.19 421 THR A CA 1
ATOM 3481 C C . THR A 1 421 ? 9.181 -1.437 0.910 1.00 91.19 421 THR A C 1
ATOM 3483 O O . THR A 1 421 ? 8.727 -1.932 1.942 1.00 91.19 421 THR A O 1
ATOM 3486 N N . PRO A 1 422 ? 10.500 -1.449 0.639 1.00 93.50 422 PRO A N 1
ATOM 3487 C CA . PRO A 1 422 ? 11.220 -0.714 -0.410 1.00 93.50 422 PRO A CA 1
ATOM 3488 C C . PRO A 1 422 ? 11.216 -1.411 -1.785 1.00 93.50 422 PRO A C 1
ATOM 3490 O O . PRO A 1 422 ? 10.679 -2.505 -1.943 1.00 93.50 422 PRO A O 1
ATOM 3493 N N . ALA A 1 423 ? 11.814 -0.757 -2.789 1.00 93.12 423 ALA A N 1
ATOM 3494 C CA . ALA A 1 423 ? 12.017 -1.347 -4.110 1.00 93.12 423 ALA A CA 1
ATOM 3495 C C . ALA A 1 423 ? 12.947 -2.555 -4.002 1.00 93.12 423 ALA A C 1
ATOM 3497 O O . ALA A 1 423 ? 13.927 -2.527 -3.260 1.00 93.12 423 ALA A O 1
ATOM 3498 N N . PHE A 1 424 ? 12.652 -3.601 -4.767 1.00 91.75 424 PHE A N 1
ATOM 3499 C CA . PHE A 1 424 ? 13.482 -4.797 -4.818 1.00 91.75 424 PHE A CA 1
ATOM 3500 C C . PHE A 1 424 ? 14.751 -4.561 -5.642 1.00 91.75 424 PHE A C 1
ATOM 3502 O O . PHE A 1 424 ? 15.839 -4.967 -5.244 1.00 91.75 424 PHE A O 1
ATOM 3509 N N . PHE A 1 425 ? 14.617 -3.892 -6.791 1.00 90.00 425 PHE A N 1
ATOM 3510 C CA . PHE A 1 425 ? 15.737 -3.593 -7.679 1.00 90.00 425 PHE A CA 1
ATOM 3511 C C . PHE A 1 425 ? 15.547 -2.251 -8.382 1.00 90.00 425 PHE A C 1
ATOM 3513 O O . PHE A 1 425 ? 14.433 -1.903 -8.776 1.00 90.00 425 PHE A O 1
ATOM 3520 N N . ASN A 1 426 ? 16.647 -1.530 -8.593 1.00 91.38 426 ASN A N 1
ATOM 3521 C CA . ASN A 1 426 ? 16.663 -0.281 -9.346 1.00 91.38 426 ASN A CA 1
ATOM 3522 C C . ASN A 1 426 ? 17.206 -0.559 -10.745 1.00 91.38 426 ASN A C 1
ATOM 3524 O O . ASN A 1 426 ? 18.368 -0.922 -10.913 1.00 91.38 426 ASN A O 1
ATOM 3528 N N . SER A 1 427 ? 16.359 -0.381 -11.746 1.00 90.88 427 SER A N 1
ATOM 3529 C CA . SER A 1 427 ? 16.696 -0.494 -13.159 1.00 90.88 427 SER A CA 1
ATOM 3530 C C . SER A 1 427 ? 16.737 0.883 -13.812 1.00 90.88 427 SER A C 1
ATOM 3532 O O . SER A 1 427 ? 16.049 1.810 -13.400 1.00 90.88 427 SER A O 1
ATOM 3534 N N . LYS A 1 428 ? 17.552 1.018 -14.853 1.00 92.12 428 LYS A N 1
ATOM 3535 C CA . LYS A 1 428 ? 17.615 2.241 -15.648 1.00 92.12 428 LYS A CA 1
ATOM 3536 C C . LYS A 1 428 ? 17.346 1.911 -17.103 1.00 92.12 428 LYS A C 1
ATOM 3538 O O . LYS A 1 428 ? 17.773 0.866 -17.602 1.00 92.12 428 LYS A O 1
ATOM 3543 N N . TYR A 1 429 ? 16.638 2.801 -17.773 1.00 92.75 429 TYR A N 1
ATOM 3544 C CA . TYR A 1 429 ? 16.471 2.760 -19.212 1.00 92.75 429 TYR A CA 1
ATOM 3545 C C . TYR A 1 429 ? 17.647 3.471 -19.854 1.00 92.75 429 TYR A C 1
ATOM 3547 O O . TYR A 1 429 ? 17.979 4.605 -19.503 1.00 92.75 429 TYR A O 1
ATOM 3555 N N . VAL A 1 430 ? 18.266 2.783 -20.802 1.00 95.00 430 VAL A N 1
ATOM 3556 C CA . VAL A 1 430 ? 19.384 3.290 -21.594 1.00 95.00 430 VAL A CA 1
ATOM 3557 C C . VAL A 1 430 ? 19.127 2.955 -23.059 1.00 95.00 430 VAL A C 1
ATOM 3559 O O . VAL A 1 430 ? 18.363 2.038 -23.382 1.00 95.00 430 VAL A O 1
ATOM 3562 N N . ALA A 1 431 ? 19.745 3.707 -23.961 1.00 94.50 431 ALA A N 1
ATOM 3563 C CA . ALA A 1 431 ? 19.945 3.246 -25.323 1.00 94.50 431 ALA A CA 1
ATOM 3564 C C . ALA A 1 431 ? 21.304 2.558 -25.418 1.00 94.50 431 ALA A C 1
ATOM 3566 O O . ALA A 1 431 ? 22.271 2.936 -24.759 1.00 94.50 431 ALA A O 1
ATOM 3567 N N . MET A 1 432 ? 21.355 1.523 -26.237 1.00 94.06 432 MET A N 1
ATOM 3568 C CA . MET A 1 432 ? 22.523 0.726 -26.538 1.00 94.06 432 MET A CA 1
ATOM 3569 C C . MET A 1 432 ? 22.799 0.857 -28.029 1.00 94.06 432 MET A C 1
ATOM 3571 O O . MET A 1 432 ? 21.899 0.696 -28.854 1.00 94.06 432 MET A O 1
ATOM 3575 N N . LEU A 1 433 ? 24.049 1.138 -28.359 1.00 94.69 433 LEU A N 1
ATOM 3576 C CA . LEU A 1 433 ? 24.564 1.147 -29.723 1.00 94.69 433 LEU A CA 1
ATOM 3577 C C . LEU A 1 433 ? 25.813 0.279 -29.752 1.00 94.69 433 LEU A C 1
ATOM 3579 O O . LEU A 1 433 ? 26.432 0.062 -28.710 1.00 94.69 433 LEU A O 1
ATOM 3583 N N . TYR A 1 434 ? 26.215 -0.206 -30.919 1.00 94.19 434 TYR A N 1
ATOM 3584 C CA . TYR A 1 434 ? 27.504 -0.882 -31.042 1.00 94.19 434 TYR A CA 1
ATOM 3585 C C . TYR A 1 434 ? 28.658 0.025 -30.608 1.00 94.19 434 TYR A C 1
ATOM 3587 O O . TYR A 1 434 ? 28.627 1.243 -30.803 1.00 94.19 434 TYR A O 1
ATOM 3595 N N . LYS A 1 435 ? 29.691 -0.562 -29.999 1.00 94.81 435 LYS A N 1
ATOM 3596 C CA . LYS A 1 435 ? 30.909 0.190 -29.675 1.00 94.81 435 LYS A CA 1
ATOM 3597 C C . LYS A 1 435 ? 31.505 0.789 -30.951 1.00 94.81 435 LYS A C 1
ATOM 3599 O O . LYS A 1 435 ? 31.655 0.090 -31.946 1.00 94.81 435 LYS A O 1
ATOM 3604 N N . GLY A 1 436 ? 31.830 2.080 -30.905 1.00 94.94 436 GLY A N 1
ATOM 3605 C CA . GLY A 1 436 ? 32.339 2.827 -32.060 1.00 94.94 436 GLY A CA 1
ATOM 3606 C C . GLY A 1 436 ? 31.259 3.346 -33.014 1.00 94.94 436 GLY A C 1
ATOM 3607 O O . GLY A 1 436 ? 31.595 3.985 -34.007 1.00 94.94 436 GLY A O 1
ATOM 3608 N N . HIS A 1 437 ? 29.970 3.126 -32.730 1.00 94.81 437 HIS A N 1
ATOM 3609 C CA . HIS A 1 437 ? 28.900 3.618 -33.593 1.00 94.81 437 HIS A CA 1
ATOM 3610 C C . HIS A 1 437 ? 28.874 5.165 -33.610 1.00 94.81 437 HIS A C 1
ATOM 3612 O O . HIS A 1 437 ? 28.670 5.781 -32.559 1.00 94.81 437 HIS A O 1
ATOM 3618 N N . PRO A 1 438 ? 29.006 5.830 -34.776 1.00 93.94 438 PRO A N 1
ATOM 3619 C CA . PRO A 1 438 ? 29.193 7.286 -34.848 1.00 93.94 438 PRO A CA 1
ATOM 3620 C C . PRO A 1 438 ? 27.975 8.079 -34.348 1.00 93.94 438 PRO A C 1
ATOM 3622 O O . PRO A 1 438 ? 28.103 9.201 -33.859 1.00 93.94 438 PRO A O 1
ATOM 3625 N N . PHE A 1 439 ? 26.784 7.475 -34.390 1.00 93.81 439 PHE A N 1
ATOM 3626 C CA . PHE A 1 439 ? 25.556 8.074 -33.858 1.00 93.81 439 PHE A CA 1
ATOM 3627 C C . PHE A 1 439 ? 25.518 8.175 -32.323 1.00 93.81 439 PHE A C 1
ATOM 3629 O O . PHE A 1 439 ? 24.711 8.931 -31.783 1.00 93.81 439 PHE A O 1
ATOM 3636 N N . TYR A 1 440 ? 26.381 7.446 -31.605 1.00 96.12 440 TYR A N 1
ATOM 3637 C CA . TYR A 1 440 ? 26.361 7.391 -30.141 1.00 96.12 440 TYR A CA 1
ATOM 3638 C C . TYR A 1 440 ? 26.474 8.783 -29.506 1.00 96.12 440 TYR A C 1
ATOM 3640 O O . TYR A 1 440 ? 25.645 9.158 -28.679 1.00 96.12 440 TYR A O 1
ATOM 3648 N N . HIS A 1 441 ? 27.462 9.577 -29.926 1.00 96.12 441 HIS A N 1
ATOM 3649 C CA . HIS A 1 441 ? 27.703 10.902 -29.352 1.00 96.12 441 HIS A CA 1
ATOM 3650 C C . HIS A 1 441 ? 26.563 11.880 -29.641 1.00 96.12 441 HIS A C 1
ATOM 3652 O O . HIS A 1 441 ? 26.218 12.687 -28.778 1.00 96.12 441 HIS A O 1
ATOM 3658 N N . VAL A 1 442 ? 25.966 11.784 -30.833 1.00 95.81 442 VAL A N 1
ATOM 3659 C CA . VAL A 1 442 ? 24.817 12.604 -31.229 1.00 95.81 442 VAL A CA 1
ATOM 3660 C C . VAL A 1 442 ? 23.624 12.253 -30.348 1.00 95.81 442 VAL A C 1
ATOM 3662 O O . VAL A 1 442 ? 23.101 13.123 -29.655 1.00 95.81 442 VAL A O 1
ATOM 3665 N N . LEU A 1 443 ? 23.246 10.975 -30.292 1.00 95.81 443 LEU A N 1
ATOM 3666 C CA . LEU A 1 443 ? 22.110 10.521 -29.496 1.00 95.81 443 LEU A CA 1
ATOM 3667 C C . LEU A 1 443 ? 22.276 10.859 -28.011 1.00 95.81 443 LEU A C 1
ATOM 3669 O O . LEU A 1 443 ? 21.352 11.377 -27.388 1.00 95.81 443 LEU A O 1
ATOM 3673 N N . ASN A 1 444 ? 23.462 10.608 -27.456 1.00 97.12 444 ASN A N 1
ATOM 3674 C CA . ASN A 1 444 ? 23.750 10.879 -26.055 1.00 97.12 444 ASN A CA 1
ATOM 3675 C C . ASN A 1 444 ? 23.633 12.373 -25.725 1.00 97.12 444 ASN A C 1
ATOM 3677 O O . ASN A 1 444 ? 23.070 12.723 -24.695 1.00 97.12 444 ASN A O 1
ATOM 3681 N N . ARG A 1 445 ? 24.100 13.255 -26.620 1.00 97.19 445 ARG A N 1
ATOM 3682 C CA . ARG A 1 445 ? 23.982 14.711 -26.458 1.00 97.19 445 ARG A CA 1
ATOM 3683 C C . ARG A 1 445 ? 22.519 15.162 -26.417 1.00 97.19 445 ARG A C 1
ATOM 3685 O O . ARG A 1 445 ? 22.146 15.905 -25.516 1.00 97.19 445 ARG A O 1
ATOM 3692 N N . TYR A 1 446 ? 21.686 14.691 -27.348 1.00 97.00 446 TYR A N 1
ATOM 3693 C CA . TYR A 1 446 ? 20.258 15.033 -27.361 1.00 97.00 446 TYR A CA 1
ATOM 3694 C C . TYR A 1 446 ? 19.507 14.459 -26.156 1.00 97.00 446 TYR A C 1
ATOM 3696 O O . TYR A 1 446 ? 18.667 15.152 -25.587 1.00 97.00 446 TYR A O 1
ATOM 3704 N N . LEU A 1 447 ? 19.825 13.231 -25.731 1.00 96.81 447 LEU A N 1
ATOM 3705 C CA . LEU A 1 447 ? 19.257 12.657 -24.509 1.00 96.81 447 LEU A CA 1
ATOM 3706 C C . LEU A 1 447 ? 19.607 13.504 -23.286 1.00 96.81 447 LEU A C 1
ATOM 3708 O O . LEU A 1 447 ? 18.706 13.851 -22.528 1.00 96.81 447 LEU A O 1
ATOM 3712 N N . THR A 1 448 ? 20.875 13.891 -23.124 1.00 97.50 448 THR A N 1
ATOM 3713 C CA . THR A 1 448 ? 21.299 14.783 -22.039 1.00 97.50 448 THR A CA 1
ATOM 3714 C C . THR A 1 448 ? 20.530 16.100 -22.071 1.00 97.50 448 THR A C 1
ATOM 3716 O O . THR A 1 448 ? 19.968 16.478 -21.048 1.00 97.50 448 THR A O 1
ATOM 3719 N N . TYR A 1 449 ? 20.393 16.744 -23.235 1.00 97.44 449 TYR A N 1
ATOM 3720 C CA . TYR A 1 449 ? 19.605 17.974 -23.338 1.00 97.44 449 TYR A CA 1
ATOM 3721 C C . TYR A 1 449 ? 18.145 17.773 -22.923 1.00 97.44 449 TYR A C 1
ATOM 3723 O O . TYR A 1 449 ? 17.617 18.577 -22.160 1.00 97.44 449 TYR A O 1
ATOM 3731 N N . LEU A 1 450 ? 17.485 16.699 -23.361 1.00 96.38 450 LEU A N 1
ATOM 3732 C CA . LEU A 1 450 ? 16.095 16.427 -22.976 1.00 96.38 450 LEU A CA 1
ATOM 3733 C C . LEU A 1 450 ? 15.945 16.125 -21.478 1.00 96.38 450 LEU A C 1
ATOM 3735 O O . LEU A 1 450 ? 14.934 16.495 -20.877 1.00 96.38 450 LEU A O 1
ATOM 3739 N N . ILE A 1 451 ? 16.938 15.476 -20.868 1.00 96.19 451 ILE A N 1
ATOM 3740 C CA . ILE A 1 451 ? 16.982 15.238 -19.421 1.00 96.19 451 ILE A CA 1
ATOM 3741 C C . ILE A 1 451 ? 17.153 16.567 -18.673 1.00 96.19 451 ILE A C 1
ATOM 3743 O O . ILE A 1 451 ? 16.368 16.857 -17.771 1.00 96.19 451 ILE A O 1
ATOM 3747 N N . GLU A 1 452 ? 18.126 17.391 -19.069 1.00 96.69 452 GLU A N 1
ATOM 3748 C CA . GLU A 1 452 ? 18.438 18.684 -18.439 1.00 96.69 452 GLU A CA 1
ATOM 3749 C C . GLU A 1 452 ? 17.271 19.674 -18.524 1.00 96.69 452 GLU A C 1
ATOM 3751 O O . GLU A 1 452 ? 16.998 20.390 -17.563 1.00 96.69 452 GLU A O 1
ATOM 3756 N N . HIS A 1 453 ? 16.522 19.664 -19.628 1.00 96.94 453 HIS A N 1
ATOM 3757 C CA . HIS A 1 453 ? 15.329 20.501 -19.798 1.00 96.94 453 HIS A CA 1
ATOM 3758 C C . HIS A 1 453 ? 14.082 19.931 -19.098 1.00 96.94 453 HIS A C 1
ATOM 3760 O O . HIS A 1 453 ? 12.992 20.488 -19.222 1.00 96.94 453 HIS A O 1
ATOM 3766 N N . GLY A 1 454 ? 14.199 18.809 -18.379 1.00 95.19 454 GLY A N 1
ATOM 3767 C CA . GLY A 1 454 ? 13.087 18.187 -17.657 1.00 95.19 454 GLY A CA 1
ATOM 3768 C C . GLY A 1 454 ? 12.032 17.536 -18.556 1.00 95.19 454 GLY A C 1
ATOM 3769 O O . GLY A 1 454 ? 10.980 17.125 -18.063 1.00 95.19 454 GLY A O 1
ATOM 3770 N N . PHE A 1 455 ? 12.304 17.389 -19.855 1.00 94.44 455 PHE A N 1
ATOM 3771 C CA . PHE A 1 455 ? 11.353 16.839 -20.819 1.00 94.44 455 PHE A CA 1
ATOM 3772 C C . PHE A 1 455 ? 11.003 15.383 -20.498 1.00 94.44 455 PHE A C 1
ATOM 3774 O O . PHE A 1 455 ? 9.835 15.001 -20.506 1.00 94.44 455 PHE A O 1
ATOM 3781 N N . VAL A 1 456 ? 12.000 14.577 -20.120 1.00 92.81 456 VAL A N 1
ATOM 3782 C CA . VAL A 1 456 ? 11.776 13.184 -19.698 1.00 92.81 456 VAL A CA 1
ATOM 3783 C C . VAL A 1 456 ? 10.832 13.114 -18.494 1.00 92.81 456 VAL A C 1
ATOM 3785 O O . VAL A 1 456 ? 9.922 12.286 -18.466 1.00 92.81 456 VAL A O 1
ATOM 3788 N N . LYS A 1 457 ? 11.010 14.007 -17.511 1.00 91.69 457 LYS A N 1
ATOM 3789 C CA . LYS A 1 457 ? 10.139 14.065 -16.334 1.00 91.69 457 LYS A CA 1
ATOM 3790 C C . LYS A 1 457 ? 8.703 14.379 -16.747 1.00 91.69 457 LYS A C 1
ATOM 3792 O O . LYS A 1 457 ? 7.802 13.685 -16.297 1.00 91.69 457 LYS A O 1
ATOM 3797 N N . HIS A 1 458 ? 8.507 15.354 -17.633 1.00 90.81 458 HIS A N 1
ATOM 3798 C CA . HIS A 1 458 ? 7.185 15.717 -18.142 1.00 90.81 458 HIS A CA 1
ATOM 3799 C C . HIS A 1 458 ? 6.503 14.553 -18.874 1.00 90.81 458 HIS A C 1
ATOM 3801 O O . HIS A 1 458 ? 5.382 14.203 -18.525 1.00 90.81 458 HIS A O 1
ATOM 3807 N N . VAL A 1 459 ? 7.201 13.878 -19.795 1.00 87.88 459 VAL A N 1
ATOM 3808 C CA . VAL A 1 459 ? 6.649 12.723 -20.527 1.00 87.88 459 VAL A CA 1
ATOM 3809 C C . VAL A 1 459 ? 6.283 11.567 -19.588 1.00 87.88 459 VAL A C 1
ATOM 3811 O O . VAL A 1 459 ? 5.277 10.892 -19.803 1.00 87.88 459 VAL A O 1
ATOM 3814 N N . ASN A 1 460 ? 7.081 11.336 -18.541 1.00 85.44 460 ASN A N 1
ATOM 3815 C CA . ASN A 1 460 ? 6.789 10.312 -17.539 1.00 85.44 460 ASN A CA 1
ATOM 3816 C C . ASN A 1 460 ? 5.581 10.705 -16.669 1.00 85.44 460 ASN A C 1
ATOM 3818 O O . ASN A 1 460 ? 4.711 9.874 -16.423 1.00 85.44 460 ASN A O 1
ATOM 3822 N N . THR A 1 461 ? 5.482 11.972 -16.255 1.00 83.88 461 THR A N 1
ATOM 3823 C CA . THR A 1 461 ? 4.351 12.484 -15.465 1.00 83.88 461 THR A CA 1
ATOM 3824 C C . THR A 1 461 ? 3.048 12.517 -16.263 1.00 83.88 461 THR A C 1
ATOM 3826 O O . THR A 1 461 ? 2.021 12.146 -15.722 1.00 83.88 461 THR A O 1
ATOM 3829 N N . ASP A 1 462 ? 3.070 12.846 -17.553 1.00 77.38 462 ASP A N 1
ATOM 3830 C CA . ASP A 1 462 ? 1.867 12.788 -18.399 1.00 77.38 462 ASP A CA 1
ATOM 3831 C C . ASP A 1 462 ? 1.345 11.352 -18.570 1.00 77.38 462 ASP A C 1
ATOM 3833 O O . ASP A 1 462 ? 0.151 11.130 -18.775 1.00 77.38 462 ASP A O 1
ATOM 3837 N N . SER A 1 463 ? 2.240 10.358 -18.497 1.00 68.75 463 SER A N 1
ATOM 3838 C CA . SER A 1 463 ? 1.852 8.943 -18.481 1.00 68.75 463 SER A CA 1
ATOM 3839 C C . SER A 1 463 ? 1.328 8.486 -17.118 1.00 68.75 463 SER A C 1
ATOM 3841 O O . SER A 1 463 ? 0.492 7.582 -17.050 1.00 68.75 463 SER A O 1
ATOM 3843 N N . ASP A 1 464 ? 1.749 9.166 -16.051 1.00 69.12 464 ASP A N 1
ATOM 3844 C CA . ASP A 1 464 ? 1.133 9.099 -14.735 1.00 69.12 464 ASP A CA 1
ATOM 3845 C C . ASP A 1 464 ? -0.122 9.978 -14.751 1.00 69.12 464 ASP A C 1
ATOM 3847 O O . ASP A 1 464 ? -0.200 10.992 -14.062 1.00 69.12 464 ASP A O 1
ATOM 3851 N N . ILE A 1 465 ? -1.134 9.592 -15.543 1.00 62.47 465 ILE A N 1
ATOM 3852 C CA . ILE A 1 465 ? -2.501 10.080 -15.313 1.00 62.47 465 ILE A CA 1
ATOM 3853 C C . ILE A 1 465 ? -2.712 9.976 -13.805 1.00 62.47 465 ILE A C 1
ATOM 3855 O O . ILE A 1 465 ? -2.474 8.895 -13.261 1.00 62.47 465 ILE A O 1
ATOM 3859 N N . ASN A 1 466 ? -3.067 11.098 -13.165 1.00 54.78 466 ASN A N 1
ATOM 3860 C CA . ASN A 1 466 ? -3.252 11.270 -11.723 1.00 54.78 466 ASN A CA 1
ATOM 3861 C C . ASN A 1 466 ? -4.369 10.356 -11.184 1.00 54.78 466 ASN A C 1
ATOM 3863 O O . ASN A 1 466 ? -5.348 10.807 -10.608 1.00 54.78 466 ASN A O 1
ATOM 3867 N N . TYR A 1 467 ? -4.193 9.045 -11.292 1.00 58.31 467 TYR A N 1
ATOM 3868 C CA . TYR A 1 467 ? -4.568 8.109 -10.260 1.00 58.31 467 TYR A CA 1
ATOM 3869 C C . TYR A 1 467 ? -3.532 8.309 -9.151 1.00 58.31 467 TYR A C 1
ATOM 3871 O O . TYR A 1 467 ? -2.765 7.399 -8.809 1.00 58.31 467 TYR A O 1
ATOM 3879 N N . GLU A 1 468 ? -3.492 9.524 -8.580 1.00 53.94 468 GLU A N 1
ATOM 3880 C CA . GLU A 1 468 ? -3.246 9.601 -7.150 1.00 53.94 468 GLU A CA 1
ATOM 3881 C C . GLU A 1 468 ? -4.121 8.492 -6.581 1.00 53.94 468 GLU A C 1
ATOM 3883 O O . GLU A 1 468 ? -5.271 8.333 -7.005 1.00 53.94 468 GLU A O 1
ATOM 3888 N N . LEU A 1 469 ? -3.546 7.636 -5.733 1.00 55.72 469 LEU A N 1
ATOM 3889 C CA . LEU A 1 469 ? -4.398 6.899 -4.824 1.00 55.72 469 LEU A CA 1
ATOM 3890 C C . LEU A 1 469 ? -5.220 8.005 -4.177 1.00 55.72 469 LEU A C 1
ATOM 3892 O O . LEU A 1 469 ? -4.690 8.680 -3.295 1.00 55.72 469 LEU A O 1
ATOM 3896 N N . GLU A 1 470 ? -6.435 8.260 -4.687 1.00 50.84 470 GLU A N 1
ATOM 3897 C CA . GLU A 1 470 ? -7.462 8.972 -3.966 1.00 50.84 470 GLU A CA 1
ATOM 3898 C C . GLU A 1 470 ? -7.404 8.237 -2.659 1.00 50.84 470 GLU A C 1
ATOM 3900 O O . GLU A 1 470 ? -7.592 7.016 -2.614 1.00 50.84 470 GLU A O 1
ATOM 3905 N N . LEU A 1 471 ? -6.850 8.940 -1.676 1.00 54.53 471 LEU A N 1
ATOM 3906 C CA . LEU A 1 471 ? -6.536 8.404 -0.383 1.00 54.53 471 LEU A CA 1
ATOM 3907 C C . LEU A 1 471 ? -7.915 8.116 0.151 1.00 54.53 471 LEU A C 1
ATOM 3909 O O . LEU A 1 471 ? -8.528 9.054 0.640 1.00 54.53 471 LEU A O 1
ATOM 3913 N N . ASP A 1 472 ? -8.419 6.913 -0.170 1.00 56.88 472 ASP A N 1
ATOM 3914 C CA . ASP A 1 472 ? -9.838 6.635 -0.381 1.00 56.88 472 ASP A CA 1
ATOM 3915 C C . ASP A 1 472 ? -10.535 7.352 0.749 1.00 56.88 472 ASP A C 1
ATOM 3917 O O . ASP A 1 472 ? -10.377 6.934 1.906 1.00 56.88 472 ASP A O 1
ATOM 3921 N N . ASN A 1 473 ? -11.187 8.475 0.437 1.00 58.88 473 ASN A N 1
ATOM 3922 C CA . ASN A 1 473 ? -11.964 9.214 1.412 1.00 58.88 473 ASN A CA 1
ATOM 3923 C C . ASN A 1 473 ? -13.208 8.354 1.599 1.00 58.88 473 ASN A C 1
ATOM 3925 O O . ASN A 1 473 ? -14.297 8.694 1.148 1.00 58.88 473 ASN A O 1
ATOM 3929 N N . GLU A 1 474 ? -13.004 7.159 2.153 1.00 66.19 474 GLU A N 1
ATOM 3930 C CA . GLU A 1 474 ? -14.024 6.212 2.511 1.00 66.19 474 GLU A CA 1
ATOM 3931 C C . GLU A 1 474 ? -14.821 6.933 3.572 1.00 66.19 474 GLU A C 1
ATOM 3933 O O . GLU A 1 474 ? -14.458 7.023 4.745 1.00 66.19 474 GLU A O 1
ATOM 3938 N N . VAL A 1 475 ? -15.891 7.549 3.088 1.00 73.88 475 VAL A N 1
ATOM 3939 C CA . VAL A 1 475 ? -16.907 8.153 3.914 1.00 73.88 475 VAL A CA 1
ATOM 3940 C C . VAL A 1 475 ? -17.354 7.058 4.869 1.00 73.88 475 VAL A C 1
ATOM 3942 O O . VAL A 1 475 ? -17.695 5.955 4.431 1.00 73.88 475 VAL A O 1
ATOM 3945 N N . LEU A 1 476 ? -17.308 7.343 6.173 1.00 78.94 476 LEU A N 1
ATOM 3946 C CA . LEU A 1 476 ? -17.792 6.414 7.184 1.00 78.94 476 LEU A CA 1
ATOM 3947 C C . LEU A 1 476 ? -19.217 5.987 6.821 1.00 78.94 476 LEU A C 1
ATOM 3949 O O . LEU A 1 476 ? -20.166 6.756 6.964 1.00 78.94 476 LEU A O 1
ATOM 3953 N N . ASN A 1 477 ? -19.356 4.754 6.345 1.00 83.62 477 ASN A N 1
ATOM 3954 C CA . ASN A 1 477 ? -20.650 4.216 5.963 1.00 83.62 477 ASN A CA 1
ATOM 3955 C C . ASN A 1 477 ? -21.407 3.684 7.191 1.00 83.62 477 ASN A C 1
ATOM 3957 O O . ASN A 1 477 ? -20.791 3.310 8.195 1.00 83.62 477 ASN A O 1
ATOM 3961 N N . MET A 1 478 ? -22.733 3.584 7.092 1.00 87.44 478 MET A N 1
ATOM 3962 C CA . MET A 1 478 ? -23.614 3.068 8.150 1.00 87.44 478 MET A CA 1
ATOM 3963 C C . MET A 1 478 ? -23.247 1.651 8.605 1.00 87.44 478 MET A C 1
ATOM 3965 O O . MET A 1 478 ? -23.464 1.305 9.768 1.00 87.44 478 MET A O 1
ATOM 3969 N N . ASP A 1 479 ? -22.637 0.854 7.728 1.00 85.06 479 ASP A N 1
ATOM 3970 C CA . ASP A 1 479 ? -22.182 -0.498 8.054 1.00 85.06 479 ASP A CA 1
ATOM 3971 C C . ASP A 1 479 ? -21.184 -0.522 9.218 1.00 85.06 479 ASP A C 1
ATOM 3973 O O . ASP A 1 479 ? -21.267 -1.404 10.076 1.00 85.06 479 ASP A O 1
ATOM 3977 N N . HIS A 1 480 ? -20.324 0.497 9.326 1.00 84.81 480 HIS A N 1
ATOM 3978 C CA . HIS A 1 480 ? -19.370 0.626 10.430 1.00 84.81 480 HIS A CA 1
ATOM 3979 C C . HIS A 1 480 ? -20.076 0.774 11.786 1.00 84.81 480 HIS A C 1
ATOM 3981 O O . HIS A 1 480 ? -19.586 0.281 12.801 1.00 84.81 480 HIS A O 1
ATOM 3987 N N . PHE A 1 481 ? -21.251 1.413 11.812 1.00 89.38 481 PHE A N 1
ATOM 3988 C CA . PHE A 1 481 ? -22.021 1.695 13.029 1.00 89.38 481 PHE A CA 1
ATOM 3989 C C . PHE A 1 481 ? -23.088 0.641 13.343 1.00 89.38 481 PHE A C 1
ATOM 3991 O O . PHE A 1 481 ? -23.728 0.710 14.395 1.00 89.38 481 PHE A O 1
ATOM 3998 N N . ARG A 1 482 ? -23.284 -0.361 12.479 1.00 91.81 482 ARG A N 1
ATOM 3999 C CA . ARG A 1 482 ? -24.360 -1.356 12.617 1.00 91.81 482 ARG A CA 1
ATOM 4000 C C . ARG A 1 482 ? -24.355 -2.063 13.975 1.00 91.81 482 ARG A C 1
ATOM 4002 O O . ARG A 1 482 ? -25.413 -2.256 14.569 1.00 91.81 482 ARG A O 1
ATOM 4009 N N . ILE A 1 483 ? -23.174 -2.418 14.484 1.00 91.00 483 ILE A N 1
ATOM 4010 C CA . ILE A 1 483 ? -23.031 -3.076 15.793 1.00 91.00 483 ILE A CA 1
ATOM 4011 C C . ILE A 1 483 ? -23.412 -2.131 16.939 1.00 91.00 483 ILE A C 1
ATOM 4013 O O . ILE A 1 483 ? -24.082 -2.563 17.874 1.00 91.00 483 ILE A O 1
ATOM 4017 N N . LEU A 1 484 ? -23.054 -0.846 16.861 1.00 91.38 484 LEU A N 1
ATOM 4018 C CA . LEU A 1 484 ? -23.440 0.136 17.878 1.00 91.38 484 LEU A CA 1
ATOM 4019 C C . LEU A 1 484 ? -24.956 0.332 17.925 1.00 91.38 484 LEU A C 1
ATOM 4021 O O . LEU A 1 484 ? -25.534 0.319 19.010 1.00 91.38 484 LEU A O 1
ATOM 4025 N N . PHE A 1 485 ? -25.614 0.441 16.768 1.00 94.56 485 PHE A N 1
ATOM 4026 C CA . PHE A 1 485 ? -27.076 0.535 16.711 1.00 94.56 485 PHE A CA 1
ATOM 4027 C C . PHE A 1 485 ? -27.759 -0.728 17.248 1.00 94.56 485 PHE A C 1
ATOM 4029 O O . PHE A 1 485 ? -28.740 -0.627 17.984 1.00 94.56 485 PHE A O 1
ATOM 4036 N N . ALA A 1 486 ? -27.221 -1.912 16.939 1.00 94.75 486 ALA A N 1
ATOM 4037 C CA . ALA A 1 486 ? -27.734 -3.169 17.477 1.00 94.75 486 ALA A CA 1
ATOM 4038 C C . ALA A 1 486 ? -27.596 -3.235 19.007 1.00 94.75 486 ALA A C 1
ATOM 4040 O O . ALA A 1 486 ? -28.557 -3.575 19.695 1.00 94.75 486 ALA A O 1
ATOM 4041 N N . LEU A 1 487 ? -26.433 -2.858 19.550 1.00 94.12 487 LEU A N 1
ATOM 4042 C CA . LEU A 1 487 ? -26.209 -2.791 20.997 1.00 94.12 487 LEU A CA 1
ATOM 4043 C C . LEU A 1 487 ? -27.150 -1.792 21.669 1.00 94.12 487 LEU A C 1
ATOM 4045 O O . LEU A 1 487 ? -27.749 -2.111 22.693 1.00 94.12 487 LEU A O 1
ATOM 4049 N N . TRP A 1 488 ? -27.329 -0.611 21.083 1.00 95.44 488 TRP A N 1
ATOM 4050 C CA . TRP A 1 488 ? -28.256 0.396 21.594 1.00 95.44 488 TRP A CA 1
ATOM 4051 C C . TRP A 1 488 ? -29.699 -0.125 21.655 1.00 95.44 488 TRP A C 1
ATOM 4053 O O . TRP A 1 488 ? -30.359 0.010 22.686 1.00 95.44 488 TRP A O 1
ATOM 4063 N N . LEU A 1 489 ? -30.164 -0.802 20.601 1.00 97.69 489 LEU A N 1
ATOM 4064 C CA . LEU A 1 489 ? -31.499 -1.402 20.554 1.00 97.69 489 LEU A CA 1
ATOM 4065 C C . LEU A 1 489 ? -31.669 -2.503 21.613 1.00 97.69 489 LEU A C 1
ATOM 4067 O O . LEU A 1 489 ? -32.681 -2.527 22.314 1.00 97.69 489 LEU A O 1
ATOM 4071 N N . ILE A 1 490 ? -30.665 -3.370 21.788 1.00 97.75 490 ILE A N 1
ATOM 4072 C CA . ILE A 1 490 ? -30.658 -4.392 22.849 1.00 97.75 490 ILE A CA 1
ATOM 4073 C C . ILE A 1 490 ? -30.769 -3.735 24.232 1.00 97.75 490 ILE A C 1
ATOM 4075 O O . ILE A 1 490 ? -31.562 -4.180 25.063 1.00 97.75 490 ILE A O 1
ATOM 4079 N N . MET A 1 491 ? -30.024 -2.655 24.476 1.00 96.25 491 MET A N 1
ATOM 4080 C CA . MET A 1 491 ? -30.050 -1.941 25.756 1.00 96.25 491 MET A CA 1
ATOM 4081 C C . MET A 1 491 ? -31.402 -1.270 26.028 1.00 96.25 491 MET A C 1
ATOM 4083 O O . MET A 1 491 ? -31.862 -1.287 27.170 1.00 96.25 491 MET A O 1
ATOM 4087 N N . ILE A 1 492 ? -32.076 -0.739 25.003 1.00 97.44 492 ILE A N 1
ATOM 4088 C CA . ILE A 1 492 ? -33.444 -0.216 25.140 1.00 97.44 492 ILE A CA 1
ATOM 4089 C C . ILE A 1 492 ? -34.404 -1.332 25.537 1.00 97.44 492 ILE A C 1
ATOM 4091 O O . ILE A 1 492 ? -35.149 -1.171 26.502 1.00 97.44 492 ILE A O 1
ATOM 4095 N N . ILE A 1 493 ? -34.361 -2.474 24.848 1.00 98.06 493 ILE A N 1
ATOM 4096 C CA . ILE A 1 493 ? -35.228 -3.614 25.167 1.00 98.06 493 ILE A CA 1
ATOM 4097 C C . ILE A 1 493 ? -34.996 -4.064 26.613 1.00 98.06 493 ILE A C 1
ATOM 4099 O O . ILE A 1 493 ? -35.949 -4.169 27.383 1.00 98.06 493 ILE A O 1
ATOM 4103 N N . LEU A 1 494 ? -33.741 -4.252 27.024 1.00 97.94 494 LEU A N 1
ATOM 4104 C CA . LEU A 1 494 ? -33.409 -4.635 28.399 1.00 97.94 494 LEU A CA 1
ATOM 4105 C C . LEU A 1 494 ? -33.920 -3.614 29.425 1.00 97.94 494 LEU A C 1
ATOM 4107 O O . LEU A 1 494 ? -34.527 -4.007 30.420 1.00 97.94 494 LEU A O 1
ATOM 4111 N N . SER A 1 495 ? -33.742 -2.319 29.162 1.00 97.00 495 SER A N 1
ATOM 4112 C CA . SER A 1 495 ? -34.253 -1.246 30.021 1.00 97.00 495 SER A CA 1
ATOM 4113 C C . SER A 1 495 ? -35.781 -1.295 30.149 1.00 97.00 495 SER A C 1
ATOM 4115 O O . SER A 1 495 ? -36.315 -1.268 31.260 1.00 97.00 495 SER A O 1
ATOM 4117 N N . THR A 1 496 ? -36.501 -1.473 29.034 1.00 97.50 496 THR A N 1
ATOM 4118 C CA . THR A 1 496 ? -37.968 -1.597 29.053 1.00 97.50 496 THR A CA 1
ATOM 4119 C C . THR A 1 496 ? -38.443 -2.832 29.818 1.00 97.50 496 THR A C 1
ATOM 4121 O O . THR A 1 496 ? -39.415 -2.745 30.565 1.00 97.50 496 THR A O 1
ATOM 4124 N N . LEU A 1 497 ? -37.740 -3.964 29.712 1.00 97.88 497 LEU A N 1
ATOM 4125 C CA . LEU A 1 497 ? -38.069 -5.180 30.460 1.00 97.88 497 LEU A CA 1
ATOM 4126 C C . LEU A 1 497 ? -37.876 -4.997 31.969 1.00 97.88 497 LEU A C 1
ATOM 4128 O O . LEU A 1 497 ? -38.729 -5.428 32.748 1.00 97.88 497 LEU A O 1
ATOM 4132 N N . VAL A 1 498 ? -36.790 -4.340 32.388 1.00 97.31 498 VAL A N 1
ATOM 4133 C CA . VAL A 1 498 ? -36.557 -4.005 33.802 1.00 97.31 498 VAL A CA 1
ATOM 4134 C C . VAL A 1 498 ? -37.660 -3.083 34.315 1.00 97.31 498 VAL A C 1
ATOM 4136 O O . VAL A 1 498 ? -38.251 -3.371 35.354 1.00 97.31 498 VAL A O 1
ATOM 4139 N N . PHE A 1 499 ? -38.011 -2.045 33.554 1.00 97.38 499 PHE A N 1
ATOM 4140 C CA . PHE A 1 499 ? -39.089 -1.125 33.911 1.00 97.38 499 PHE A CA 1
ATOM 4141 C C . PHE A 1 499 ? -40.440 -1.837 34.069 1.00 97.38 499 PHE A C 1
ATOM 4143 O O . PHE A 1 499 ? -41.126 -1.649 35.073 1.00 97.38 499 PHE A O 1
ATOM 4150 N N . ILE A 1 500 ? -40.815 -2.699 33.117 1.00 97.94 500 ILE A N 1
ATOM 4151 C CA . ILE A 1 500 ? -42.062 -3.474 33.186 1.00 97.94 500 ILE A CA 1
ATOM 4152 C C . ILE A 1 500 ? -42.063 -4.377 34.424 1.00 97.94 500 ILE A C 1
ATOM 4154 O O . ILE A 1 500 ? -43.063 -4.443 35.140 1.00 97.94 500 ILE A O 1
ATOM 4158 N N . LYS A 1 501 ? -40.944 -5.051 34.711 1.00 98.00 501 LYS A N 1
ATOM 4159 C CA . LYS A 1 501 ? -40.809 -5.909 35.894 1.00 98.00 501 LYS A CA 1
ATOM 4160 C C . LYS A 1 501 ? -40.985 -5.116 37.191 1.00 98.00 501 LYS A C 1
ATOM 4162 O O . LYS A 1 501 ? -41.746 -5.547 38.057 1.00 98.00 501 LYS A O 1
ATOM 4167 N N . GLU A 1 502 ? -40.310 -3.977 37.328 1.00 96.81 502 GLU A N 1
ATOM 4168 C CA . GLU A 1 502 ? -40.424 -3.116 38.510 1.00 96.81 502 GLU A CA 1
ATOM 4169 C C . GLU A 1 502 ? -41.843 -2.570 38.673 1.00 96.81 502 GLU A C 1
ATOM 4171 O O . GLU A 1 502 ? -42.401 -2.624 39.769 1.00 96.81 502 GLU A O 1
ATOM 4176 N N . TYR A 1 503 ? -42.465 -2.125 37.580 1.00 97.31 503 TYR A N 1
ATOM 4177 C CA . TYR A 1 503 ? -43.848 -1.659 37.578 1.00 97.31 503 TYR A CA 1
ATOM 4178 C C . TYR A 1 503 ? -44.815 -2.743 38.075 1.00 97.31 503 TYR A C 1
ATOM 4180 O O . TYR A 1 503 ? -45.607 -2.499 38.990 1.00 97.31 503 TYR A O 1
ATOM 4188 N N . LEU A 1 504 ? -44.712 -3.960 37.531 1.00 97.56 504 LEU A N 1
ATOM 4189 C CA . LEU A 1 504 ? -45.536 -5.096 37.948 1.00 97.56 504 LEU A CA 1
ATOM 4190 C C . LEU A 1 504 ? -45.294 -5.464 39.414 1.00 97.56 504 LEU A C 1
ATOM 4192 O O . LEU A 1 504 ? -46.250 -5.737 40.139 1.00 97.56 504 LEU A O 1
ATOM 4196 N N . GLN A 1 505 ? -44.042 -5.441 39.875 1.00 97.25 505 GLN A N 1
ATOM 4197 C CA . GLN A 1 505 ? -43.700 -5.720 41.269 1.00 97.25 505 GLN A CA 1
ATOM 4198 C C . GLN A 1 505 ? -44.293 -4.675 42.222 1.00 97.25 505 GLN A C 1
ATOM 4200 O O . GLN A 1 505 ? -44.854 -5.037 43.259 1.00 97.25 505 GLN A O 1
ATOM 4205 N N . VAL A 1 506 ? -44.209 -3.388 41.876 1.00 97.00 506 VAL A N 1
ATOM 4206 C CA . VAL A 1 506 ? -44.814 -2.305 42.662 1.00 97.00 506 VAL A CA 1
ATOM 4207 C C . VAL A 1 506 ? -46.328 -2.482 42.718 1.00 97.00 506 VAL A C 1
ATOM 4209 O O . VAL A 1 506 ? -46.905 -2.413 43.804 1.00 97.00 506 VAL A O 1
ATOM 4212 N N . GLU A 1 507 ? -46.973 -2.771 41.592 1.00 96.31 507 GLU A N 1
ATOM 4213 C CA . GLU A 1 507 ? -48.425 -2.940 41.533 1.00 96.31 507 GLU A CA 1
ATOM 4214 C C . GLU A 1 507 ? -48.907 -4.177 42.310 1.00 96.31 507 GLU A C 1
ATOM 4216 O O . GLU A 1 507 ? -49.859 -4.095 43.090 1.00 96.31 507 GLU A O 1
ATOM 4221 N N . LEU A 1 508 ? -48.203 -5.307 42.194 1.00 96.31 508 LEU A N 1
ATOM 4222 C CA . LEU A 1 508 ? -48.459 -6.507 42.998 1.00 96.31 508 LEU A CA 1
ATOM 4223 C C . LEU A 1 508 ? -48.280 -6.233 44.492 1.00 96.31 508 LEU A C 1
ATOM 4225 O O . LEU A 1 508 ? -49.127 -6.626 45.293 1.00 96.31 508 LEU A O 1
ATOM 4229 N N . SER A 1 509 ? -47.224 -5.512 44.877 1.00 96.31 509 SER A N 1
ATOM 4230 C CA . SER A 1 509 ? -46.979 -5.162 46.280 1.00 96.31 509 SER A CA 1
ATOM 4231 C C . SER A 1 509 ? -48.069 -4.253 46.859 1.00 96.31 509 SER A C 1
ATOM 4233 O O . SER A 1 509 ? -48.445 -4.406 48.021 1.00 96.31 509 SER A O 1
ATOM 4235 N N . LYS A 1 510 ? -48.626 -3.338 46.051 1.00 95.69 510 LYS A N 1
ATOM 4236 C CA . LYS A 1 510 ? -49.759 -2.489 46.448 1.00 95.69 510 LYS A CA 1
ATOM 4237 C C . LYS A 1 510 ? -51.022 -3.315 46.655 1.00 95.69 510 LYS A C 1
ATOM 4239 O O . LYS A 1 510 ? -51.718 -3.101 47.643 1.00 95.69 510 LYS A O 1
ATOM 4244 N N . LYS A 1 511 ? -51.304 -4.267 45.760 1.00 94.88 511 LYS A N 1
ATOM 4245 C CA . LYS A 1 511 ? -52.457 -5.170 45.898 1.00 94.88 511 LYS A CA 1
ATOM 4246 C C . LYS A 1 511 ? -52.324 -6.070 47.125 1.00 94.88 511 LYS A C 1
ATOM 4248 O O . LYS A 1 511 ? -53.278 -6.168 47.885 1.00 94.88 511 LYS A O 1
ATOM 4253 N N . LEU A 1 512 ? -51.143 -6.642 47.364 1.00 94.00 512 LEU A N 1
ATOM 4254 C CA . LEU A 1 512 ? -50.869 -7.480 48.537 1.00 94.00 512 LEU A CA 1
ATOM 4255 C C . LEU A 1 512 ? -50.969 -6.731 49.870 1.00 94.00 512 LEU A C 1
ATOM 4257 O O . LEU A 1 512 ? -51.312 -7.350 50.858 1.00 94.00 512 LEU A O 1
ATOM 4261 N N . LYS A 1 513 ? -50.678 -5.424 49.914 1.00 92.94 513 LYS A N 1
ATOM 4262 C CA . LYS A 1 513 ? -50.880 -4.602 51.124 1.00 92.94 513 LYS A CA 1
ATOM 4263 C C . LYS A 1 513 ? -52.343 -4.230 51.382 1.00 92.94 513 LYS A C 1
ATOM 4265 O O . LYS A 1 513 ? -52.645 -3.704 52.449 1.00 92.94 513 LYS A O 1
ATOM 4270 N N . LYS A 1 514 ? -53.208 -4.371 50.372 1.00 89.25 514 LYS A N 1
ATOM 4271 C CA . LYS A 1 514 ? -54.633 -4.028 50.455 1.00 89.25 514 LYS A CA 1
ATOM 4272 C C . LYS A 1 514 ? -55.489 -5.224 50.889 1.00 89.25 514 LYS A C 1
ATOM 4274 O O . LYS A 1 514 ? -56.550 -5.002 51.465 1.00 89.25 514 LYS A O 1
ATOM 4279 N N . PHE A 1 515 ? -55.049 -6.439 50.559 1.00 75.62 515 PHE A N 1
ATOM 4280 C CA . PHE A 1 515 ? -55.527 -7.683 51.165 1.00 75.62 515 PHE A CA 1
ATOM 4281 C C . PHE A 1 515 ? -54.942 -7.833 52.567 1.00 75.62 515 PHE A C 1
ATOM 4283 O O . PHE A 1 515 ? -55.670 -8.377 53.425 1.00 75.62 515 PHE A O 1
#

Solvent-accessible surface area (backbone atoms only — not comparable to full-atom values): 31796 Å² total; per-residue (Å²): 131,87,76,86,73,101,58,102,66,92,74,84,80,82,82,84,87,84,83,91,73,88,85,78,93,72,96,77,94,77,84,85,80,88,83,86,74,89,78,90,82,92,75,97,70,84,78,56,81,57,84,72,77,74,92,80,67,71,100,52,68,68,65,54,56,60,55,50,74,79,57,76,98,64,96,68,79,44,56,46,42,57,49,77,73,95,75,62,71,70,65,57,63,53,45,70,80,50,69,58,62,38,61,43,61,74,62,94,53,75,77,60,53,59,61,48,65,77,73,54,100,65,64,72,78,66,63,98,81,79,80,84,84,86,68,99,62,90,88,76,80,88,72,81,72,65,65,68,77,41,52,71,39,79,44,37,35,20,37,63,63,100,50,99,83,58,92,69,52,57,66,53,57,53,50,52,51,55,36,58,77,47,48,43,43,76,45,84,43,78,61,44,93,87,46,65,86,72,38,60,36,38,40,37,74,65,88,61,76,79,52,59,83,60,29,40,71,41,70,69,71,44,85,40,37,27,25,43,34,31,35,54,60,65,69,50,86,54,42,60,52,83,62,61,71,47,52,72,67,54,53,51,50,53,56,50,47,54,50,51,52,38,48,50,52,45,52,56,45,54,80,71,39,100,76,80,58,75,68,58,49,55,52,51,42,49,50,52,52,36,45,60,70,70,46,92,73,89,79,87,59,94,45,71,70,56,43,53,52,47,53,52,50,52,53,50,36,52,51,52,48,51,53,49,51,53,46,47,49,50,52,72,70,45,79,57,38,74,64,80,71,60,48,73,63,54,39,54,77,68,66,34,36,40,28,33,25,55,86,81,47,60,67,70,70,56,57,72,69,78,61,60,66,43,74,28,86,37,61,62,59,31,51,53,47,13,50,75,33,87,56,25,30,24,50,43,45,46,66,61,48,63,73,45,44,84,78,43,43,48,98,85,73,45,67,32,58,39,78,38,66,72,68,77,43,85,44,44,25,32,39,35,29,49,64,87,46,80,61,52,65,58,53,36,51,54,50,50,52,38,52,75,72,42,48,48,58,51,48,49,47,67,70,50,62,83,74,57,76,68,73,70,80,71,67,88,51,70,73,56,46,47,51,55,55,51,51,52,51,52,51,51,52,53,49,51,51,52,50,53,50,52,52,51,50,52,52,50,52,54,52,62,74,72,107

InterPro domains:
  IPR052192 Ionotropic receptor [PTHR42643] (74-507)

Organism: NCBI:txid420089

Nearest PDB structures (foldseek):
  7rza-assembly1_B  TM=6.172E-01  e=4.972E-16  Rattus norvegicus
  7rz7-assembly1_B  TM=6.237E-01  e=2.928E-15  Rattus norvegicus
  7rz8-assembly1_B  TM=6.354E-01  e=8.481E-15  Rattus norvegicus
  7oce-assembly1_C  TM=5.064E-01  e=4.697E-15  Rattus norvegicus
  7oca-assembly1_C  TM=5.052E-01  e=5.286E-15  Rattus norvegicus